Protein 6H96 (pdb70)

B-factor: mean 34.6, std 15.47, range [14.73, 146.73]

Sequence (404 aa):
KYDRWFSQQELQVLPFAEQDEQRNQTWLELVGEAQQLDERCPADEPRAI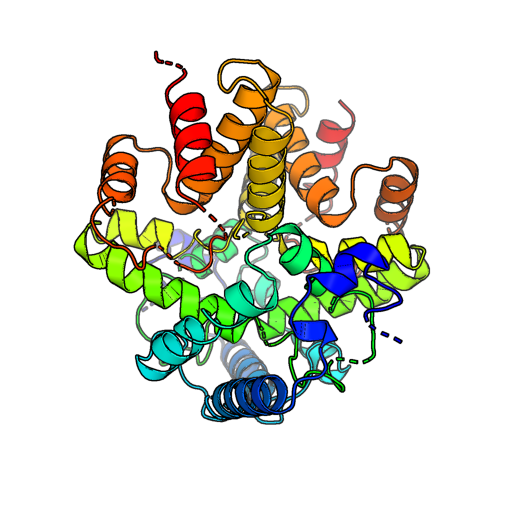ALATRWEQLEQDTAGRPEFLTRLNEHAAEPQREQTGVTPEIDFITRAFAESKLAIWARYLNDEELAFTRQHYFDRLEWPALVADLHRACREKRDPASPGGQQLAQRWLALFQSYAGKDAQTQQKFRYAEQEPHLKGTWTSEVLSSWLQQAIGVKYDRWFSQQELQVLPFAEQDEQRNQTWLELVGEAQQLDERCPADEPRAIALATRWEQLEQDTAGRPEFLTRLNEHAAEPQREQTGVTPEIDFITRAFAESKLAIWARYLNDEELAFTRQQHYFDRLEWPALVADLHRACREKRDPASPGGQQLAQRWLALFQSYAGKDAQTQQKFRYAEQEPHLKGTWTSEVLSWLQQAIGVRQ

Organism: Klebsiella oxytoca (NCBI:txid571)

Foldseek 3Di:
DVPVQDPPVLLVVQQVNDPDPVLLVVLVVLLVVVVVCCVVPALLDVVNLVSLLVCCSVCVRRVLQLVSVVSVVCLVPDDQCPPRVDHPVVVSSVLSPVSNVLVLCPVLDDPVQSVQLNVQVPVPVVQSVLLNVLVVCLVVVPDCPDPVNLVSLVVVVVNLCSRRNDDPVSSVSVVVSCVPVSVHPRRDPSSVVSSVVSNVD/DVPVQDPPVLLVQQQVNVPDPVLLVVLVVLLVQVVVCCVVPDLLDPVNLVSLQVCCSVCVRRVLALVSVVSVVCLVPDPPVVVRVDHPVVVSSVSSPVSNVLVLCPVQDDPVLSVQLNVQVPVPVVQSVLLNVLVVCVVVVPQLLDPVVLVSLVVVVVNLCSRRNDDPVSVVSVVVSCVPVSVHPRRDPSSVVSSVVSNVNDD

Nearest PDB structures (foldseek):
  6h96-assembly2_B  TM=1.002E+00  e=1.018E-24  Klebsiella oxytoca
  6hai-assembly1_A  TM=9.913E-01  e=5.273E-23  Klebsiella oxytoca
  6et8-assembly2_B  TM=9.928E-01  e=7.326E-23  Klebsiella oxytoca
  6h97-assembly1_A  TM=9.732E-01  e=1.415E-22  Klebsiella oxytoca
  6hai-assembly1_A  TM=9.985E-01  e=5.697E-24  Klebsiella oxytoca

Solvent-accessible surface area: 22217 Å² total

Secondary structure (DSSP, 8-state):
--TTTS-HHHHHH-GGGS--HHHHHHHHHHHHHHHH------TTSHHHHHHHHH--HHHHHTTT-HHHHHHHH---SS---TTTS-----HHHHHHHHHHHHHHHTTTS-HHHHHHHHHHTTT---HHHHHHHHHHHHHTT--TTSHHHHHHHHHHHHHHHHHH-S-HHHHHHHHH----TT------HHHHHHHHHHHH-/--TTTS-HHHHHT-GGGG--HHHHHHHHHHHHHHHH------TTSHHHHHHHHH--HHHHHTTT-HHHHHHHH---S----TTT------HHHHHHHHHHHHHHHTTTS-HHHHHHHHHHTTT---HHHHHHHHHHHHHTT--TTSHHHHHHHHHHHHHHHHHH-S-HHHHHHHHH----TT------HHHHHHHHHHHH---

InterPro domains:
  IPR012925 TipAS antibiotic-recognition domain [PF07739] (18-102)

Radius of gyration: 22.24 Å; Cα contacts (8 Å, |Δi|>4): 399; chains: 2; bounding box: 50×64×53 Å

Structure (mmCIF, N/CA/C/O backbone):
data_6H96
#
_entry.id   6H96
#
_cell.length_a   54.142
_cell.length_b   123.181
_cell.length_c   161.060
_cell.angle_alpha   90.00
_cell.angle_beta   90.00
_cell.angle_gamma   90.00
#
_symmetry.space_group_name_H-M   'C 2 2 21'
#
loop_
_entity.id
_entity.type
_entity.pdbx_description
1 polymer 'Albicidin resistance protein'
2 non-polymer '4-[[4-[[4-[(3~{S})-5-azanyl-3-[[4-[[(~{E})-3-(4-hydroxyphenyl)-2-methyl-prop-2-enoyl]amino]phenyl]carbonylamino]-2-oxidanylidene-3~{H}-pyrrol-1-yl]phenyl]carbonylamino]-3-methoxy-2-oxidanyl-phenyl]carbonylamino]-3-methoxy-2-oxidanyl-benzoic acid'
3 non-polymer 'SULFATE ION'
4 water water
#
loop_
_atom_site.group_PDB
_atom_site.id
_atom_site.type_symbol
_atom_site.label_atom_id
_atom_site.label_alt_id
_atom_site.label_comp_id
_atom_site.label_asym_id
_atom_site.label_entity_id
_atom_site.label_seq_id
_atom_site.pdbx_PDB_ins_code
_atom_site.Cartn_x
_atom_site.Cartn_y
_atom_site.Cartn_z
_atom_site.occupancy
_atom_site.B_iso_or_equiv
_atom_site.auth_seq_id
_atom_site.auth_comp_id
_atom_site.auth_asym_id
_atom_site.auth_atom_id
_atom_site.pdbx_PDB_model_num
ATOM 1 N N . LYS A 1 4 ? -27.878 96.275 56.021 1.00 61.21 0 LYS A N 1
ATOM 2 C CA . LYS A 1 4 ? -28.572 96.025 57.281 1.00 63.05 0 LYS A CA 1
ATOM 3 C C . LYS A 1 4 ? -27.600 95.481 58.323 1.00 54.16 0 LYS A C 1
ATOM 4 O O . LYS A 1 4 ? -27.492 96.007 59.430 1.00 49.52 0 LYS A O 1
ATOM 18 N N . TYR A 1 6 ? -24.302 95.500 58.103 1.00 36.77 2 TYR A N 1
ATOM 19 C CA . TYR A 1 6 ? -23.233 96.466 58.315 1.00 33.26 2 TYR A CA 1
ATOM 20 C C . TYR A 1 6 ? -23.610 97.493 59.376 1.00 34.69 2 TYR A C 1
ATOM 21 O O . TYR A 1 6 ? -22.728 98.038 60.052 1.00 34.98 2 TYR A O 1
ATOM 30 N N . ASP A 1 7 ? -24.909 97.771 59.537 1.00 37.15 3 ASP A N 1
ATOM 31 C CA . ASP A 1 7 ? -25.343 98.787 60.492 1.00 37.89 3 ASP A CA 1
ATOM 32 C C . ASP A 1 7 ? -25.018 98.393 61.927 1.00 37.02 3 ASP A C 1
ATOM 33 O O . ASP A 1 7 ? -24.795 99.266 62.774 1.00 40.04 3 ASP A O 1
ATOM 38 N N . ARG A 1 8 ? -25.001 97.093 62.225 1.00 35.02 4 ARG A N 1
ATOM 39 C CA . ARG A 1 8 ? -24.686 96.632 63.570 1.00 36.13 4 ARG A CA 1
ATOM 40 C C . ARG A 1 8 ? -23.200 96.694 63.891 1.00 32.59 4 ARG A C 1
ATOM 41 O O . ARG A 1 8 ? -22.828 96.525 65.058 1.00 34.87 4 ARG A O 1
ATOM 49 N N . TRP A 1 9 ? -22.347 96.935 62.893 1.00 29.51 5 TRP A N 1
ATOM 50 C CA . TRP A 1 9 ? -20.912 96.793 63.056 1.00 27.29 5 TRP A CA 1
ATOM 51 C C . TRP A 1 9 ? -20.103 98.012 62.656 1.00 27.30 5 TRP A C 1
ATOM 52 O O . TRP A 1 9 ? -18.922 98.085 63.015 1.00 28.03 5 TRP A O 1
ATOM 63 N N . PHE A 1 10 ? -20.690 98.958 61.932 1.00 27.60 6 PHE A N 1
ATOM 64 C CA . PHE A 1 10 ? -20.010 100.183 61.541 1.00 27.19 6 PHE A CA 1
ATOM 65 C C . PHE A 1 10 ? -20.847 101.380 61.959 1.00 29.28 6 PHE A C 1
ATOM 66 O O . PHE A 1 10 ? -22.083 101.329 61.916 1.00 30.98 6 PHE A O 1
ATOM 74 N N . SER A 1 11 ? -20.175 102.450 62.366 1.00 28.13 7 SER A N 1
ATOM 75 C CA . SER A 1 11 ? -20.858 103.707 62.594 1.00 29.38 7 SER A CA 1
ATOM 76 C C . SER A 1 11 ? -21.379 104.247 61.266 1.00 32.43 7 SER A C 1
ATOM 77 O O . SER A 1 11 ? -20.868 103.923 60.191 1.00 34.12 7 SER A O 1
ATOM 80 N N . GLN A 1 12 ? -22.420 105.077 61.343 1.00 37.04 8 GLN A N 1
ATOM 81 C CA . GLN A 1 12 ? -22.997 105.609 60.113 1.00 42.23 8 GLN A CA 1
ATOM 82 C C . GLN A 1 12 ? -22.001 106.490 59.373 1.00 38.35 8 GLN A C 1
ATOM 83 O O . GLN A 1 12 ? -22.076 106.611 58.146 1.00 39.96 8 GLN A O 1
ATOM 89 N N . GLN A 1 13 ? -21.043 107.083 60.089 1.00 37.22 9 GLN A N 1
ATOM 90 C CA . GLN A 1 13 ? -19.948 107.776 59.419 1.00 39.10 9 GLN A CA 1
ATOM 91 C C . GLN A 1 13 ? -19.049 106.790 58.683 1.00 35.66 9 GLN A C 1
ATOM 92 O O . GLN A 1 13 ? -18.678 107.025 57.526 1.00 36.00 9 GLN A O 1
ATOM 98 N N . GLU A 1 14 ? -18.703 105.673 59.329 1.00 31.66 10 GLU A N 1
ATOM 99 C CA . GLU A 1 14 ? -17.886 104.660 58.672 1.00 29.04 10 GLU A CA 1
ATOM 100 C C . GLU A 1 14 ? -18.589 104.091 57.447 1.00 30.46 10 GLU A C 1
ATOM 101 O O . GLU A 1 14 ? -17.944 103.792 56.435 1.00 30.16 10 GLU A O 1
ATOM 107 N N . LEU A 1 15 ? -19.913 103.930 57.518 1.00 32.84 11 LEU A N 1
ATOM 108 C CA . LEU A 1 15 ? -20.658 103.406 56.381 1.00 36.14 11 LEU A CA 1
ATOM 109 C C . LEU A 1 15 ? -20.574 104.324 55.169 1.00 39.61 11 LEU A C 1
ATOM 110 O O . LEU A 1 15 ? -20.754 103.857 54.038 1.00 43.63 11 LEU A O 1
ATOM 115 N N . GLN A 1 16 ? -20.307 105.616 55.376 1.00 35.13 12 GLN A N 1
ATOM 116 C CA . GLN A 1 16 ? -20.163 106.536 54.257 1.00 34.54 12 GLN A CA 1
ATOM 117 C C . GLN A 1 16 ? -18.880 106.295 53.473 1.00 37.17 12 GLN A C 1
ATOM 118 O O . GLN A 1 16 ? -18.797 106.698 52.308 1.00 39.66 12 GLN A O 1
ATOM 124 N N . VAL A 1 17 ? -17.882 105.658 54.083 1.00 34.03 13 VAL A N 1
ATOM 125 C CA . VAL A 1 17 ? -16.594 105.432 53.443 1.00 33.99 13 VAL A CA 1
ATOM 126 C C . VAL A 1 17 ? -16.284 103.959 53.248 1.00 32.18 13 VAL A C 1
ATOM 127 O O . VAL A 1 17 ? -15.227 103.633 52.703 1.00 36.03 13 VAL A O 1
ATOM 131 N N . LEU A 1 18 ? -17.170 103.058 53.672 1.00 31.24 14 LEU A N 1
ATOM 132 C CA . LEU A 1 18 ? -16.979 101.629 53.474 1.00 26.25 14 LEU A CA 1
ATOM 133 C C . LEU A 1 18 ? -17.581 101.232 52.128 1.00 26.16 14 LEU A C 1
ATOM 134 O O . LEU A 1 18 ? -18.816 101.217 52.011 1.00 30.31 14 LEU A O 1
ATOM 139 N N . PRO A 1 19 ? -16.775 100.907 51.120 1.00 25.76 15 PRO A N 1
ATOM 140 C CA . PRO A 1 19 ? -17.368 100.609 49.802 1.00 27.30 15 PRO A CA 1
ATOM 141 C C . PRO A 1 19 ? -18.357 99.461 49.827 1.00 29.01 15 PRO A C 1
ATOM 142 O O . PRO A 1 19 ? -19.332 99.487 49.067 1.00 31.79 15 PRO A O 1
ATOM 146 N N . PHE A 1 20 ? -18.145 98.454 50.679 1.00 26.07 16 PHE A N 1
ATOM 147 C CA . PHE A 1 20 ? -19.113 97.368 50.788 1.00 29.77 16 PHE A CA 1
ATOM 148 C C . PHE A 1 20 ? -20.527 97.895 50.998 1.00 33.28 16 PHE A C 1
ATOM 149 O O . PHE A 1 20 ? -21.494 97.288 50.528 1.00 35.85 16 PHE A O 1
ATOM 157 N N . ALA A 1 21 ? -20.668 99.015 51.704 1.00 34.78 17 ALA A N 1
ATOM 158 C CA . ALA A 1 21 ? -21.978 99.569 52.020 1.00 38.68 17 ALA A CA 1
ATOM 159 C C . ALA A 1 21 ? -22.531 100.466 50.920 1.00 39.50 17 ALA A C 1
ATOM 160 O O . ALA A 1 21 ? -23.647 100.977 51.064 1.00 43.35 17 ALA A O 1
ATOM 162 N N . GLU A 1 22 ? -21.786 100.674 49.835 1.00 38.80 18 GLU A N 1
ATOM 163 C CA . GLU A 1 22 ? -22.311 101.406 48.694 1.00 45.54 18 GLU A CA 1
ATOM 164 C C . GLU A 1 22 ? -23.310 100.549 47.922 1.00 52.05 18 GLU A C 1
ATOM 165 O O . GLU A 1 22 ? -23.207 99.320 47.880 1.00 58.35 18 GLU A O 1
ATOM 171 N N . GLN A 1 23 ? -24.277 101.213 47.298 1.00 55.68 19 GLN A N 1
ATOM 172 C CA . GLN A 1 23 ? -25.119 100.570 46.295 1.00 61.37 19 GLN A CA 1
ATOM 173 C C . GLN A 1 23 ? -24.317 100.493 45.000 1.00 59.36 19 GLN A C 1
ATOM 174 O O . GLN A 1 23 ? -24.104 101.512 44.334 1.00 63.56 19 GLN A O 1
ATOM 180 N N . ASP A 1 24 ? -23.852 99.297 44.649 1.00 55.69 20 ASP A N 1
ATOM 181 C CA . ASP A 1 24 ? -23.051 99.120 43.442 1.00 54.97 20 ASP A CA 1
ATOM 182 C C . ASP A 1 24 ? -23.322 97.737 42.872 1.00 54.76 20 ASP A C 1
ATOM 183 O O . ASP A 1 24 ? -22.999 96.730 43.509 1.00 50.47 20 ASP A O 1
ATOM 188 N N . GLU A 1 25 ? -23.903 97.691 41.672 1.00 38.71 21 GLU A N 1
ATOM 189 C CA . GLU A 1 25 ? -24.253 96.408 41.073 1.00 41.74 21 GLU A CA 1
ATOM 190 C C . GLU A 1 25 ? -23.011 95.592 40.740 1.00 35.46 21 GLU A C 1
ATOM 191 O O . GLU A 1 25 ? -22.980 94.379 40.982 1.00 33.67 21 GLU A O 1
ATOM 197 N N . GLN A 1 26 ? -21.978 96.232 40.186 1.00 32.93 22 GLN A N 1
ATOM 198 C CA . GLN A 1 26 ? -20.792 95.491 39.773 1.00 32.26 22 GLN A CA 1
ATOM 199 C C . GLN A 1 26 ? -20.068 94.891 40.972 1.00 28.06 22 GLN A C 1
ATOM 200 O O . GLN A 1 26 ? -19.595 93.750 40.909 1.00 28.94 22 GLN A O 1
ATOM 206 N N . ARG A 1 27 ? -19.954 95.648 42.069 1.00 29.29 23 ARG A N 1
ATOM 207 C CA . ARG A 1 27 ? -19.312 95.107 43.261 1.00 29.12 23 ARG A CA 1
ATOM 208 C C . ARG A 1 27 ? -20.039 93.859 43.748 1.00 26.82 23 ARG A C 1
ATOM 209 O O . ARG A 1 27 ? -19.405 92.856 44.090 1.00 26.79 23 ARG A O 1
ATOM 217 N N . ASN A 1 28 ? -21.376 93.901 43.776 1.00 30.19 24 ASN A N 1
ATOM 218 C CA . ASN A 1 28 ? -22.139 92.728 44.189 1.00 33.18 24 ASN A CA 1
ATOM 219 C C . ASN A 1 28 ? -21.912 91.562 43.236 1.00 30.09 24 ASN A C 1
ATOM 220 O O . ASN A 1 28 ? -21.714 90.423 43.674 1.00 29.71 24 ASN A O 1
ATOM 225 N N . GLN A 1 29 ? -21.932 91.829 41.927 1.00 28.95 25 GLN A N 1
ATOM 226 C CA . GLN A 1 29 ? -21.688 90.769 40.955 1.00 31.96 25 GLN A CA 1
ATOM 227 C C . GLN A 1 29 ? -20.283 90.199 41.106 1.00 30.21 25 GLN A C 1
ATOM 228 O O . GLN A 1 29 ? -20.084 88.980 41.017 1.00 26.22 25 GLN A O 1
ATOM 234 N N . THR A 1 30 ? -19.292 91.065 41.333 1.00 26.82 26 THR A N 1
ATOM 235 C CA . THR A 1 30 ? -17.921 90.600 41.510 1.00 24.17 26 THR A CA 1
ATOM 236 C C . THR A 1 30 ? -17.828 89.599 42.656 1.00 23.20 26 THR A C 1
ATOM 237 O O . THR A 1 30 ? -17.207 88.539 42.523 1.00 24.37 26 THR A O 1
ATOM 241 N N . TRP A 1 31 ? -18.450 89.914 43.794 1.00 25.06 27 TRP A N 1
ATOM 242 C CA . TRP A 1 31 ? -18.356 89.023 44.946 1.00 24.05 27 TRP A CA 1
ATOM 243 C C . TRP A 1 31 ? -19.199 87.771 44.759 1.00 25.59 27 TRP A C 1
ATOM 244 O O . TRP A 1 31 ? -18.818 86.698 45.236 1.00 26.97 27 TRP A O 1
ATOM 255 N N . LEU A 1 32 ? -20.335 87.879 44.068 1.00 27.86 28 LEU A N 1
ATOM 256 C CA . LEU A 1 32 ? -21.082 86.681 43.703 1.00 28.37 28 LEU A CA 1
ATOM 257 C C . LEU A 1 32 ? -20.199 85.720 42.916 1.00 27.89 28 LEU A C 1
ATOM 258 O O . LEU A 1 32 ? -20.200 84.510 43.168 1.00 27.73 28 LEU A O 1
ATOM 263 N N . GLU A 1 33 ? -19.417 86.247 41.968 1.00 25.04 29 GLU A N 1
ATOM 264 C CA . GLU A 1 33 ? -18.526 85.403 41.183 1.00 25.73 29 GLU A CA 1
ATOM 265 C C . GLU A 1 33 ? -17.391 84.847 42.036 1.00 24.44 29 GLU A C 1
ATOM 266 O O . GLU A 1 33 ? -17.083 83.651 41.973 1.00 27.15 29 GLU A O 1
ATOM 272 N N . LEU A 1 34 ? -16.748 85.705 42.838 1.00 23.10 30 LEU A N 1
ATOM 273 C CA . LEU A 1 34 ? -15.613 85.259 43.637 1.00 22.64 30 LEU A CA 1
ATOM 274 C C . LEU A 1 34 ? -16.023 84.183 44.635 1.00 22.69 30 LEU A C 1
ATOM 275 O O . LEU A 1 34 ? -15.270 83.230 44.873 1.00 23.22 30 LEU A O 1
ATOM 280 N N . VAL A 1 35 ? -17.201 84.327 45.245 1.00 22.89 31 VAL A N 1
ATOM 281 C CA . VAL A 1 35 ? -17.672 83.328 46.197 1.00 24.03 31 VAL A CA 1
ATOM 282 C C . VAL A 1 35 ? -18.080 82.056 45.470 1.00 25.30 31 VAL A C 1
ATOM 283 O O . VAL A 1 35 ? -17.715 80.946 45.875 1.00 24.50 31 VAL A O 1
ATOM 287 N N . GLY A 1 36 ? -18.850 82.197 44.388 1.00 27.23 32 GLY A N 1
ATOM 288 C CA . GLY A 1 36 ? -19.270 81.026 43.636 1.00 27.87 32 GLY A CA 1
ATOM 289 C C . GLY A 1 36 ? -18.098 80.241 43.083 1.00 24.04 32 GLY A C 1
ATOM 290 O O . GLY A 1 36 ? -18.103 79.009 43.094 1.00 26.25 32 GLY A O 1
ATOM 291 N N . GLU A 1 37 ? -17.070 80.941 42.604 1.00 23.54 33 GLU A N 1
ATOM 292 C CA . GLU A 1 37 ? -15.913 80.262 42.036 1.00 24.17 33 GLU A CA 1
ATOM 293 C C . GLU A 1 37 ? -15.089 79.576 43.117 1.00 21.19 33 GLU A C 1
ATOM 294 O O . GLU A 1 37 ? -14.561 78.480 42.897 1.00 25.10 33 GLU A O 1
ATOM 300 N N . ALA A 1 38 ? -14.974 80.194 44.293 1.00 21.40 34 ALA A N 1
ATOM 301 C CA . ALA A 1 38 ? -14.302 79.532 45.404 1.00 20.35 34 ALA A CA 1
ATOM 302 C C . ALA A 1 38 ? -15.025 78.245 45.782 1.00 20.43 34 ALA A C 1
ATOM 303 O O . ALA A 1 38 ? -14.400 77.188 45.947 1.00 22.40 34 ALA A O 1
ATOM 305 N N . GLN A 1 39 ? -16.350 78.308 45.918 1.00 21.84 35 GLN A N 1
ATOM 306 C CA . GLN A 1 39 ? -17.102 77.114 46.292 1.00 22.95 35 GLN A CA 1
ATOM 307 C C . GLN A 1 39 ? -16.987 76.034 45.226 1.00 24.75 35 GLN A C 1
ATOM 308 O O . GLN A 1 39 ? -16.949 74.843 45.553 1.00 26.18 35 GLN A O 1
ATOM 314 N N . GLN A 1 40 ? -16.912 76.423 43.952 1.00 26.17 36 GLN A N 1
ATOM 315 C CA . GLN A 1 40 ? -16.787 75.428 42.891 1.00 28.50 36 GLN A CA 1
ATOM 316 C C . GLN A 1 40 ? -15.453 74.699 42.981 1.00 27.21 36 GLN A C 1
ATOM 317 O O . GLN A 1 40 ? -15.401 73.471 42.861 1.00 28.43 36 GLN A O 1
ATOM 323 N N . LEU A 1 41 ? -14.360 75.437 43.209 1.00 23.31 37 LEU A N 1
ATOM 324 C CA . LEU A 1 41 ? -13.063 74.791 43.373 1.00 23.68 37 LEU A CA 1
ATOM 325 C C . LEU A 1 41 ? -13.071 73.852 44.574 1.00 24.02 37 LEU A C 1
ATOM 326 O O . LEU A 1 41 ? -12.541 72.740 44.510 1.00 24.06 37 LEU A O 1
ATOM 339 N N . ASP A 1 43 ? -15.696 72.383 45.892 1.00 27.99 39 ASP A N 1
ATOM 340 C CA . ASP A 1 43 ? -16.537 71.239 45.547 1.00 28.54 39 ASP A CA 1
ATOM 341 C C . ASP A 1 43 ? -15.757 70.197 44.754 1.00 29.84 39 ASP A C 1
ATOM 342 O O . ASP A 1 43 ? -15.994 68.992 44.898 1.00 33.37 39 ASP A O 1
ATOM 347 N N . GLU A 1 44 ? -14.834 70.643 43.906 1.00 28.92 40 GLU A N 1
ATOM 348 C CA . GLU A 1 44 ? -14.019 69.758 43.086 1.00 31.06 40 GLU A CA 1
ATOM 349 C C . GLU A 1 44 ? -12.744 69.312 43.788 1.00 29.05 40 GLU A C 1
ATOM 350 O O . GLU A 1 44 ? -11.878 68.707 43.148 1.00 32.66 40 GLU A O 1
ATOM 356 N N . ARG A 1 45 ? -12.617 69.593 45.085 1.00 26.67 41 ARG A N 1
ATOM 357 C CA . ARG A 1 45 ? -11.448 69.200 45.871 1.00 27.98 41 ARG A CA 1
ATOM 358 C C . ARG A 1 45 ? -10.166 69.795 45.292 1.00 26.89 41 ARG A C 1
ATOM 359 O O . ARG A 1 45 ? -9.104 69.170 45.303 1.00 28.23 41 ARG A O 1
ATOM 367 N N . CYS A 1 46 ? -10.266 71.011 44.785 1.00 23.64 42 CYS A N 1
ATOM 368 C CA . CYS A 1 46 ? -9.104 71.700 44.246 1.00 24.75 42 CYS A CA 1
ATOM 369 C C . CYS A 1 46 ? -8.119 72.018 45.362 1.00 23.72 42 CYS A C 1
ATOM 370 O O . CYS A 1 46 ? -8.503 72.656 46.348 1.00 25.86 42 CYS A O 1
ATOM 373 N N . PRO A 1 47 ? -6.860 71.596 45.266 1.00 23.26 43 PRO A N 1
ATOM 374 C CA . PRO A 1 47 ? -5.878 71.996 46.281 1.00 23.41 43 PRO A CA 1
ATOM 375 C C . PRO A 1 47 ? -5.596 73.489 46.233 1.00 21.40 43 PRO A C 1
ATOM 376 O O . PRO A 1 47 ? -5.716 74.145 45.196 1.00 22.18 43 PRO A O 1
ATOM 380 N N . ALA A 1 48 ? -5.210 74.031 47.386 1.00 20.97 44 ALA A N 1
ATOM 381 C CA . ALA A 1 48 ? -4.972 75.465 47.476 1.00 20.34 44 ALA A CA 1
ATOM 382 C C . ALA A 1 48 ? -3.758 75.908 46.674 1.00 20.88 44 ALA A C 1
ATOM 383 O O . ALA A 1 48 ? -3.631 77.105 46.382 1.00 22.21 44 ALA A O 1
ATOM 385 N N . ASP A 1 49 ? -2.868 74.986 46.305 1.00 23.98 45 ASP A N 1
ATOM 386 C CA . ASP A 1 49 ? -1.685 75.326 45.527 1.00 25.82 45 ASP A CA 1
ATOM 387 C C . ASP A 1 49 ? -1.889 75.106 44.031 1.00 25.83 45 ASP A C 1
ATOM 388 O O . ASP A 1 49 ? -0.915 75.080 43.272 1.00 29.99 45 ASP A O 1
ATOM 393 N N . GLU A 1 50 ? -3.131 74.956 43.592 1.00 23.04 46 GLU A N 1
ATOM 394 C CA . GLU A 1 50 ? -3.440 74.874 42.171 1.00 24.88 46 GLU A CA 1
ATOM 395 C C . GLU A 1 50 ? -3.525 76.286 41.587 1.00 22.24 46 GLU A C 1
ATOM 396 O O . GLU A 1 50 ? -4.028 77.197 42.244 1.00 21.82 46 GLU A O 1
ATOM 402 N N . PRO A 1 51 ? -3.027 76.500 40.362 1.00 21.48 47 PRO A N 1
ATOM 403 C CA . PRO A 1 51 ? -2.984 77.880 39.840 1.00 19.16 47 PRO A CA 1
ATOM 404 C C . PRO A 1 51 ? -4.322 78.607 39.833 1.00 18.33 47 PRO A C 1
ATOM 405 O O . PRO A 1 51 ? -4.342 79.827 40.047 1.00 17.49 47 PRO A O 1
ATOM 409 N N . ARG A 1 52 ? -5.442 77.922 39.568 1.00 19.07 48 ARG A N 1
ATOM 410 C CA . ARG A 1 52 ? -6.723 78.626 39.594 1.00 19.38 48 ARG A CA 1
ATOM 411 C C . ARG A 1 52 ? -7.042 79.122 40.998 1.00 18.35 48 ARG A C 1
ATOM 412 O O . ARG A 1 52 ? -7.588 80.216 41.170 1.00 19.84 48 ARG A O 1
ATOM 420 N N . ALA A 1 53 ? -6.717 78.324 42.019 1.00 17.89 49 ALA A N 1
ATOM 421 C CA . ALA A 1 53 ? -6.960 78.739 43.394 1.00 18.61 49 ALA A CA 1
ATOM 422 C C . ALA A 1 53 ? -6.074 79.917 43.774 1.00 18.48 49 ALA A C 1
ATOM 423 O O . ALA A 1 53 ? -6.538 80.880 44.399 1.00 16.08 49 ALA A O 1
ATOM 425 N N . ILE A 1 54 ? -4.793 79.852 43.404 1.00 18.01 50 ILE A N 1
ATOM 426 C CA . ILE A 1 54 ? -3.864 80.940 43.696 1.00 16.48 50 ILE A CA 1
ATOM 427 C C . ILE A 1 54 ? -4.336 82.229 43.035 1.00 18.47 50 ILE A C 1
ATOM 428 O O . ILE A 1 54 ? -4.369 83.294 43.661 1.00 16.39 50 ILE A O 1
ATOM 433 N N . ALA A 1 55 ? -4.725 82.151 41.756 1.00 18.29 51 ALA A N 1
ATOM 434 C CA . ALA A 1 55 ? -5.207 83.341 41.065 1.00 16.15 51 ALA A CA 1
ATOM 435 C C . ALA A 1 55 ? -6.480 83.880 41.710 1.00 17.51 51 ALA A C 1
ATOM 436 O O . ALA A 1 55 ? -6.646 85.099 41.859 1.00 18.67 51 ALA A O 1
ATOM 438 N N . LEU A 1 56 ? -7.400 82.986 42.084 1.00 17.78 52 LEU A N 1
ATOM 439 C CA . LEU A 1 56 ? -8.625 83.412 42.754 1.00 17.39 52 LEU A CA 1
ATOM 440 C C . LEU A 1 56 ? -8.322 84.118 44.067 1.00 17.96 52 LEU A C 1
ATOM 441 O O . LEU A 1 56 ? -8.914 85.170 44.364 1.00 18.01 52 LEU A O 1
ATOM 446 N N . ALA A 1 57 ? -7.403 83.572 44.861 1.00 16.12 53 ALA A N 1
ATOM 447 C CA . ALA A 1 57 ? -7.107 84.155 46.166 1.00 16.07 53 ALA A CA 1
ATOM 448 C C . ALA A 1 57 ? -6.428 85.514 46.026 1.00 16.78 53 ALA A C 1
ATOM 449 O O . ALA A 1 57 ? -6.699 86.432 46.810 1.00 16.95 53 ALA A O 1
ATOM 451 N N . THR A 1 58 ? -5.523 85.650 45.058 1.00 16.71 54 THR A N 1
ATOM 452 C CA . THR A 1 58 ? -4.921 86.948 44.773 1.00 16.77 54 THR A CA 1
ATOM 453 C C . THR A 1 58 ? -5.991 87.975 44.421 1.00 19.31 54 THR A C 1
ATOM 454 O O . THR A 1 58 ? -5.930 89.131 44.861 1.00 19.42 54 THR A O 1
ATOM 458 N N . ARG A 1 59 ? -6.988 87.569 43.634 1.00 18.91 55 ARG A N 1
ATOM 459 C CA . ARG A 1 59 ? -8.066 88.482 43.267 1.00 18.45 55 ARG A CA 1
ATOM 460 C C . ARG A 1 59 ? -8.942 88.806 44.470 1.00 20.52 55 ARG A C 1
ATOM 461 O O . ARG A 1 59 ? -9.351 89.963 44.647 1.00 20.09 55 ARG A O 1
ATOM 469 N N . TRP A 1 60 ? -9.240 87.804 45.305 1.00 20.84 56 TRP A N 1
ATOM 470 C CA . TRP A 1 60 ? -9.971 88.041 46.547 1.00 19.98 56 TRP A CA 1
ATOM 471 C C . TRP A 1 60 ? -9.323 89.147 47.370 1.00 18.73 56 TRP A C 1
ATOM 472 O O . TRP A 1 60 ? -10.000 90.056 47.863 1.00 19.37 56 TRP A O 1
ATOM 491 N N . GLU A 1 62 ? -7.106 91.497 46.477 1.00 18.83 58 GLU A N 1
ATOM 492 C CA . GLU A 1 62 ? -7.214 92.784 45.797 1.00 21.74 58 GLU A CA 1
ATOM 493 C C . GLU A 1 62 ? -8.597 93.388 46.005 1.00 21.28 58 GLU A C 1
ATOM 494 O O . GLU A 1 62 ? -8.734 94.567 46.354 1.00 21.62 58 GLU A O 1
ATOM 500 N N . GLN A 1 63 ? -9.644 92.588 45.779 1.00 20.24 59 GLN A N 1
ATOM 501 C CA . GLN A 1 63 ? -11.003 93.096 45.897 1.00 19.11 59 GLN A CA 1
ATOM 502 C C . GLN A 1 63 ? -11.328 93.474 47.335 1.00 19.62 59 GLN A C 1
ATOM 503 O O . GLN A 1 63 ? -11.981 94.498 47.582 1.00 21.88 59 GLN A O 1
ATOM 509 N N . LEU A 1 64 ? -10.886 92.660 48.295 1.00 18.52 60 LEU A N 1
ATOM 510 C CA . LEU A 1 64 ? -11.202 92.919 49.693 1.00 18.16 60 LEU A CA 1
ATOM 511 C C . LEU A 1 64 ? -10.529 94.194 50.183 1.00 19.79 60 LEU A C 1
ATOM 512 O O . LEU A 1 64 ? -11.127 94.959 50.951 1.00 21.74 60 LEU A O 1
ATOM 517 N N . GLU A 1 65 ? -9.290 94.446 49.754 1.00 19.12 61 GLU A N 1
ATOM 518 C CA . GLU A 1 65 ? -8.641 95.699 50.127 1.00 21.30 61 GLU A CA 1
ATOM 519 C C . GLU A 1 65 ? -9.340 96.887 49.475 1.00 19.97 61 GLU A C 1
ATOM 520 O O . GLU A 1 65 ? -9.515 97.936 50.105 1.00 22.13 61 GLU A O 1
ATOM 526 N N . GLN A 1 66 ? -9.754 96.740 48.210 1.00 21.01 62 GLN A N 1
ATOM 527 C CA . GLN A 1 66 ? -10.501 97.805 47.551 1.00 26.93 62 GLN A CA 1
ATOM 528 C C . GLN A 1 66 ? -11.800 98.102 48.291 1.00 23.38 62 GLN A C 1
ATOM 529 O O . GLN A 1 66 ? -12.144 99.264 48.528 1.00 22.62 62 GLN A O 1
ATOM 535 N N . ASP A 1 67 ? -12.536 97.054 48.666 1.00 21.05 63 ASP A N 1
ATOM 536 C CA . ASP A 1 67 ? -13.869 97.223 49.229 1.00 21.73 63 ASP A CA 1
ATOM 537 C C . ASP A 1 67 ? -13.856 97.515 50.724 1.00 22.03 63 ASP A C 1
ATOM 538 O O . ASP A 1 67 ? -14.920 97.798 51.284 1.00 23.97 63 ASP A O 1
ATOM 543 N N . THR A 1 68 ? -12.693 97.470 51.370 1.00 18.65 64 THR A N 1
ATOM 544 C CA . THR A 1 68 ? -12.515 98.060 52.691 1.00 21.30 64 THR A CA 1
ATOM 545 C C . THR A 1 68 ? -11.835 99.423 52.613 1.00 23.41 64 THR A C 1
ATOM 546 O O . THR A 1 68 ? -11.412 99.956 53.642 1.00 21.82 64 THR A O 1
ATOM 550 N N . ALA A 1 69 ? -11.712 99.987 51.410 1.00 23.53 65 ALA A N 1
ATOM 551 C CA . ALA A 1 69 ? -11.060 101.280 51.206 1.00 24.97 65 ALA A CA 1
ATOM 552 C C . ALA A 1 69 ? -9.662 101.305 51.817 1.00 24.39 65 ALA A C 1
ATOM 553 O O . ALA A 1 69 ? -9.201 102.334 52.315 1.00 27.10 65 ALA A O 1
ATOM 555 N N . GLY A 1 70 ? -8.975 100.166 51.778 1.00 23.82 66 GLY A N 1
ATOM 556 C CA . GLY A 1 70 ? -7.625 100.097 52.296 1.00 22.99 66 GLY A CA 1
ATOM 557 C C . GLY A 1 70 ? -7.492 100.299 53.786 1.00 22.23 66 GLY A C 1
ATOM 558 O O . GLY A 1 70 ? -6.387 100.538 54.273 1.00 23.81 66 GLY A O 1
ATOM 559 N N . ARG A 1 71 ? -8.594 100.216 54.535 1.00 22.10 67 ARG A N 1
ATOM 560 C CA . ARG A 1 71 ? -8.556 100.463 55.966 1.00 22.82 67 ARG A CA 1
ATOM 561 C C . ARG A 1 71 ? -8.446 99.145 56.708 1.00 21.34 67 ARG A C 1
ATOM 562 O O . ARG A 1 71 ? -9.421 98.378 56.735 1.00 21.76 67 ARG A O 1
ATOM 570 N N . PRO A 1 72 ? -7.300 98.833 57.322 1.00 21.68 68 PRO A N 1
ATOM 571 C CA . PRO A 1 72 ? -7.200 97.562 58.053 1.00 22.02 68 PRO A CA 1
ATOM 572 C C . PRO A 1 72 ? -8.221 97.436 59.170 1.00 21.47 68 PRO A C 1
ATOM 573 O O . PRO A 1 72 ? -8.676 96.318 59.448 1.00 22.40 68 PRO A O 1
ATOM 577 N N . GLU A 1 73 ? -8.618 98.546 59.804 1.00 24.32 69 GLU A N 1
ATOM 578 C CA . GLU A 1 73 ? -9.617 98.454 60.862 1.00 26.99 69 GLU A CA 1
ATOM 579 C C . GLU A 1 73 ? -10.967 98.005 60.318 1.00 24.55 69 GLU A C 1
ATOM 580 O O . GLU A 1 73 ? -11.760 97.406 61.054 1.00 27.29 69 GLU A O 1
ATOM 586 N N . PHE A 1 74 ? -11.247 98.270 59.032 1.00 22.90 70 PHE A N 1
ATOM 587 C CA . PHE A 1 74 ? -12.464 97.749 58.425 1.00 22.29 70 PHE A CA 1
ATOM 588 C C . PHE A 1 74 ? -12.332 96.253 58.147 1.00 22.14 70 PHE A C 1
ATOM 589 O O . PHE A 1 74 ? -13.306 95.505 58.274 1.00 23.27 70 PHE A O 1
ATOM 597 N N . LEU A 1 75 ? -11.134 95.801 57.766 1.00 19.84 71 LEU A N 1
ATOM 598 C CA . LEU A 1 75 ? -10.896 94.367 57.619 1.00 19.33 71 LEU A CA 1
ATOM 599 C C . LEU A 1 75 ? -11.099 93.646 58.949 1.00 21.41 71 LEU A C 1
ATOM 600 O O . LEU A 1 75 ? -11.784 92.621 59.014 1.00 23.07 71 LEU A O 1
ATOM 605 N N . THR A 1 76 ? -10.507 94.172 60.024 1.00 24.66 72 THR A N 1
ATOM 606 C CA . THR A 1 76 ? -10.674 93.535 61.328 1.00 24.97 72 THR A CA 1
ATOM 607 C C . THR A 1 76 ? -12.136 93.535 61.743 1.00 23.14 72 THR A C 1
ATOM 608 O O . THR A 1 76 ? -12.620 92.574 62.353 1.00 25.46 72 THR A O 1
ATOM 612 N N . ARG A 1 77 ? -12.866 94.602 61.414 1.00 22.02 73 ARG A N 1
ATOM 613 C CA . ARG A 1 77 ? -14.286 94.652 61.739 1.00 23.21 73 ARG A CA 1
ATOM 614 C C . ARG A 1 77 ? -15.045 93.532 61.040 1.00 24.45 73 ARG A C 1
ATOM 615 O O . ARG A 1 77 ? -15.912 92.887 61.642 1.00 26.03 73 ARG A O 1
ATOM 623 N N . LEU A 1 78 ? -14.739 93.288 59.761 1.00 24.77 74 LEU A N 1
ATOM 624 C CA . LEU A 1 78 ? -15.391 92.202 59.040 1.00 24.63 74 LEU A CA 1
ATOM 625 C C . LEU A 1 78 ? -15.095 90.853 59.686 1.00 24.80 74 LEU A C 1
ATOM 626 O O . LEU A 1 78 ? -15.970 89.983 59.751 1.00 26.93 74 LEU A O 1
ATOM 631 N N . ASN A 1 79 ? -13.866 90.657 60.168 1.00 24.92 75 ASN A N 1
ATOM 632 C CA . ASN A 1 79 ? -13.528 89.396 60.822 1.00 22.96 75 ASN A CA 1
ATOM 633 C C . ASN A 1 79 ? -14.272 89.240 62.144 1.00 26.03 75 ASN A C 1
ATOM 634 O O . ASN A 1 79 ? -14.720 88.138 62.482 1.00 28.11 75 ASN A O 1
ATOM 639 N N . GLU A 1 80 ? -14.414 90.327 62.908 1.00 24.95 76 GLU A N 1
ATOM 640 C CA . GLU A 1 80 ? -15.267 90.282 64.090 1.00 24.88 76 GLU A CA 1
ATOM 641 C C . GLU A 1 80 ? -16.684 89.870 63.716 1.00 25.61 76 GLU A C 1
ATOM 642 O O . GLU A 1 80 ? -17.323 89.077 64.415 1.00 29.73 76 GLU A O 1
ATOM 656 N N . HIS A 1 82 ? -17.698 88.104 61.054 1.00 30.09 78 HIS A N 1
ATOM 657 C CA . HIS A 1 82 ? -17.760 86.701 60.661 1.00 35.88 78 HIS A CA 1
ATOM 658 C C . HIS A 1 82 ? -17.835 85.778 61.867 1.00 36.13 78 HIS A C 1
ATOM 659 O O . HIS A 1 82 ? -18.490 84.730 61.806 1.00 40.87 78 HIS A O 1
ATOM 666 N N . ALA A 1 83 ? -17.177 86.144 62.964 1.00 34.08 79 ALA A N 1
ATOM 667 C CA . ALA A 1 83 ? -17.175 85.294 64.145 1.00 36.26 79 ALA A CA 1
ATOM 668 C C . ALA A 1 83 ? -18.475 85.413 64.928 1.00 41.78 79 ALA A C 1
ATOM 669 O O . ALA A 1 83 ? -18.957 84.423 65.488 1.00 46.32 79 ALA A O 1
ATOM 671 N N . ALA A 1 84 ? -19.062 86.613 64.973 1.00 37.38 80 ALA A N 1
ATOM 672 C CA . ALA A 1 84 ? -20.176 86.885 65.865 1.00 38.97 80 ALA A CA 1
ATOM 673 C C . ALA A 1 84 ? -21.528 86.979 65.175 1.00 37.04 80 ALA A C 1
ATOM 674 O O . ALA A 1 84 ? -22.550 86.768 65.836 1.00 43.92 80 ALA A O 1
ATOM 676 N N . GLU A 1 85 ? -21.570 87.299 63.892 1.00 38.05 81 GLU A N 1
ATOM 677 C CA . GLU A 1 85 ? -22.849 87.402 63.199 1.00 41.63 81 GLU A CA 1
ATOM 678 C C . GLU A 1 85 ? -23.315 86.007 62.778 1.00 46.05 81 GLU A C 1
ATOM 679 O O . GLU A 1 85 ? -22.631 85.355 61.992 1.00 48.06 81 GLU A O 1
ATOM 685 N N . PRO A 1 86 ? -24.464 85.546 63.267 1.00 52.10 82 PRO A N 1
ATOM 686 C CA . PRO A 1 86 ? -24.982 84.270 62.760 1.00 55.31 82 PRO A CA 1
ATOM 687 C C . PRO A 1 86 ? -25.459 84.456 61.335 1.00 57.47 82 PRO A C 1
ATOM 688 O O . PRO A 1 86 ? -25.846 85.552 60.920 1.00 55.02 82 PRO A O 1
ATOM 692 N N . GLN A 1 87 ? -25.408 83.370 60.571 1.00 61.16 83 GLN A N 1
ATOM 693 C CA . GLN A 1 87 ? -25.979 83.345 59.231 1.00 67.76 83 GLN A CA 1
ATOM 694 C C . GLN A 1 87 ? -25.200 84.218 58.254 1.00 62.69 83 GLN A C 1
ATOM 695 O O . GLN A 1 87 ? -25.778 84.793 57.330 1.00 62.93 83 GLN A O 1
ATOM 709 N N . ARG A 1 89 ? -22.910 82.844 56.425 1.00 45.00 85 ARG A N 1
ATOM 710 C CA . ARG A 1 89 ? -23.009 81.940 55.283 1.00 47.20 85 ARG A CA 1
ATOM 711 C C . ARG A 1 89 ? -24.243 82.267 54.455 1.00 51.43 85 ARG A C 1
ATOM 712 O O . ARG A 1 89 ? -24.160 82.460 53.234 1.00 51.99 85 ARG A O 1
ATOM 720 N N . GLU A 1 90 ? -25.404 82.336 55.112 1.00 52.00 86 GLU A N 1
ATOM 721 C CA . GLU A 1 90 ? -26.657 82.521 54.395 1.00 58.16 86 GLU A CA 1
ATOM 722 C C . GLU A 1 90 ? -26.729 83.882 53.714 1.00 52.68 86 GLU A C 1
ATOM 723 O O . GLU A 1 90 ? -27.331 84.002 52.642 1.00 53.49 86 GLU A O 1
ATOM 729 N N . GLN A 1 91 ? -26.117 84.910 54.304 1.00 49.10 87 GLN A N 1
ATOM 730 C CA . GLN A 1 91 ? -26.254 86.262 53.772 1.00 49.66 87 GLN A CA 1
ATOM 731 C C . GLN A 1 91 ? -25.271 86.532 52.638 1.00 46.57 87 GLN A C 1
ATOM 732 O O . GLN A 1 91 ? -25.622 87.210 51.665 1.00 50.50 87 GLN A O 1
ATOM 738 N N . THR A 1 92 ? -24.042 86.021 52.741 1.00 42.88 88 THR A N 1
ATOM 739 C CA . THR A 1 92 ? -22.994 86.356 51.788 1.00 40.14 88 THR A CA 1
ATOM 740 C C . THR A 1 92 ? -22.452 85.174 51.000 1.00 39.29 88 THR A C 1
ATOM 741 O O . THR A 1 92 ? -21.758 85.390 49.997 1.00 38.21 88 THR A O 1
ATOM 745 N N . GLY A 1 93 ? -22.723 83.940 51.421 1.00 38.58 89 GLY A N 1
ATOM 746 C CA . GLY A 1 93 ? -22.071 82.786 50.850 1.00 37.88 89 GLY A CA 1
ATOM 747 C C . GLY A 1 93 ? -20.674 82.528 51.370 1.00 31.59 89 GLY A C 1
ATOM 748 O O . GLY A 1 93 ? -20.111 81.462 51.087 1.00 32.13 89 GLY A O 1
ATOM 749 N N . VAL A 1 94 ? -20.098 83.457 52.130 1.00 30.01 90 VAL A N 1
ATOM 750 C CA . VAL A 1 94 ? -18.746 83.292 52.652 1.00 26.30 90 VAL A CA 1
ATOM 751 C C . VAL A 1 94 ? -18.814 82.469 53.933 1.00 28.13 90 VAL A C 1
ATOM 752 O O . VAL A 1 94 ? -19.539 82.817 54.870 1.00 31.64 90 VAL A O 1
ATOM 756 N N . THR A 1 95 ? -18.063 81.381 53.968 1.00 25.68 91 THR A N 1
ATOM 757 C CA . THR A 1 95 ? -18.000 80.481 55.103 1.00 26.36 91 THR A CA 1
ATOM 758 C C . THR A 1 95 ? -16.605 80.500 55.709 1.00 23.25 91 THR A C 1
ATOM 759 O O . THR A 1 95 ? -15.629 80.854 55.040 1.00 20.61 91 THR A O 1
ATOM 763 N N . PRO A 1 96 ? -16.471 80.118 56.983 1.00 22.22 92 PRO A N 1
ATOM 764 C CA . PRO A 1 96 ? -15.118 80.011 57.553 1.00 22.10 92 PRO A CA 1
ATOM 765 C C . PRO A 1 96 ? -14.232 79.053 56.778 1.00 20.68 92 PRO A C 1
ATOM 766 O O . PRO A 1 96 ? -13.032 79.309 56.620 1.00 18.82 92 PRO A O 1
ATOM 770 N N . GLU A 1 97 ? -14.798 77.951 56.276 1.00 23.42 93 GLU A N 1
ATOM 771 C CA . GLU A 1 97 ? -14.005 76.998 55.509 1.00 23.08 93 GLU A CA 1
ATOM 772 C C . GLU A 1 97 ? -13.532 77.604 54.195 1.00 22.50 93 GLU A C 1
ATOM 773 O O . GLU A 1 97 ? -12.431 77.289 53.724 1.00 22.16 93 GLU A O 1
ATOM 787 N N . ILE A 1 99 ? -12.899 80.899 53.736 1.00 17.80 95 ILE A N 1
ATOM 788 C CA . ILE A 1 99 ? -11.817 81.818 54.076 1.00 16.96 95 ILE A CA 1
ATOM 789 C C . ILE A 1 99 ? -10.528 81.048 54.337 1.00 15.58 95 ILE A C 1
ATOM 790 O O . ILE A 1 99 ? -9.441 81.480 53.942 1.00 16.48 95 ILE A O 1
ATOM 795 N N . ASP A 1 100 ? -10.628 79.881 54.987 1.00 17.34 96 ASP A N 1
ATOM 796 C CA . ASP A 1 100 ? -9.449 79.045 55.189 1.00 18.86 96 ASP A CA 1
ATOM 797 C C . ASP A 1 100 ? -8.818 78.649 53.857 1.00 17.98 96 ASP A C 1
ATOM 798 O O . ASP A 1 100 ? -7.591 78.666 53.710 1.00 17.40 96 ASP A O 1
ATOM 803 N N . PHE A 1 101 ? -9.648 78.274 52.879 1.00 17.61 97 PHE A N 1
ATOM 804 C CA . PHE A 1 101 ? -9.147 77.922 51.554 1.00 19.68 97 PHE A CA 1
ATOM 805 C C . PHE A 1 101 ? -8.445 79.105 50.899 1.00 18.59 97 PHE A C 1
ATOM 806 O O . PHE A 1 101 ? -7.325 78.979 50.388 1.00 18.68 97 PHE A O 1
ATOM 814 N N . ILE A 1 102 ? -9.100 80.266 50.888 1.00 17.11 98 ILE A N 1
ATOM 815 C CA . ILE A 1 102 ? -8.512 81.457 50.287 1.00 15.62 98 ILE A CA 1
ATOM 816 C C . ILE A 1 102 ? -7.226 81.843 51.011 1.00 17.23 98 ILE A C 1
ATOM 817 O O . ILE A 1 102 ? -6.232 82.226 50.382 1.00 16.27 98 ILE A O 1
ATOM 822 N N . THR A 1 103 ? -7.224 81.749 52.345 1.00 17.08 99 THR A N 1
ATOM 823 C CA . THR A 1 103 ? -6.021 82.045 53.115 1.00 17.30 99 THR A CA 1
ATOM 824 C C . THR A 1 103 ? -4.852 81.172 52.676 1.00 15.44 99 THR A C 1
ATOM 825 O O . THR A 1 103 ? -3.731 81.657 52.481 1.00 17.53 99 THR A O 1
ATOM 829 N N . ARG A 1 104 ? -5.101 79.870 52.516 1.00 15.34 100 ARG A N 1
ATOM 830 C CA . ARG A 1 104 ? -4.030 78.948 52.174 1.00 15.35 100 ARG A CA 1
ATOM 831 C C . ARG A 1 104 ? -3.579 79.142 50.733 1.00 17.17 100 ARG A C 1
ATOM 832 O O . ARG A 1 104 ? -2.382 79.067 50.433 1.00 17.65 100 ARG A O 1
ATOM 840 N N . ALA A 1 105 ? -4.523 79.410 49.829 1.00 15.51 101 ALA A N 1
ATOM 841 C CA . ALA A 1 105 ? -4.164 79.661 48.439 1.00 17.81 101 ALA A CA 1
ATOM 842 C C . ALA A 1 105 ? -3.356 80.944 48.307 1.00 17.39 101 ALA A C 1
ATOM 843 O O . ALA A 1 105 ? -2.401 81.005 47.526 1.00 17.91 101 ALA A O 1
ATOM 845 N N . PHE A 1 106 ? -3.710 81.979 49.076 1.00 16.61 102 PHE A N 1
ATOM 846 C CA . PHE A 1 106 ? -2.930 83.211 49.031 1.00 16.20 102 PHE A CA 1
ATOM 847 C C . PHE A 1 106 ? -1.538 82.998 49.617 1.00 16.70 102 PHE A C 1
ATOM 848 O O . PHE A 1 106 ? -0.555 83.560 49.121 1.00 17.89 102 PHE A O 1
ATOM 856 N N . ALA A 1 107 ? -1.432 82.179 50.669 1.00 16.04 103 ALA A N 1
ATOM 857 C CA . ALA A 1 107 ? -0.119 81.814 51.188 1.00 17.44 103 ALA A CA 1
ATOM 858 C C . ALA A 1 107 ? 0.723 81.132 50.118 1.00 19.41 103 ALA A C 1
ATOM 859 O O . ALA A 1 107 ? 1.916 81.426 49.974 1.00 17.30 103 ALA A O 1
ATOM 861 N N . GLU A 1 108 ? 0.114 80.220 49.353 1.00 17.41 104 GLU A N 1
ATOM 862 C CA . GLU A 1 108 ? 0.837 79.560 48.272 1.00 18.22 104 GLU A CA 1
ATOM 863 C C . GLU A 1 108 ? 1.349 80.563 47.250 1.00 16.95 104 GLU A C 1
ATOM 864 O O . GLU A 1 108 ? 2.414 80.357 46.660 1.00 18.02 104 GLU A O 1
ATOM 870 N N . SER A 1 109 ? 0.595 81.649 47.017 1.00 16.86 105 SER A N 1
ATOM 871 C CA . SER A 1 109 ? 1.013 82.637 46.032 1.00 18.78 105 SER A CA 1
ATOM 872 C C . SER A 1 109 ? 2.315 83.307 46.443 1.00 18.50 105 SER A C 1
ATOM 873 O O . SER A 1 109 ? 3.085 83.750 45.587 1.00 20.85 105 SER A O 1
ATOM 876 N N . LYS A 1 110 ? 2.574 83.397 47.744 1.00 18.16 106 LYS A N 1
ATOM 877 C CA . LYS A 1 110 ? 3.823 83.969 48.227 1.00 19.01 106 LYS A CA 1
ATOM 878 C C . LYS A 1 110 ? 4.905 82.915 48.398 1.00 17.81 106 LYS A C 1
ATOM 879 O O . LYS A 1 110 ? 6.075 83.182 48.105 1.00 18.40 106 LYS A O 1
ATOM 885 N N . LEU A 1 111 ? 4.539 81.710 48.852 1.00 17.31 107 LEU A N 1
ATOM 886 C CA . LEU A 1 111 ? 5.509 80.621 48.911 1.00 17.90 107 LEU A CA 1
ATOM 887 C C . LEU A 1 111 ? 6.061 80.283 47.534 1.00 18.94 107 LEU A C 1
ATOM 888 O O . LEU A 1 111 ? 7.220 79.864 47.414 1.00 20.95 107 LEU A O 1
ATOM 893 N N . ALA A 1 112 ? 5.252 80.456 46.482 1.00 17.62 108 ALA A N 1
ATOM 894 C CA . ALA A 1 112 ? 5.729 80.210 45.128 1.00 19.35 108 ALA A CA 1
ATOM 895 C C . ALA A 1 112 ? 6.844 81.175 44.742 1.00 20.88 108 ALA A C 1
ATOM 896 O O . ALA A 1 112 ? 7.692 80.839 43.905 1.00 21.65 108 ALA A O 1
ATOM 898 N N . ILE A 1 113 ? 6.848 82.370 45.326 1.00 19.55 109 ILE A N 1
ATOM 899 C CA . ILE A 1 113 ? 7.897 83.356 45.084 1.00 19.04 109 ILE A CA 1
ATOM 900 C C . ILE A 1 113 ? 9.088 83.141 46.008 1.00 20.94 109 ILE A C 1
ATOM 901 O O . ILE A 1 113 ? 10.240 83.152 45.567 1.00 21.45 109 ILE A O 1
ATOM 906 N N . TRP A 1 114 ? 8.822 82.961 47.304 1.00 19.08 110 TRP A N 1
ATOM 907 C CA . TRP A 1 114 ? 9.901 82.742 48.258 1.00 19.77 110 TRP A CA 1
ATOM 908 C C . TRP A 1 114 ? 10.753 81.539 47.875 1.00 20.09 110 TRP A C 1
ATOM 909 O O . TRP A 1 114 ? 11.934 81.477 48.232 1.00 23.02 110 TRP A O 1
ATOM 920 N N . ALA A 1 115 ? 10.179 80.581 47.139 1.00 21.85 111 ALA A N 1
ATOM 921 C CA . ALA A 1 115 ? 10.939 79.410 46.723 1.00 22.40 111 ALA A CA 1
ATOM 922 C C . ALA A 1 115 ? 12.206 79.793 45.971 1.00 24.10 111 ALA A C 1
ATOM 923 O O . ALA A 1 115 ? 13.213 79.079 46.046 1.00 26.31 111 ALA A O 1
ATOM 925 N N . ARG A 1 116 ? 12.176 80.905 45.233 1.00 24.28 112 ARG A N 1
ATOM 926 C CA . ARG A 1 116 ? 13.335 81.339 44.467 1.00 25.00 112 ARG A CA 1
ATOM 927 C C . ARG A 1 116 ? 14.364 82.073 45.316 1.00 25.34 112 ARG A C 1
ATOM 928 O O . ARG A 1 116 ? 15.471 82.336 44.835 1.00 29.01 112 ARG A O 1
ATOM 936 N N . TYR A 1 117 ? 14.027 82.403 46.562 1.00 24.19 113 TYR A N 1
ATOM 937 C CA . TYR A 1 117 ? 14.915 83.140 47.443 1.00 24.51 113 TYR A CA 1
ATOM 938 C C . TYR A 1 117 ? 15.454 82.311 48.596 1.00 27.54 113 TYR A C 1
ATOM 939 O O . TYR A 1 117 ? 16.442 82.718 49.212 1.00 29.87 113 TYR A O 1
ATOM 948 N N . LEU A 1 118 ? 14.845 81.166 48.887 1.00 23.79 114 LEU A N 1
ATOM 949 C CA . LEU A 1 118 ? 15.173 80.372 50.059 1.00 26.27 114 LEU A CA 1
ATOM 950 C C . LEU A 1 118 ? 15.680 79.000 49.638 1.00 28.28 114 LEU A C 1
ATOM 951 O O . LEU A 1 118 ? 15.380 78.509 48.548 1.00 29.18 114 LEU A O 1
ATOM 956 N N . ASN A 1 119 ? 16.455 78.377 50.523 1.00 27.94 115 ASN A N 1
ATOM 957 C CA . ASN A 1 119 ? 16.802 76.977 50.332 1.00 31.27 115 ASN A CA 1
ATOM 958 C C . ASN A 1 119 ? 15.645 76.101 50.813 1.00 31.85 115 ASN A C 1
ATOM 959 O O . ASN A 1 119 ? 14.663 76.580 51.387 1.00 29.45 115 ASN A O 1
ATOM 964 N N . ASP A 1 120 ? 15.763 74.796 50.564 1.00 29.50 116 ASP A N 1
ATOM 965 C CA . ASP A 1 120 ? 14.645 73.897 50.832 1.00 28.24 116 ASP A CA 1
ATOM 966 C C . ASP A 1 120 ? 14.249 73.917 52.304 1.00 26.38 116 ASP A C 1
ATOM 967 O O . ASP A 1 120 ? 13.055 73.885 52.629 1.00 28.00 116 ASP A O 1
ATOM 972 N N . GLU A 1 121 ? 15.231 73.973 53.207 1.00 30.98 117 GLU A N 1
ATOM 973 C CA . GLU A 1 121 ? 14.932 73.953 54.635 1.00 31.82 117 GLU A CA 1
ATOM 974 C C . GLU A 1 121 ? 14.202 75.221 55.064 1.00 28.10 117 GLU A C 1
ATOM 975 O O . GLU A 1 121 ? 13.196 75.160 55.778 1.00 25.88 117 GLU A O 1
ATOM 981 N N . GLU A 1 122 ? 14.707 76.385 54.642 1.00 27.13 118 GLU A N 1
ATOM 982 C CA . GLU A 1 122 ? 14.044 77.641 54.979 1.00 24.51 118 GLU A CA 1
ATOM 983 C C . GLU A 1 122 ? 12.625 77.685 54.431 1.00 22.29 118 GLU A C 1
ATOM 984 O O . GLU A 1 122 ? 11.696 78.128 55.122 1.00 19.06 118 GLU A O 1
ATOM 990 N N . LEU A 1 123 ? 12.435 77.252 53.186 1.00 22.47 119 LEU A N 1
ATOM 991 C CA . LEU A 1 123 ? 11.107 77.278 52.594 1.00 21.91 119 LEU A CA 1
ATOM 992 C C . LEU A 1 123 ? 10.154 76.360 53.348 1.00 22.05 119 LEU A C 1
ATOM 993 O O . LEU A 1 123 ? 8.995 76.714 53.579 1.00 21.96 119 LEU A O 1
ATOM 998 N N . ALA A 1 124 ? 10.627 75.171 53.737 1.00 22.69 120 ALA A N 1
ATOM 999 C CA . ALA A 1 124 ? 9.770 74.247 54.470 1.00 22.56 120 ALA A CA 1
ATOM 1000 C C . ALA A 1 124 ? 9.418 74.798 55.846 1.00 21.14 120 ALA A C 1
ATOM 1001 O O . ALA A 1 124 ? 8.282 74.643 56.309 1.00 21.68 120 ALA A O 1
ATOM 1003 N N . PHE A 1 125 ? 10.372 75.450 56.510 1.00 21.55 121 PHE A N 1
ATOM 1004 C CA . PHE A 1 125 ? 10.069 76.093 57.785 1.00 21.85 121 PHE A CA 1
ATOM 1005 C C . PHE A 1 125 ? 8.959 77.119 57.608 1.00 19.25 121 PHE A C 1
ATOM 1006 O O . PHE A 1 125 ? 7.987 77.152 58.368 1.00 20.29 121 PHE A O 1
ATOM 1014 N N . THR A 1 126 ? 9.079 77.958 56.577 1.00 18.97 122 THR A N 1
ATOM 1015 C CA . THR A 1 126 ? 8.115 79.033 56.385 1.00 19.16 122 THR A CA 1
ATOM 1016 C C . THR A 1 126 ? 6.769 78.494 55.922 1.00 18.32 122 THR A C 1
ATOM 1017 O O . THR A 1 126 ? 5.719 79.005 56.327 1.00 18.88 122 THR A O 1
ATOM 1021 N N . ARG A 1 127 ? 6.771 77.452 55.080 1.00 16.85 123 ARG A N 1
ATOM 1022 C CA . ARG A 1 127 ? 5.511 76.840 54.677 1.00 18.90 123 ARG A CA 1
ATOM 1023 C C . ARG A 1 127 ? 4.720 76.371 55.889 1.00 18.69 123 ARG A C 1
ATOM 1024 O O . ARG A 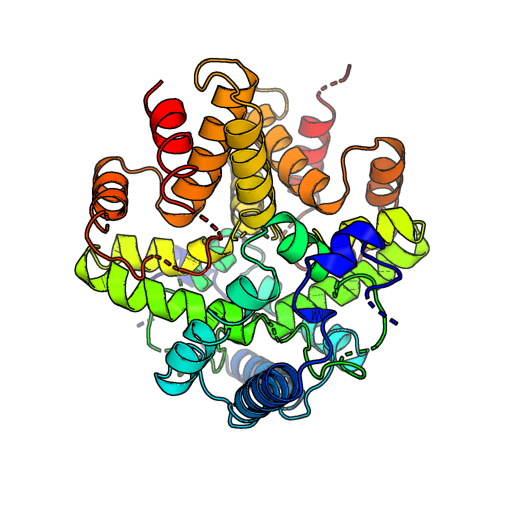1 127 ? 3.491 76.508 55.932 1.00 21.05 123 ARG A O 1
ATOM 1032 N N . GLN A 1 128 ? 5.412 75.816 56.881 1.00 22.13 124 GLN A N 1
ATOM 1033 C CA . GLN A 1 128 ? 4.744 75.360 58.093 1.00 25.70 124 GLN A CA 1
ATOM 1034 C C . GLN A 1 128 ? 4.302 76.540 58.946 1.00 27.98 124 GLN A C 1
ATOM 1035 O O . GLN A 1 128 ? 3.124 76.661 59.305 1.00 32.01 124 GLN A O 1
ATOM 1041 N N . HIS A 1 129 ? 5.228 77.439 59.252 1.00 19.90 125 HIS A N 1
ATOM 1042 C CA . HIS A 1 129 ? 4.991 78.433 60.290 1.00 19.35 125 HIS A CA 1
ATOM 1043 C C . HIS A 1 129 ? 4.382 79.728 59.781 1.00 19.36 125 HIS A C 1
ATOM 1044 O O . HIS A 1 129 ? 4.048 80.592 60.597 1.00 17.50 125 HIS A O 1
ATOM 1051 N N . TYR A 1 130 ? 4.215 79.889 58.463 1.00 17.35 126 TYR A N 1
ATOM 1052 C CA . TYR A 1 130 ? 3.543 81.070 57.934 1.00 17.98 126 TYR A CA 1
ATOM 1053 C C . TYR A 1 130 ? 2.195 81.299 58.600 1.00 16.94 126 TYR A C 1
ATOM 1054 O O . TYR A 1 130 ? 1.795 82.447 58.821 1.00 16.89 126 TYR A O 1
ATOM 1063 N N . PHE A 1 131 ? 1.484 80.230 58.944 1.00 16.59 127 PHE A N 1
ATOM 1064 C CA . PHE A 1 131 ? 0.130 80.344 59.470 1.00 16.35 127 PHE A CA 1
ATOM 1065 C C . PHE A 1 131 ? 0.081 80.524 60.982 1.00 17.85 127 PHE A C 1
ATOM 1066 O O . PHE A 1 131 ? -0.991 80.841 61.508 1.00 19.72 127 PHE A O 1
ATOM 1074 N N . ASP A 1 132 ? 1.213 80.362 61.676 1.00 15.02 128 ASP A N 1
ATOM 1075 C CA . ASP A 1 132 ? 1.206 80.316 63.139 1.00 16.75 128 ASP A CA 1
ATOM 1076 C C . ASP A 1 132 ? 0.547 81.550 63.738 1.00 19.14 128 ASP A C 1
ATOM 1077 O O . ASP A 1 132 ? -0.251 81.455 64.679 1.00 19.35 128 ASP A O 1
ATOM 1082 N N . ARG A 1 133 ? 0.921 82.730 63.246 1.00 17.16 129 ARG A N 1
ATOM 1083 C CA . ARG A 1 133 ? 0.421 83.983 63.798 1.00 17.34 129 ARG A CA 1
ATOM 1084 C C . ARG A 1 133 ? -0.138 84.877 62.701 1.00 17.58 129 ARG A C 1
ATOM 1085 O O . ARG A 1 133 ? -0.287 86.088 62.903 1.00 16.85 129 ARG A O 1
ATOM 1093 N N . LEU A 1 134 ? -0.471 84.292 61.549 1.00 17.42 130 LEU A N 1
ATOM 1094 C CA . LEU A 1 134 ? -0.946 85.064 60.409 1.00 17.60 130 LEU A CA 1
ATOM 1095 C C . LEU A 1 134 ? -2.113 85.965 60.783 1.00 17.68 130 LEU A C 1
ATOM 1096 O O . LEU A 1 134 ? -2.219 87.097 60.292 1.00 17.69 130 LEU A O 1
ATOM 1109 N N . GLU A 1 136 ? -2.826 87.643 63.332 1.00 17.15 132 GLU A N 1
ATOM 1110 C CA . GLU A 1 136 ? -2.526 88.807 64.154 1.00 17.19 132 GLU A CA 1
ATOM 1111 C C . GLU A 1 136 ? -2.030 89.999 63.350 1.00 17.87 132 GLU A C 1
ATOM 1112 O O . GLU A 1 136 ? -1.855 91.081 63.922 1.00 18.19 132 GLU A O 1
ATOM 1118 N N . TRP A 1 137 ? -1.818 89.843 62.037 1.00 16.74 133 TRP A N 1
ATOM 1119 C CA . TRP A 1 137 ? -1.254 90.957 61.272 1.00 15.60 133 TRP A CA 1
ATOM 1120 C C . TRP A 1 137 ? -2.237 92.107 61.106 1.00 18.30 133 TRP A C 1
ATOM 1121 O O . TRP A 1 137 ? -1.828 93.267 61.273 1.00 18.33 133 TRP A O 1
ATOM 1132 N N . PRO A 1 138 ? -3.511 91.884 60.766 1.00 16.80 134 PRO A N 1
ATOM 1133 C CA . PRO A 1 138 ? -4.409 93.041 60.564 1.00 19.40 134 PRO A CA 1
ATOM 1134 C C . PRO A 1 138 ? -4.469 93.985 61.758 1.00 20.17 134 PRO A C 1
ATOM 1135 O O . PRO A 1 138 ? -4.476 95.209 61.574 1.00 20.31 134 PRO A O 1
ATOM 1139 N N . ALA A 1 139 ? -4.496 93.453 62.982 1.00 18.90 135 ALA A N 1
ATOM 1140 C CA . ALA A 1 139 ? -4.493 94.313 64.161 1.00 20.74 135 ALA A CA 1
ATOM 1141 C C . ALA A 1 139 ? -3.217 95.145 64.241 1.00 19.11 135 ALA A C 1
ATOM 1142 O O . ALA A 1 139 ? -3.256 96.328 64.605 1.00 21.79 135 ALA A O 1
ATOM 1144 N N . LEU A 1 140 ? -2.072 94.544 63.913 1.00 18.91 136 LEU A N 1
ATOM 1145 C CA . LEU A 1 140 ? -0.826 95.299 63.917 1.00 18.32 136 LEU A CA 1
ATOM 1146 C C . LEU A 1 140 ? -0.837 96.362 62.826 1.00 17.24 136 LEU A C 1
ATOM 1147 O O . LEU A 1 140 ? -0.440 97.506 63.064 1.00 19.21 136 LEU A O 1
ATOM 1152 N N . VAL A 1 141 ? -1.296 96.005 61.626 1.00 18.91 137 VAL A N 1
ATOM 1153 C CA . VAL A 1 141 ? -1.308 96.971 60.533 1.00 16.91 137 VAL A CA 1
ATOM 1154 C C . VAL A 1 141 ? -2.176 98.167 60.895 1.00 18.63 137 VAL A C 1
ATOM 1155 O O . VAL A 1 141 ? -1.806 99.319 60.643 1.00 19.31 137 VAL A O 1
ATOM 1159 N N . ALA A 1 142 ? -3.336 97.921 61.513 1.00 20.02 138 ALA A N 1
ATOM 1160 C CA . ALA A 1 142 ? -4.186 99.025 61.944 1.00 21.33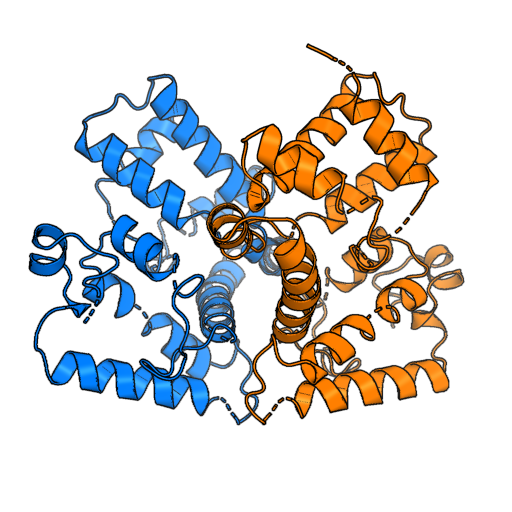 138 ALA A CA 1
ATOM 1161 C C 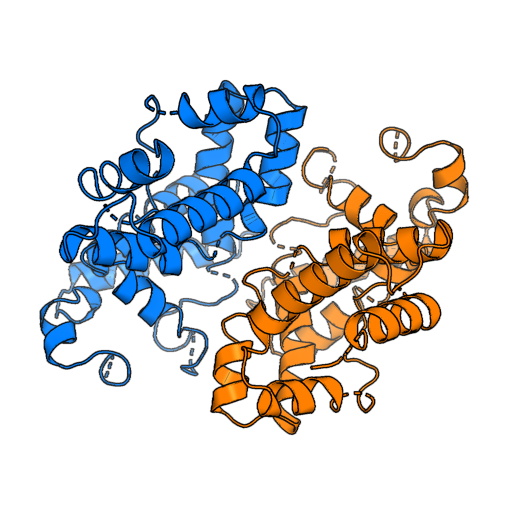. ALA A 1 142 ? -3.458 99.920 62.943 1.00 19.71 138 ALA A C 1
ATOM 1162 O O . ALA A 1 142 ? -3.549 101.155 62.872 1.00 22.39 138 ALA A O 1
ATOM 1164 N N . ASP A 1 143 ? -2.723 99.318 63.884 1.00 21.22 139 ASP A N 1
ATOM 1165 C CA . ASP A 1 143 ? -1.982 100.118 64.854 1.00 20.79 139 ASP A CA 1
ATOM 1166 C C . ASP A 1 143 ? -0.838 100.876 64.193 1.00 19.88 139 ASP A C 1
ATOM 1167 O O . ASP A 1 143 ? -0.530 102.003 64.600 1.00 21.54 139 ASP A O 1
ATOM 1172 N N . LEU A 1 144 ? -0.209 100.290 63.173 1.00 20.90 140 LEU A N 1
ATOM 1173 C CA . LEU A 1 144 ? 0.831 101.005 62.442 1.00 20.97 140 LEU A CA 1
ATOM 1174 C C . LEU A 1 144 ? 0.248 102.182 61.672 1.00 21.86 140 LEU A C 1
ATOM 1175 O O . LEU A 1 144 ? 0.844 103.265 61.644 1.00 22.26 140 LEU A O 1
ATOM 1180 N N . HIS A 1 145 ? -0.910 101.988 61.028 1.00 20.12 141 HIS A N 1
ATOM 1181 C CA . HIS A 1 145 ? -1.582 103.107 60.376 1.00 20.27 141 HIS A CA 1
ATOM 1182 C C . HIS A 1 145 ? -1.853 104.234 61.366 1.00 24.26 141 HIS A C 1
ATOM 1183 O O . HIS A 1 145 ? -1.629 105.409 61.059 1.00 24.85 141 HIS A O 1
ATOM 1190 N N . ARG A 1 146 ? -2.332 103.891 62.564 1.00 22.14 142 ARG A N 1
ATOM 1191 C CA . ARG A 1 146 ? -2.671 104.921 63.542 1.00 24.50 142 ARG A CA 1
ATOM 1192 C C . ARG A 1 146 ? -1.425 105.636 64.044 1.00 27.48 142 ARG A C 1
ATOM 1193 O O . ARG A 1 146 ? -1.428 106.863 64.198 1.00 28.65 142 ARG A O 1
ATOM 1201 N N . ALA A 1 147 ? -0.351 104.891 64.310 1.00 25.62 143 ALA A N 1
ATOM 1202 C CA . ALA A 1 147 ? 0.894 105.516 64.741 1.00 26.38 143 ALA A CA 1
ATOM 1203 C C . ALA A 1 147 ? 1.407 106.490 63.690 1.00 27.07 143 ALA A C 1
ATOM 1204 O O . ALA A 1 147 ? 1.849 107.598 64.017 1.00 28.66 143 ALA A O 1
ATOM 1206 N N . CYS A 1 148 ? 1.355 106.097 62.418 1.00 26.90 144 CYS A N 1
ATOM 1207 C CA . CYS A 1 148 ? 1.802 106.980 61.349 1.00 27.34 144 CYS A CA 1
ATOM 1208 C C . CYS A 1 148 ? 0.871 108.178 61.209 1.00 31.87 144 CYS A C 1
ATOM 1209 O O . CYS A 1 148 ? 1.331 109.316 61.037 1.00 33.16 144 CYS A O 1
ATOM 1212 N N . ARG A 1 149 ? -0.438 107.947 61.315 1.00 32.60 145 ARG A N 1
ATOM 1213 C CA . ARG A 1 149 ? -1.408 109.033 61.212 1.00 35.39 145 ARG A CA 1
ATOM 1214 C C . ARG A 1 149 ? -1.225 110.043 62.338 1.00 36.78 145 ARG A C 1
ATOM 1215 O O . ARG A 1 149 ? -1.236 111.260 62.107 1.00 40.06 145 ARG A O 1
ATOM 1223 N N . GLU A 1 150 ? -1.056 109.558 63.565 1.00 36.99 146 GLU A N 1
ATOM 1224 C CA . GLU A 1 150 ? -0.889 110.412 64.733 1.00 37.54 146 GLU A CA 1
ATOM 1225 C C . GLU A 1 150 ? 0.518 110.981 64.859 1.00 36.89 146 GLU A C 1
ATOM 1226 O O . GLU A 1 150 ? 0.801 111.672 65.845 1.00 41.30 146 GLU A O 1
ATOM 1232 N N . LYS A 1 151 ? 1.399 110.715 63.892 1.00 36.40 147 LYS A N 1
ATOM 1233 C CA . LYS A 1 151 ? 2.756 111.260 63.895 1.00 39.47 147 LYS A CA 1
ATOM 1234 C C . LYS A 1 151 ? 3.540 110.802 65.119 1.00 37.78 147 LYS A C 1
ATOM 1235 O O . LYS A 1 151 ? 4.379 111.537 65.652 1.00 37.96 147 LYS A O 1
ATOM 1241 N N . ARG A 1 152 ? 3.269 109.580 65.570 1.00 35.78 148 ARG A N 1
ATOM 1242 C CA . ARG A 1 152 ? 3.994 109.008 66.695 1.00 33.19 148 ARG A CA 1
ATOM 1243 C C . ARG A 1 152 ? 5.478 108.885 66.370 1.00 32.55 148 ARG A C 1
ATOM 1244 O O . ARG A 1 152 ? 5.861 108.549 65.249 1.00 34.66 148 ARG A O 1
ATOM 1252 N N . ASP A 1 153 ? 6.316 109.166 67.359 1.00 31.56 149 ASP A N 1
ATOM 1253 C CA . ASP A 1 153 ? 7.760 109.059 67.172 1.00 31.74 149 ASP A CA 1
ATOM 1254 C C . ASP A 1 153 ? 8.157 107.588 67.082 1.00 30.43 149 ASP A C 1
ATOM 1255 O O . ASP A 1 153 ? 7.853 106.822 68.003 1.00 29.62 149 ASP A O 1
ATOM 1260 N N . PRO A 1 154 ? 8.824 107.154 66.007 1.00 29.63 150 PRO A N 1
ATOM 1261 C CA . PRO A 1 154 ? 9.230 105.739 65.941 1.00 28.41 150 PRO A CA 1
ATOM 1262 C C . PRO A 1 154 ? 10.078 105.295 67.120 1.00 29.10 150 PRO A C 1
ATOM 1263 O O . PRO A 1 154 ? 10.072 104.104 67.457 1.00 28.26 150 PRO A O 1
ATOM 1267 N N . ALA A 1 155 ? 10.805 106.213 67.758 1.00 31.47 151 ALA A N 1
ATOM 1268 C CA . ALA A 1 155 ? 11.679 105.869 68.872 1.00 29.36 151 ALA A CA 1
ATOM 1269 C C . ALA A 1 155 ? 10.978 105.916 70.223 1.00 29.32 151 ALA A C 1
ATOM 1270 O O . ALA A 1 155 ? 11.588 105.544 71.232 1.00 30.47 151 ALA A O 1
ATOM 1272 N N . SER A 1 156 ? 9.723 106.372 70.271 1.00 29.67 152 SER A N 1
ATOM 1273 C CA . SER A 1 156 ? 8.982 106.396 71.518 1.00 29.77 152 SER A CA 1
ATOM 1274 C C . SER A 1 156 ? 8.755 104.971 72.013 1.00 27.16 152 SER A C 1
ATOM 1275 O O . SER A 1 156 ? 8.826 104.015 71.239 1.00 27.99 152 SER A O 1
ATOM 1278 N N . PRO A 1 157 ? 8.475 104.807 73.308 1.00 27.03 153 PRO A N 1
ATOM 1279 C CA . PRO A 1 157 ? 8.233 103.442 73.821 1.00 29.12 153 PRO A CA 1
ATOM 1280 C C . PRO A 1 157 ? 7.158 102.693 73.052 1.00 31.74 153 PRO A C 1
ATOM 1281 O O . PRO A 1 157 ? 7.344 101.527 72.694 1.00 27.04 153 PRO A O 1
ATOM 1285 N N . GLY A 1 158 ? 6.024 103.340 72.778 1.00 32.24 154 GLY A N 1
ATOM 1286 C CA . GLY A 1 158 ? 4.948 102.644 72.072 1.00 38.53 154 GLY A CA 1
ATOM 1287 C C . GLY A 1 158 ? 5.256 102.472 70.590 1.00 32.11 154 GLY A C 1
ATOM 1288 O O . GLY A 1 158 ? 4.734 101.540 69.970 1.00 27.73 154 GLY A O 1
ATOM 1289 N N . GLY A 1 159 ? 6.093 103.332 70.009 1.00 27.15 155 GLY A N 1
ATOM 1290 C CA . GLY A 1 159 ? 6.592 103.064 68.671 1.00 25.99 155 GLY A CA 1
ATOM 1291 C C . GLY A 1 159 ? 7.493 101.845 68.636 1.00 24.87 155 GLY A C 1
ATOM 1292 O O . GLY A 1 159 ? 7.420 101.026 67.713 1.00 23.47 155 GLY A O 1
ATOM 1293 N N . GLN A 1 160 ? 8.348 101.699 69.650 1.00 24.23 156 GLN A N 1
ATOM 1294 C CA . GLN A 1 160 ? 9.193 100.513 69.743 1.00 24.19 156 GLN A CA 1
ATOM 1295 C C . GLN A 1 160 ? 8.377 99.269 70.076 1.00 23.50 156 GLN A C 1
ATOM 1296 O O . GLN A 1 160 ? 8.746 98.163 69.670 1.00 22.41 156 GLN A O 1
ATOM 1302 N N . GLN A 1 161 ? 7.275 99.421 70.814 1.00 23.69 157 GLN A N 1
ATOM 1303 C CA . GLN A 1 161 ? 6.376 98.293 71.027 1.00 24.98 157 GLN A CA 1
ATOM 1304 C C . GLN A 1 161 ? 5.851 97.763 69.698 1.00 22.31 157 GLN A C 1
ATOM 1305 O O . GLN A 1 161 ? 5.721 96.546 69.513 1.00 22.67 157 GLN A O 1
ATOM 1311 N N . LEU A 1 162 ? 5.551 98.666 68.756 1.00 22.24 158 LEU A N 1
ATOM 1312 C CA . LEU A 1 162 ? 5.074 98.250 67.441 1.00 21.84 158 LEU A CA 1
ATOM 1313 C C . LEU A 1 162 ? 6.177 97.569 66.643 1.00 21.38 158 LEU A C 1
ATOM 1314 O O . LEU A 1 162 ? 5.924 96.579 65.942 1.00 20.22 158 LEU A O 1
ATOM 1319 N N . ALA A 1 163 ? 7.406 98.085 66.721 1.00 20.56 159 ALA A N 1
ATOM 1320 C CA . ALA A 1 163 ? 8.524 97.422 66.061 1.00 21.12 159 ALA A CA 1
ATOM 1321 C C . ALA A 1 163 ? 8.755 96.029 66.639 1.00 22.26 159 ALA A C 1
ATOM 1322 O O . ALA A 1 163 ? 9.022 95.080 65.895 1.00 21.96 159 ALA A O 1
ATOM 1324 N N . GLN A 1 164 ? 8.651 95.885 67.965 1.00 22.25 160 GLN A N 1
ATOM 1325 C CA . GLN A 1 164 ? 8.813 94.573 68.580 1.00 22.18 160 GLN A CA 1
ATOM 1326 C C . GLN A 1 164 ? 7.712 93.620 68.135 1.00 21.28 160 GLN A C 1
ATOM 1327 O O . GLN A 1 164 ? 7.963 92.432 67.904 1.00 22.17 160 GLN A O 1
ATOM 1333 N N . ARG A 1 165 ? 6.477 94.116 68.026 1.00 19.08 161 ARG A N 1
ATOM 1334 C CA . ARG A 1 165 ? 5.388 93.260 67.565 1.00 17.31 161 ARG A CA 1
ATOM 1335 C C . ARG A 1 165 ? 5.646 92.794 66.142 1.00 16.43 161 ARG A C 1
ATOM 1336 O O . ARG A 1 165 ? 5.446 91.614 65.824 1.00 17.03 161 ARG A O 1
ATOM 1344 N N . TRP A 1 166 ? 6.100 93.700 65.271 1.00 19.27 162 TRP A N 1
ATOM 1345 C CA . TRP A 1 166 ? 6.433 93.299 63.909 1.00 17.52 162 TRP A CA 1
ATOM 1346 C C . TRP A 1 166 ? 7.495 92.210 63.911 1.00 17.56 162 TRP A C 1
ATOM 1347 O O . TRP A 1 166 ? 7.359 91.191 63.223 1.00 17.20 162 TRP A O 1
ATOM 1358 N N . LEU A 1 167 ? 8.564 92.409 64.682 1.00 19.19 163 LEU A N 1
ATOM 1359 C CA . LEU A 1 167 ? 9.635 91.420 64.728 1.00 18.23 163 LEU A CA 1
ATOM 1360 C C . LEU A 1 167 ? 9.107 90.057 65.154 1.00 19.16 163 LEU A C 1
ATOM 1361 O O . LEU A 1 167 ? 9.474 89.035 64.569 1.00 18.87 163 LEU A O 1
ATOM 1366 N N . ALA A 1 168 ? 8.243 90.020 66.172 1.00 18.08 164 ALA A N 1
ATOM 1367 C CA . ALA A 1 168 ? 7.712 88.741 66.633 1.00 20.23 164 ALA A CA 1
ATOM 1368 C C . ALA A 1 168 ? 6.938 88.039 65.523 1.00 19.68 164 ALA A C 1
ATOM 1369 O O . ALA A 1 168 ? 7.111 86.835 65.301 1.00 18.95 164 ALA A O 1
ATOM 1371 N N . LEU A 1 169 ? 6.088 88.775 64.803 1.00 16.53 165 LEU A N 1
ATOM 1372 C CA . LEU A 1 169 ? 5.312 88.160 63.733 1.00 15.13 165 LEU A CA 1
ATOM 1373 C C . LEU A 1 169 ? 6.209 87.788 62.556 1.00 16.80 165 LEU A C 1
ATOM 1374 O O . LEU A 1 169 ? 6.018 86.739 61.928 1.00 17.67 165 LEU A O 1
ATOM 1379 N N . PHE A 1 170 ? 7.192 88.636 62.249 1.00 19.69 166 PHE A N 1
ATOM 1380 C CA . PHE A 1 170 ? 8.142 88.338 61.181 1.00 17.22 166 PHE A CA 1
ATOM 1381 C C . PHE A 1 170 ? 8.955 87.091 61.503 1.00 17.53 166 PHE A C 1
ATOM 1382 O O . PHE A 1 170 ? 9.049 86.168 60.680 1.00 20.44 166 PHE A O 1
ATOM 1390 N N . GLN A 1 171 ? 9.557 87.043 62.696 1.00 19.20 167 GLN A N 1
ATOM 1391 C CA . GLN A 1 171 ? 10.366 85.884 63.065 1.00 19.39 167 GLN A CA 1
ATOM 1392 C C . GLN A 1 171 ? 9.519 84.622 63.164 1.00 16.42 167 GLN A C 1
ATOM 1393 O O . GLN A 1 171 ? 10.041 83.510 62.998 1.00 18.76 167 GLN A O 1
ATOM 1399 N N . SER A 1 172 ? 8.217 84.763 63.430 1.00 17.88 168 SER A N 1
ATOM 1400 C CA . SER A 1 172 ? 7.344 83.600 63.477 1.00 17.97 168 SER A CA 1
ATOM 1401 C C . SER A 1 172 ? 7.372 82.840 62.157 1.00 17.62 168 SER A C 1
ATOM 1402 O O . SER A 1 172 ? 7.441 81.607 62.146 1.00 21.54 168 SER A O 1
ATOM 1405 N N . TYR A 1 173 ? 7.321 83.556 61.032 1.00 18.62 169 TYR A N 1
ATOM 1406 C CA . TYR A 1 173 ? 7.296 82.887 59.736 1.00 20.04 169 TYR A CA 1
ATOM 1407 C C . TYR A 1 173 ? 8.685 82.723 59.138 1.00 20.26 169 TYR A C 1
ATOM 1408 O O . TYR A 1 173 ? 8.932 81.740 58.427 1.00 20.85 169 TYR A O 1
ATOM 1417 N N . ALA A 1 174 ? 9.602 83.647 59.419 1.00 16.70 170 ALA A N 1
ATOM 1418 C CA . ALA A 1 174 ? 10.916 83.634 58.801 1.00 17.57 170 ALA A CA 1
ATOM 1419 C C . ALA A 1 174 ? 11.945 82.835 59.583 1.00 20.29 170 ALA A C 1
ATOM 1420 O O . ALA A 1 174 ? 12.945 82.395 58.995 1.00 21.79 170 ALA A O 1
ATOM 1422 N N . GLY A 1 175 ? 11.733 82.643 60.879 1.00 25.26 171 GLY A N 1
ATOM 1423 C CA . GLY A 1 175 ? 12.752 82.064 61.729 1.00 29.29 171 GLY A CA 1
ATOM 1424 C C . GLY A 1 175 ? 13.658 83.124 62.317 1.00 28.65 171 GLY A C 1
ATOM 1425 O O . GLY A 1 175 ? 13.505 84.327 62.087 1.00 26.44 171 GLY A O 1
ATOM 1426 N N . LYS A 1 176 ? 14.633 82.656 63.096 1.00 30.47 172 LYS A N 1
ATOM 1427 C CA . LYS A 1 176 ? 15.513 83.531 63.856 1.00 32.53 172 LYS A CA 1
ATOM 1428 C C . LYS A 1 176 ? 16.898 83.682 63.244 1.00 33.82 172 LYS A C 1
ATOM 1429 O O . LYS A 1 176 ? 17.747 84.364 63.830 1.00 37.90 172 LYS A O 1
ATOM 1435 N N . ASP A 1 177 ? 17.156 83.059 62.099 1.00 31.50 173 ASP A N 1
ATOM 1436 C CA . ASP A 1 177 ? 18.481 83.104 61.494 1.00 32.74 173 ASP A CA 1
ATOM 1437 C C . ASP A 1 177 ? 18.651 84.423 60.747 1.00 31.81 173 ASP A C 1
ATOM 1438 O O . ASP A 1 177 ? 17.849 84.751 59.864 1.00 30.04 173 ASP A O 1
ATOM 1443 N N . ALA A 1 178 ? 19.697 85.173 61.103 1.00 35.79 174 ALA A N 1
ATOM 1444 C CA . ALA A 1 178 ? 19.902 86.493 60.518 1.00 36.39 174 ALA A CA 1
ATOM 1445 C C . ALA A 1 178 ? 20.072 86.412 59.006 1.00 33.52 174 ALA A C 1
ATOM 1446 O O . ALA A 1 178 ? 19.535 87.246 58.268 1.00 32.76 174 ALA A O 1
ATOM 1448 N N . GLN A 1 179 ? 20.820 85.418 58.524 1.00 33.21 175 GLN A N 1
ATOM 1449 C CA . GLN A 1 179 ? 21.033 85.295 57.086 1.00 38.37 175 GLN A CA 1
ATOM 1450 C C . GLN A 1 179 ? 19.732 84.947 56.370 1.00 33.09 175 GLN A C 1
ATOM 1451 O O . GLN A 1 179 ? 19.448 85.480 55.290 1.00 32.08 175 GLN A O 1
ATOM 1457 N N . THR A 1 180 ? 18.924 84.063 56.957 1.00 30.09 176 THR A N 1
ATOM 1458 C CA . THR A 1 180 ? 17.621 83.762 56.377 1.00 28.63 176 THR A CA 1
ATOM 1459 C C . THR A 1 180 ? 16.734 85.003 56.356 1.00 26.00 176 THR A C 1
ATOM 1460 O O . THR A 1 180 ? 16.052 85.273 55.363 1.00 26.92 176 THR A O 1
ATOM 1464 N N . GLN A 1 181 ? 16.722 85.764 57.453 1.00 26.84 177 GLN A N 1
ATOM 1465 C CA . GLN A 1 181 ? 15.897 86.964 57.505 1.00 27.76 177 GLN A CA 1
ATOM 1466 C C . GLN A 1 181 ? 16.310 87.960 56.428 1.00 27.36 177 GLN A C 1
ATOM 1467 O O . GLN A 1 181 ? 15.454 88.614 55.819 1.00 26.62 177 GLN A O 1
ATOM 1473 N N . GLN A 1 182 ? 17.617 88.076 56.164 1.00 29.22 178 GLN A N 1
ATOM 1474 C CA . GLN A 1 182 ? 18.083 88.967 55.107 1.00 29.58 178 GLN A CA 1
ATOM 1475 C C . GLN A 1 182 ? 17.480 88.584 53.758 1.00 27.94 178 GLN A C 1
ATOM 1476 O O . GLN A 1 182 ? 17.146 89.457 52.949 1.00 31.84 178 GLN A O 1
ATOM 1482 N N . LYS A 1 183 ? 17.340 87.279 53.497 1.00 26.48 179 LYS A N 1
ATOM 1483 C CA . LYS A 1 183 ? 16.728 86.837 52.249 1.00 25.34 179 LYS A CA 1
ATOM 1484 C C . LYS A 1 183 ? 15.290 87.325 52.136 1.00 25.27 179 LYS A C 1
ATOM 1485 O O . LYS A 1 183 ? 14.861 87.787 51.068 1.00 25.42 179 LYS A O 1
ATOM 1491 N N . PHE A 1 184 ? 14.523 87.215 53.220 1.00 23.23 180 PHE A N 1
ATOM 1492 C CA . PHE A 1 184 ? 13.137 87.654 53.191 1.00 22.42 180 PHE A CA 1
ATOM 1493 C C . PHE A 1 184 ? 13.036 89.152 52.943 1.00 23.64 180 PHE A C 1
ATOM 1494 O O . PHE A 1 184 ? 12.165 89.604 52.192 1.00 24.96 180 PHE A O 1
ATOM 1502 N N . ARG A 1 185 ? 13.904 89.943 53.580 1.00 25.54 181 ARG A N 1
ATOM 1503 C CA . ARG A 1 185 ? 13.827 91.390 53.400 1.00 26.66 181 ARG A CA 1
ATOM 1504 C C . ARG A 1 185 ? 14.273 91.792 52.000 1.00 28.23 181 ARG A C 1
ATOM 1505 O O . ARG A 1 185 ? 13.724 92.739 51.429 1.00 30.28 181 ARG A O 1
ATOM 1513 N N . TYR A 1 186 ? 15.236 91.068 51.420 1.00 28.39 182 TYR A N 1
ATOM 1514 C CA . TYR A 1 186 ? 15.602 91.299 50.024 1.00 28.77 182 TYR A CA 1
ATOM 1515 C C . TYR A 1 186 ? 14.454 90.935 49.093 1.00 27.98 182 TYR A C 1
ATOM 1516 O O . TYR A 1 186 ? 14.156 91.676 48.148 1.00 29.05 182 TYR A O 1
ATOM 1525 N N . ALA A 1 187 ? 13.796 89.803 49.347 1.00 24.98 183 ALA A N 1
ATOM 1526 C CA . ALA A 1 187 ? 12.656 89.414 48.527 1.00 22.93 183 ALA A CA 1
ATOM 1527 C C . ALA A 1 187 ? 11.573 90.485 48.548 1.00 24.84 183 ALA A C 1
ATOM 1528 O O . ALA A 1 187 ? 10.981 90.799 47.508 1.00 28.12 183 ALA A O 1
ATOM 1538 N N . GLU A 1 189 ? 11.933 93.674 48.946 1.00 29.16 185 GLU A N 1
ATOM 1539 C CA . GLU A 1 189 ? 12.368 94.811 48.143 1.00 30.90 185 GLU A CA 1
ATOM 1540 C C . GLU A 1 189 ? 12.165 94.559 46.657 1.00 30.44 185 GLU A C 1
ATOM 1541 O O . GLU A 1 189 ? 11.930 95.501 45.892 1.00 34.69 185 GLU A O 1
ATOM 1547 N N . GLN A 1 190 ? 12.240 93.299 46.231 1.00 29.36 186 GLN A N 1
ATOM 1548 C CA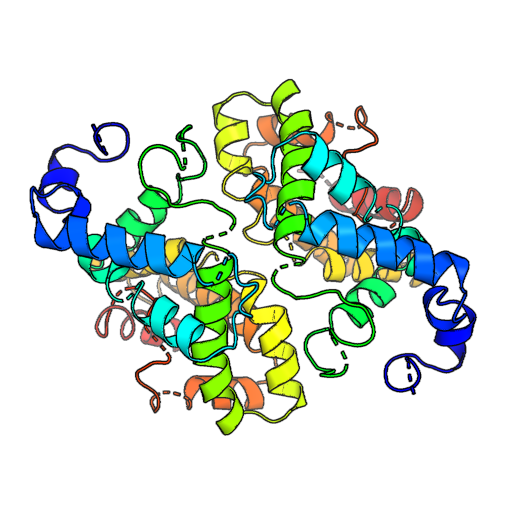 . GLN A 1 190 ? 12.291 92.966 44.817 1.00 29.47 186 GLN A CA 1
ATOM 1549 C C . GLN A 1 190 ? 10.998 92.398 44.258 1.00 26.36 186 GLN A C 1
ATOM 1550 O O . GLN A 1 190 ? 10.864 92.307 43.030 1.00 30.09 186 GLN A O 1
ATOM 1556 N N . GLU A 1 191 ? 10.042 92.031 45.105 1.00 26.01 187 GLU A N 1
ATOM 1557 C CA . GLU A 1 191 ? 8.835 91.327 44.666 1.00 23.07 187 GLU A CA 1
ATOM 1558 C C . GLU A 1 191 ? 7.596 92.074 45.100 1.00 22.72 187 GLU A C 1
ATOM 1559 O O . GLU A 1 191 ? 7.149 91.939 46.261 1.00 23.06 187 GLU A O 1
ATOM 1565 N N . PRO A 1 192 ? 6.984 92.880 44.230 1.00 24.71 188 PRO A N 1
ATOM 1566 C CA . PRO A 1 192 ? 5.801 93.646 44.639 1.00 25.16 188 PRO A CA 1
ATOM 1567 C C . PRO A 1 192 ? 4.660 92.790 45.161 1.00 24.40 188 PRO A C 1
ATOM 1568 O O . PRO A 1 192 ? 3.883 93.261 45.998 1.00 23.09 188 PRO A O 1
ATOM 1572 N N . HIS A 1 193 ? 4.527 91.543 44.699 1.00 21.21 189 HIS A N 1
ATOM 1573 C CA . HIS A 1 193 ? 3.398 90.738 45.143 1.00 19.35 189 HIS A CA 1
ATOM 1574 C C . HIS A 1 193 ? 3.489 90.417 46.629 1.00 20.33 189 HIS A C 1
ATOM 1575 O O . HIS A 1 193 ? 2.464 90.197 47.282 1.00 19.06 189 HIS A O 1
ATOM 1582 N N . LEU A 1 194 ? 4.700 90.380 47.182 1.00 20.88 190 LEU A N 1
ATOM 1583 C CA . LEU A 1 194 ? 4.840 89.963 48.571 1.00 20.10 190 LEU A CA 1
ATOM 1584 C C . LEU A 1 194 ? 4.263 90.973 49.553 1.00 25.50 190 LEU A C 1
ATOM 1585 O O . LEU A 1 194 ? 4.166 90.655 50.741 1.00 31.31 190 LEU A O 1
ATOM 1598 N N . LYS A 1 196 ? 1.206 92.390 48.776 1.00 20.22 192 LYS A N 1
ATOM 1599 C CA . LYS A 1 196 ? -0.230 92.325 48.541 1.00 18.70 192 LYS A CA 1
ATOM 1600 C C . LYS A 1 196 ? -0.900 91.597 49.704 1.00 14.73 192 LYS A C 1
ATOM 1601 O O . LYS A 1 196 ? -0.281 90.773 50.389 1.00 17.98 192 LYS A O 1
ATOM 1607 N N . GLY A 1 197 ? -2.170 91.923 49.937 1.00 18.99 193 GLY A N 1
ATOM 1608 C CA . GLY A 1 197 ? -2.887 91.357 51.063 1.00 19.17 193 GLY A CA 1
ATOM 1609 C C . GLY A 1 197 ? -2.374 91.800 52.417 1.00 20.26 193 GLY A C 1
ATOM 1610 O O . GLY A 1 197 ? -2.544 91.076 53.404 1.00 17.87 193 GLY A O 1
ATOM 1611 N N . THR A 1 198 ? -1.750 92.982 52.489 1.00 18.20 194 THR A N 1
ATOM 1612 C CA . THR A 1 198 ? -1.185 93.489 53.727 1.00 17.84 194 THR A CA 1
ATOM 1613 C C . THR A 1 198 ? -1.852 94.757 54.234 1.00 17.71 194 THR A C 1
ATOM 1614 O O . THR A 1 198 ? -1.629 95.124 55.401 1.00 19.37 194 THR A O 1
ATOM 1618 N N . TRP A 1 199 ? -2.619 95.450 53.402 1.00 18.54 195 TRP A N 1
ATOM 1619 C CA . TRP A 1 199 ? -3.197 96.748 53.749 1.00 20.73 195 TRP A CA 1
ATOM 1620 C C . TRP A 1 199 ? -2.125 97.769 54.118 1.00 22.55 195 TRP A C 1
ATOM 1621 O O . TRP A 1 199 ? -2.423 98.801 54.735 1.00 22.45 195 TRP A O 1
ATOM 1640 N N . THR A 1 201 ? 0.779 100.653 53.206 1.00 25.59 197 THR A N 1
ATOM 1641 C CA . THR A 1 201 ? 1.107 101.691 52.248 1.00 25.54 197 THR A CA 1
ATOM 1642 C C . THR A 1 201 ? 2.591 102.021 52.354 1.00 30.75 197 THR A C 1
ATOM 1643 O O . THR A 1 201 ? 3.253 101.693 53.344 1.00 30.10 197 THR A O 1
ATOM 1647 N N . SER A 1 202 ? 3.114 102.697 51.330 1.00 31.08 198 SER A N 1
ATOM 1648 C CA . SER A 1 202 ? 4.512 103.109 51.373 1.00 31.71 198 SER A CA 1
ATOM 1649 C C . SER A 1 202 ? 4.772 104.021 52.564 1.00 28.85 198 SER A C 1
ATOM 1650 O O . SER A 1 202 ? 5.822 103.931 53.209 1.00 30.02 198 SER A O 1
ATOM 1653 N N . GLU A 1 203 ? 3.818 104.903 52.877 1.00 26.96 199 GLU A N 1
ATOM 1654 C CA . GLU A 1 203 ? 3.975 105.807 54.009 1.00 31.40 199 GLU A CA 1
ATOM 1655 C C . GLU A 1 203 ? 4.078 105.033 55.320 1.00 26.87 199 GLU A C 1
ATOM 1656 O O . GLU A 1 203 ? 4.960 105.301 56.146 1.00 28.75 199 GLU A O 1
ATOM 1662 N N . VAL A 1 204 ? 3.180 104.067 55.532 1.00 24.35 200 VAL A N 1
ATOM 1663 C CA . VAL A 1 204 ? 3.195 103.303 56.775 1.00 22.48 200 VAL A CA 1
ATOM 1664 C C . VAL A 1 204 ? 4.406 102.380 56.817 1.00 21.54 200 VAL A C 1
ATOM 1665 O O . VAL A 1 204 ? 5.012 102.177 57.876 1.00 21.14 200 VAL A O 1
ATOM 1669 N N . LEU A 1 205 ? 4.775 101.801 55.671 1.00 22.82 201 LEU A N 1
ATOM 1670 C CA . LEU A 1 205 ? 5.978 100.977 55.624 1.00 24.05 201 LEU A CA 1
ATOM 1671 C C . LEU A 1 205 ? 7.205 101.794 56.006 1.00 26.55 201 LEU A C 1
ATOM 1672 O O . LEU A 1 205 ? 8.086 101.309 56.725 1.00 27.01 201 LEU A O 1
ATOM 1677 N N . SER A 1 206 ? 7.282 103.043 55.531 1.00 26.58 202 SER A N 1
ATOM 1678 C CA A SER A 1 206 ? 8.407 103.901 55.877 0.54 27.14 202 SER A CA 1
ATOM 1679 C CA B SER A 1 206 ? 8.410 103.897 55.878 0.46 27.13 202 SER A CA 1
ATOM 1680 C C . SER A 1 206 ? 8.450 104.172 57.376 1.00 26.68 202 SER A C 1
ATOM 1681 O O . SER A 1 206 ? 9.521 104.144 57.991 1.00 28.01 202 SER A O 1
ATOM 1686 N N . TRP A 1 207 ? 7.290 104.437 57.981 1.00 24.98 203 TRP A N 1
ATOM 1687 C CA . TRP A 1 207 ? 7.246 104.639 59.425 1.00 23.88 203 TRP A CA 1
ATOM 1688 C C . TRP A 1 207 ? 7.724 103.389 60.154 1.00 24.57 203 TRP A C 1
ATOM 1689 O O . TRP A 1 207 ? 8.552 103.463 61.070 1.00 26.25 203 TRP A O 1
ATOM 1700 N N . LEU A 1 208 ? 7.201 102.225 59.760 1.00 21.85 204 LEU A N 1
ATOM 1701 C CA . LEU A 1 208 ? 7.597 100.972 60.389 1.00 22.57 204 LEU A CA 1
ATOM 1702 C C . LEU A 1 208 ? 9.098 100.751 60.278 1.00 24.37 204 LEU A C 1
ATOM 1703 O O . LEU A 1 208 ? 9.758 100.376 61.252 1.00 24.56 204 LEU A O 1
ATOM 1708 N N . GLN A 1 209 ? 9.657 100.957 59.086 1.00 25.65 205 GLN A N 1
ATOM 1709 C CA . GLN A 1 209 ? 11.073 100.678 58.889 1.00 28.43 205 GLN A CA 1
ATOM 1710 C C . GLN A 1 209 ? 11.954 101.659 59.645 1.00 29.51 205 GLN A C 1
ATOM 1711 O O . GLN A 1 209 ? 13.096 101.317 59.970 1.00 31.25 205 GLN A O 1
ATOM 1717 N N . GLN A 1 210 ? 11.449 102.858 59.953 1.00 30.98 206 GLN A N 1
ATOM 1718 C CA . GLN A 1 210 ? 12.154 103.737 60.879 1.00 32.35 206 GLN A CA 1
ATOM 1719 C C . GLN A 1 210 ? 12.154 103.150 62.285 1.00 30.26 206 GLN A C 1
ATOM 1720 O O . GLN A 1 210 ? 13.189 103.122 62.961 1.00 31.68 206 GLN A O 1
ATOM 1726 N N . ALA A 1 211 ? 10.989 102.685 62.744 1.00 26.81 207 ALA A N 1
ATOM 1727 C CA . ALA A 1 211 ? 10.900 102.069 64.063 1.00 27.73 207 ALA A CA 1
ATOM 1728 C C . ALA A 1 211 ? 11.772 100.824 64.146 1.00 29.37 207 ALA A C 1
ATOM 1729 O O . ALA A 1 211 ? 12.438 100.591 65.164 1.00 28.85 207 ALA A O 1
ATOM 1731 N N . ILE A 1 212 ? 11.781 100.009 63.088 1.00 27.25 208 ILE A N 1
ATOM 1732 C CA . ILE A 1 212 ? 12.664 98.845 63.063 1.00 27.28 208 ILE A CA 1
ATOM 1733 C C . ILE A 1 212 ? 14.119 99.289 63.142 1.00 32.11 208 ILE A C 1
ATOM 1734 O O . ILE A 1 212 ? 14.932 98.688 63.857 1.00 34.28 208 ILE A O 1
ATOM 1739 N N . GLY A 1 213 ? 14.471 100.352 62.415 1.00 33.39 209 GLY A N 1
ATOM 1740 C CA . GLY A 1 213 ? 15.842 100.831 62.438 1.00 37.04 209 GLY A CA 1
ATOM 1741 C C . GLY A 1 213 ? 16.305 101.210 63.829 1.00 37.47 209 GLY A C 1
ATOM 1742 O O . GLY A 1 213 ? 17.420 100.876 64.238 1.00 43.41 209 GLY A O 1
ATOM 1743 N N . VAL A 1 214 ? 15.455 101.912 64.580 1.00 34.24 210 VAL A N 1
ATOM 1744 C CA . VAL A 1 214 ? 15.788 102.257 65.957 1.00 36.77 210 VAL A CA 1
ATOM 1745 C C . VAL A 1 214 ? 16.017 100.991 66.774 1.00 36.26 210 VAL A C 1
ATOM 1746 O O . VAL A 1 214 ? 16.986 100.882 67.534 1.00 37.52 210 VAL A O 1
ATOM 1774 N N . LYS B 1 4 ? 10.210 54.341 53.568 1.00 75.07 0 LYS B N 1
ATOM 1775 C CA . LYS B 1 4 ? 11.392 55.187 53.477 1.00 75.53 0 LYS B CA 1
ATOM 1776 C C . LYS B 1 4 ? 11.102 56.609 53.930 1.00 71.46 0 LYS B C 1
ATOM 1777 O O . LYS B 1 4 ? 12.029 57.337 54.301 1.00 65.68 0 LYS B O 1
ATOM 1791 N N . TYR B 1 6 ? 9.053 57.585 56.693 1.00 58.40 2 TYR B N 1
ATOM 1792 C CA . TYR B 1 6 ? 9.264 57.663 58.134 1.00 51.56 2 TYR B CA 1
ATOM 1793 C C . TYR B 1 6 ? 10.748 57.555 58.477 1.00 50.68 2 TYR B C 1
ATOM 1794 O O . TYR B 1 6 ? 11.226 58.187 59.423 1.00 49.21 2 TYR B O 1
ATOM 1803 N N . ASP B 1 7 ? 11.498 56.744 57.720 1.00 54.27 3 ASP B N 1
ATOM 1804 C CA . ASP B 1 7 ? 12.928 56.610 57.984 1.00 58.22 3 ASP B CA 1
ATOM 1805 C C . ASP B 1 7 ? 13.647 57.944 57.824 1.00 59.70 3 ASP B C 1
ATOM 1806 O O . ASP B 1 7 ? 14.596 58.238 58.559 1.00 58.52 3 ASP B O 1
ATOM 1811 N N . ARG B 1 8 ? 13.205 58.769 56.868 1.00 62.07 4 ARG B N 1
ATOM 1812 C CA . ARG B 1 8 ? 13.859 60.051 56.638 1.00 64.06 4 ARG B CA 1
ATOM 1813 C C . ARG B 1 8 ? 13.691 60.999 57.820 1.00 61.03 4 ARG B C 1
ATOM 1814 O O . ARG B 1 8 ? 14.576 61.821 58.082 1.00 60.12 4 ARG B O 1
ATOM 1822 N N . TRP B 1 9 ? 12.577 60.897 58.547 1.00 56.31 5 TRP B N 1
ATOM 1823 C CA . TRP B 1 9 ? 12.206 61.908 59.525 1.00 51.39 5 TRP B CA 1
ATOM 1824 C C . TRP B 1 9 ? 12.301 61.462 60.972 1.00 47.29 5 TRP B C 1
ATOM 1825 O O . TRP B 1 9 ? 12.280 62.319 61.862 1.00 41.39 5 TRP B O 1
ATOM 1836 N N . PHE B 1 10 ? 12.401 60.166 61.229 1.00 46.64 6 PHE B N 1
ATOM 1837 C CA . PHE B 1 10 ? 12.486 59.644 62.583 1.00 44.82 6 PHE B CA 1
ATOM 1838 C C . PHE B 1 10 ? 13.760 58.832 62.735 1.00 46.17 6 PHE B C 1
ATOM 1839 O O . PHE B 1 10 ? 14.158 58.105 61.819 1.00 47.89 6 PHE B O 1
ATOM 1847 N N . SER B 1 11 ? 14.403 58.969 63.889 1.00 43.72 7 SER B N 1
ATOM 1848 C CA . SER B 1 11 ? 15.587 58.178 64.162 1.00 46.65 7 SER B CA 1
ATOM 1849 C C . SER B 1 11 ? 15.207 56.713 64.342 1.00 48.74 7 SER B C 1
ATOM 1850 O O . SER B 1 11 ? 14.044 56.362 64.576 1.00 45.16 7 SER B O 1
ATOM 1853 N N . GLN B 1 12 ? 16.221 55.850 64.226 1.00 52.96 8 GLN B N 1
ATOM 1854 C CA . GLN B 1 12 ? 16.011 54.416 64.368 1.00 54.68 8 GLN B CA 1
ATOM 1855 C C . GLN B 1 12 ? 15.311 54.100 65.682 1.00 51.00 8 GLN B C 1
ATOM 1856 O O . GLN B 1 12 ? 14.403 53.262 65.737 1.00 47.85 8 GLN B O 1
ATOM 1862 N N . GLN B 1 13 ? 15.709 54.791 66.747 1.00 45.02 9 GLN B N 1
ATOM 1863 C CA . GLN B 1 13 ? 15.124 54.586 68.065 1.00 45.31 9 GLN B CA 1
ATOM 1864 C C . GLN B 1 13 ? 13.707 55.134 68.137 1.00 43.28 9 GLN B C 1
ATOM 1865 O O . GLN B 1 13 ? 12.816 54.493 68.708 1.00 42.82 9 GLN B O 1
ATOM 1871 N N . GLU B 1 14 ? 13.474 56.314 67.560 1.00 41.71 10 GLU B N 1
ATOM 1872 C CA . GLU B 1 14 ? 12.129 56.877 67.556 1.00 37.78 10 GLU B CA 1
ATOM 1873 C C . GLU B 1 14 ? 11.152 55.965 66.827 1.00 36.97 10 GLU B C 1
ATOM 1874 O O . GLU B 1 14 ? 9.987 55.844 67.226 1.00 35.00 10 GLU B O 1
ATOM 1880 N N . LEU B 1 15 ? 11.606 55.310 65.755 1.00 39.74 11 LEU B N 1
ATOM 1881 C CA . LEU B 1 15 ? 10.724 54.426 65.001 1.00 39.68 11 LEU B CA 1
ATOM 1882 C C . LEU B 1 15 ? 10.275 53.235 65.835 1.00 40.19 11 LEU B C 1
ATOM 1883 O O . LEU B 1 15 ? 9.206 52.667 65.579 1.00 42.37 11 LEU B O 1
ATOM 1888 N N . GLN B 1 16 ? 11.070 52.844 66.833 1.00 38.27 12 GLN B N 1
ATOM 1889 C CA . GLN B 1 16 ? 10.684 51.741 67.704 1.00 37.48 12 GLN B CA 1
ATOM 1890 C C . GLN B 1 16 ? 9.435 52.052 68.518 1.00 36.32 12 GLN B C 1
ATOM 1891 O O . GLN B 1 16 ? 8.737 51.123 68.940 1.00 35.41 12 GLN B O 1
ATOM 1897 N N . VAL B 1 17 ? 9.133 53.330 68.749 1.00 32.81 13 VAL B N 1
ATOM 1898 C CA . VAL B 1 17 ? 8.021 53.719 69.604 1.00 30.43 13 VAL B CA 1
ATOM 1899 C C . VAL B 1 17 ? 6.998 54.581 68.877 1.00 29.76 13 VAL B C 1
ATOM 1900 O O . VAL B 1 17 ? 6.107 55.142 69.514 1.00 30.74 13 VAL B O 1
ATOM 1904 N N . LEU B 1 18 ? 7.101 54.699 67.549 1.00 32.22 14 LEU B N 1
ATOM 1905 C CA . LEU B 1 18 ? 6.126 55.448 66.770 1.00 30.07 14 LEU B CA 1
ATOM 1906 C C . LEU B 1 18 ? 5.089 54.489 66.202 1.00 30.92 14 LEU B C 1
ATOM 1907 O O . LEU B 1 18 ? 5.411 53.736 65.270 1.00 33.73 14 LEU B O 1
ATOM 1912 N N . PRO B 1 19 ? 3.852 54.485 66.697 1.00 29.22 15 PRO B N 1
ATOM 1913 C CA . PRO B 1 19 ? 2.863 53.528 66.167 1.00 29.96 15 PRO B CA 1
ATOM 1914 C C . PRO B 1 19 ? 2.682 53.591 64.660 1.00 33.22 15 PRO B C 1
ATOM 1915 O O . PRO B 1 19 ? 2.528 52.543 64.019 1.00 35.09 15 PRO B O 1
ATOM 1919 N N . PHE B 1 20 ? 2.695 54.791 64.073 1.00 32.87 16 PHE B N 1
ATOM 1920 C CA . PHE B 1 20 ? 2.512 54.919 62.632 1.00 35.87 16 PHE B CA 1
ATOM 1921 C C . PHE B 1 20 ? 3.489 54.046 61.856 1.00 40.39 16 PHE B C 1
ATOM 1922 O O . PHE B 1 20 ? 3.148 53.531 60.784 1.00 42.04 16 PHE B O 1
ATOM 1930 N N . ALA B 1 21 ? 4.704 53.866 62.375 1.00 39.11 17 ALA B N 1
ATOM 1931 C CA . ALA B 1 21 ? 5.740 53.147 61.644 1.00 42.51 17 ALA B CA 1
ATOM 1932 C C . ALA B 1 21 ? 5.537 51.639 61.644 1.00 44.12 17 ALA B C 1
ATOM 1933 O O . ALA B 1 21 ? 6.257 50.936 60.926 1.00 47.45 17 ALA B O 1
ATOM 1935 N N . GLU B 1 22 ? 4.584 51.124 62.423 1.00 43.19 18 GLU B N 1
ATOM 1936 C CA . GLU B 1 22 ? 4.337 49.689 62.438 1.00 46.46 18 GLU B CA 1
ATOM 1937 C C . GLU B 1 22 ? 3.773 49.184 61.118 1.00 54.69 18 GLU B C 1
ATOM 1938 O O . GLU B 1 22 ? 3.897 47.991 60.823 1.00 57.33 18 GLU B O 1
ATOM 1944 N N . GLN B 1 23 ? 3.150 50.058 60.327 1.00 51.58 19 GLN B N 1
ATOM 1945 C CA . GLN B 1 23 ? 2.470 49.646 59.100 1.00 57.98 19 GLN B CA 1
ATOM 1946 C C . GLN B 1 23 ? 1.335 48.674 59.417 1.00 54.14 19 GLN B C 1
ATOM 1947 O O . GLN B 1 23 ? 1.070 47.731 58.667 1.00 55.42 19 GLN B O 1
ATOM 1953 N N . ASP B 1 24 ? 0.669 48.905 60.544 1.00 49.19 20 ASP B N 1
ATOM 1954 C CA . ASP B 1 24 ? -0.437 48.058 60.965 1.00 46.41 20 ASP B CA 1
ATOM 1955 C C . ASP B 1 24 ? -1.646 48.278 60.066 1.00 50.54 20 ASP B C 1
ATOM 1956 O O . ASP B 1 24 ? -2.035 49.419 59.796 1.00 48.54 20 ASP B O 1
ATOM 1961 N N . GLU B 1 25 ? -2.247 47.174 59.608 1.00 44.01 21 GLU B N 1
ATOM 1962 C CA . GLU B 1 25 ? -3.374 47.268 58.686 1.00 44.80 21 GLU B CA 1
ATOM 1963 C C . GLU B 1 25 ? -4.598 47.868 59.363 1.00 44.02 21 GLU B C 1
ATOM 1964 O O . GLU B 1 25 ? -5.330 48.653 58.749 1.00 47.00 21 GLU B O 1
ATOM 1970 N N . GLN B 1 26 ? -4.847 47.503 60.623 1.00 44.33 22 GLN B N 1
ATOM 1971 C CA . GLN B 1 26 ? -6.006 48.045 61.323 1.00 44.19 22 GLN B CA 1
ATOM 1972 C C . GLN B 1 26 ? -5.857 49.543 61.554 1.00 41.44 22 GLN B C 1
ATOM 1973 O O . GLN B 1 26 ? -6.844 50.285 61.490 1.00 42.39 22 GLN B O 1
ATOM 1979 N N . ARG B 1 27 ? -4.634 50.008 61.827 1.00 41.38 23 ARG B N 1
ATOM 1980 C CA . ARG B 1 27 ? -4.406 51.443 61.943 1.00 36.47 23 ARG B CA 1
ATOM 1981 C C . ARG B 1 27 ? -4.579 52.132 60.593 1.00 36.09 23 ARG B C 1
ATOM 1982 O O . ARG B 1 27 ? -5.097 53.251 60.522 1.00 34.10 23 ARG B O 1
ATOM 1990 N N . ASN B 1 28 ? -4.158 51.475 59.510 1.00 42.14 24 ASN B N 1
ATOM 1991 C CA . ASN B 1 28 ? -4.352 52.040 58.179 1.00 42.80 24 ASN B CA 1
ATOM 1992 C C . ASN B 1 28 ? -5.835 52.171 57.853 1.00 43.22 24 ASN B C 1
ATOM 1993 O O . ASN B 1 28 ? -6.285 53.207 57.348 1.00 39.12 24 ASN B O 1
ATOM 1998 N N . GLN B 1 29 ? -6.613 51.121 58.125 1.00 42.68 25 GLN B N 1
ATOM 1999 C CA . GLN B 1 29 ? -8.037 51.153 57.811 1.00 41.90 25 GLN B CA 1
ATOM 2000 C C . GLN B 1 29 ? -8.758 52.207 58.641 1.00 40.20 25 GLN B C 1
ATOM 2001 O O . GLN B 1 29 ? -9.650 52.900 58.135 1.00 39.38 25 GLN B O 1
ATOM 2007 N N . THR B 1 30 ? -8.385 52.343 59.915 1.00 37.90 26 THR B N 1
ATOM 2008 C CA . THR B 1 30 ? -8.977 53.379 60.755 1.00 34.49 26 THR B CA 1
ATOM 2009 C C . THR B 1 30 ? -8.790 54.754 60.129 1.00 30.17 26 THR B C 1
ATOM 2010 O O . THR B 1 30 ? -9.734 55.551 60.048 1.00 30.89 26 THR B O 1
ATOM 2014 N N . TRP B 1 31 ? -7.572 55.050 59.669 1.00 30.34 27 TRP B N 1
ATOM 2015 C CA . TRP B 1 31 ? -7.300 56.360 59.091 1.00 29.15 27 TRP B CA 1
ATOM 2016 C C . TRP B 1 31 ? -7.904 56.502 57.703 1.00 28.84 27 TRP B C 1
ATOM 2017 O O . TRP B 1 31 ? -8.296 57.609 57.315 1.00 27.34 27 TRP B O 1
ATOM 2028 N N . LEU B 1 32 ? -7.993 55.407 56.946 1.00 33.99 28 LEU B N 1
ATOM 2029 C CA . LEU B 1 32 ? -8.723 55.443 55.683 1.00 33.70 28 LEU B CA 1
ATOM 2030 C C . LEU B 1 32 ? -10.159 55.897 55.912 1.00 32.78 28 LEU B C 1
ATOM 2031 O O . LEU B 1 32 ? -10.693 56.711 55.149 1.00 33.12 28 LEU B O 1
ATOM 2036 N N . GLU B 1 33 ? -10.790 55.399 56.977 1.00 32.15 29 GLU B N 1
ATOM 2037 C CA . GLU B 1 33 ? -12.160 55.795 57.287 1.00 37.29 29 GLU B CA 1
ATOM 2038 C C . GLU B 1 33 ? -12.227 57.225 57.810 1.00 34.01 29 GLU B C 1
ATOM 2039 O O . GLU B 1 33 ? -13.154 57.969 57.469 1.00 35.33 29 GLU B O 1
ATOM 2045 N N . LEU B 1 34 ? -11.262 57.630 58.642 1.00 30.61 30 LEU B N 1
ATOM 2046 C CA . LEU B 1 34 ? -11.259 58.997 59.152 1.00 29.66 30 LEU B CA 1
ATOM 2047 C C . LEU B 1 34 ? -11.089 60.002 58.020 1.00 27.63 30 LEU B C 1
ATOM 2048 O O . LEU B 1 34 ? -11.740 61.055 58.010 1.00 27.91 30 LEU B O 1
ATOM 2053 N N . VAL B 1 35 ? -10.212 59.696 57.061 1.00 26.80 31 VAL B N 1
ATOM 2054 C CA . VAL B 1 35 ? -10.021 60.564 55.905 1.00 27.25 31 VAL B CA 1
ATOM 2055 C C . VAL B 1 35 ? -11.266 60.557 55.025 1.00 28.88 31 VAL B C 1
ATOM 2056 O O . VAL B 1 35 ? -11.731 61.609 54.574 1.00 27.23 31 VAL B O 1
ATOM 2060 N N . GLY B 1 36 ? -11.816 59.371 54.760 1.00 31.62 32 GLY B N 1
ATOM 2061 C CA . GLY B 1 36 ? -12.994 59.290 53.915 1.00 32.96 32 GLY B CA 1
ATOM 2062 C C . GLY B 1 36 ? -14.176 60.047 54.486 1.00 30.45 32 GLY B C 1
ATOM 2063 O O . GLY B 1 36 ? -14.911 60.716 53.756 1.00 29.43 32 GLY B O 1
ATOM 2064 N N . GLU B 1 37 ? -14.374 59.956 55.804 1.00 28.71 33 GLU B N 1
ATOM 2065 C CA . GLU B 1 37 ? -15.485 60.663 56.432 1.00 29.32 33 GLU B CA 1
ATOM 2066 C C . GLU B 1 37 ? -15.269 62.169 56.394 1.00 27.95 33 GLU B C 1
ATOM 2067 O O . GLU B 1 37 ? -16.221 62.934 56.198 1.00 30.37 33 GLU B O 1
ATOM 2073 N N . ALA B 1 38 ? -14.025 62.617 56.581 1.00 25.26 34 ALA B N 1
ATOM 2074 C CA . ALA B 1 38 ? -13.736 64.043 56.505 1.00 23.41 34 ALA B CA 1
ATOM 2075 C C . ALA B 1 38 ? -13.990 64.577 55.101 1.00 25.39 34 ALA B C 1
ATOM 2076 O O . ALA B 1 38 ? -14.552 65.667 54.934 1.00 25.89 34 ALA B O 1
ATOM 2078 N N . GLN B 1 39 ? -13.593 63.819 54.075 1.00 27.19 35 GLN B N 1
ATOM 2079 C CA . GLN B 1 39 ? -13.797 64.279 52.706 1.00 26.88 35 GLN B CA 1
ATOM 2080 C C . GLN B 1 39 ? -15.281 64.339 52.362 1.00 27.11 35 GLN B C 1
ATOM 2081 O O . GLN B 1 39 ? -15.723 65.251 51.655 1.00 27.21 35 GLN B O 1
ATOM 2087 N N . GLN B 1 40 ? -16.072 63.383 52.854 1.00 29.67 36 GLN B N 1
ATOM 2088 C CA . GLN B 1 40 ? -17.507 63.418 52.598 1.00 34.81 36 GLN B CA 1
ATOM 2089 C C . GLN B 1 40 ? -18.136 64.673 53.197 1.00 30.03 36 GLN B C 1
ATOM 2090 O O . GLN B 1 40 ? -18.946 65.347 52.550 1.00 29.96 36 GLN B O 1
ATOM 2096 N N . LEU B 1 41 ? -17.783 64.998 54.445 1.00 26.76 37 LEU B N 1
ATOM 2097 C CA . LEU B 1 41 ? -18.338 66.195 55.070 1.00 24.36 37 LEU B CA 1
ATOM 2098 C C . LEU B 1 41 ? -17.950 67.447 54.295 1.00 26.91 37 LEU B C 1
ATOM 2099 O O . LEU B 1 41 ? -18.770 68.355 54.110 1.00 28.34 37 LEU B O 1
ATOM 2112 N N . ASP B 1 43 ? -17.142 67.558 51.057 1.00 28.14 39 ASP B N 1
ATOM 2113 C CA . ASP B 1 43 ? -17.907 67.514 49.815 1.00 29.25 39 ASP B CA 1
ATOM 2114 C C . ASP B 1 43 ? -19.309 68.075 50.015 1.00 32.03 39 ASP B C 1
ATOM 2115 O O . ASP B 1 43 ? -19.840 68.770 49.142 1.00 37.94 39 ASP B O 1
ATOM 2120 N N . GLU B 1 44 ? -19.925 67.780 51.160 1.00 31.01 40 GLU B N 1
ATOM 2121 C CA . GLU B 1 44 ? -21.275 68.241 51.454 1.00 31.43 40 GLU B CA 1
ATOM 2122 C C . GLU B 1 44 ? -21.313 69.662 52.004 1.00 30.41 40 GLU B C 1
ATOM 2123 O O . GLU B 1 44 ? -22.400 70.145 52.334 1.00 31.66 40 GLU B O 1
ATOM 2129 N N . ARG B 1 45 ? -20.166 70.336 52.103 1.00 28.70 41 ARG B N 1
ATOM 2130 C CA . ARG B 1 45 ? -20.096 71.695 52.645 1.00 29.20 41 ARG B CA 1
ATOM 2131 C C . ARG B 1 45 ? -20.574 71.734 54.096 1.00 28.74 41 ARG B C 1
ATOM 2132 O O . ARG B 1 45 ? -21.213 72.693 54.537 1.00 27.95 41 ARG B O 1
ATOM 2140 N N . CYS B 1 46 ? -20.255 70.686 54.845 1.00 28.60 42 CYS B N 1
ATOM 2141 C CA . CYS B 1 46 ? -20.695 70.594 56.228 1.00 30.13 42 CYS B CA 1
ATOM 2142 C C . CYS B 1 46 ? -20.081 71.716 57.061 1.00 29.63 42 CYS B C 1
ATOM 2143 O O . CYS B 1 46 ? -18.856 71.885 57.054 1.00 28.67 42 CYS B O 1
ATOM 2146 N N . PRO B 1 47 ? -20.886 72.499 57.781 1.00 29.43 43 PRO B N 1
ATOM 2147 C CA . PRO B 1 47 ? -20.308 73.481 58.709 1.00 28.45 43 PRO B CA 1
ATOM 2148 C C . PRO B 1 47 ? -19.508 72.792 59.804 1.00 25.46 43 PRO B C 1
ATOM 2149 O O . PRO B 1 47 ? -19.895 71.738 60.312 1.00 25.21 43 PRO B O 1
ATOM 2153 N N . ALA B 1 48 ? -18.388 73.414 60.178 1.00 24.84 44 ALA B N 1
ATOM 2154 C CA . ALA B 1 48 ? -17.497 72.814 61.166 1.00 24.25 44 ALA B CA 1
ATOM 2155 C C . ALA B 1 48 ? -18.151 72.666 62.533 1.00 24.90 44 ALA B C 1
ATOM 2156 O O . ALA B 1 48 ? -17.658 71.891 63.360 1.00 23.47 44 ALA B O 1
ATOM 2158 N N . ASP B 1 49 ? -19.238 73.390 62.796 1.00 27.12 45 ASP B N 1
ATOM 2159 C CA . ASP B 1 49 ? -19.898 73.332 64.093 1.00 30.84 45 ASP B CA 1
ATOM 2160 C C . ASP B 1 49 ? -21.063 72.351 64.128 1.00 33.33 45 ASP B C 1
ATOM 2161 O O . ASP B 1 49 ? -21.749 72.263 65.152 1.00 35.38 45 ASP B O 1
ATOM 2166 N N . GLU B 1 50 ? -21.302 71.611 63.050 1.00 31.06 46 GLU B N 1
ATOM 2167 C CA . GLU B 1 50 ? -22.327 70.581 63.075 1.00 33.91 46 GLU B CA 1
ATOM 2168 C C . GLU B 1 50 ? -21.897 69.436 63.992 1.00 32.91 46 GLU B C 1
ATOM 2169 O O . GLU B 1 50 ? -20.707 69.121 64.087 1.00 29.27 46 GLU B O 1
ATOM 2175 N N . PRO B 1 51 ? -22.850 68.788 64.670 1.00 35.02 47 PRO B N 1
ATOM 2176 C CA . PRO B 1 51 ? -22.472 67.682 65.567 1.00 34.54 47 PRO B CA 1
ATOM 2177 C C . PRO B 1 51 ? -21.605 66.628 64.895 1.00 31.45 47 PRO B C 1
ATOM 2178 O O . PRO B 1 51 ? -20.647 66.142 65.505 1.00 30.43 47 PRO B O 1
ATOM 2182 N N . ARG B 1 52 ? -21.907 66.265 63.646 1.00 31.33 48 ARG B N 1
ATOM 2183 C CA . ARG B 1 52 ? -21.155 65.194 63.001 1.00 32.71 48 ARG B CA 1
ATOM 2184 C C . ARG B 1 52 ? -19.723 65.617 62.700 1.00 30.07 48 ARG B C 1
ATOM 2185 O O . ARG B 1 52 ? -18.812 64.781 62.738 1.00 27.90 48 ARG B O 1
ATOM 2193 N N . ALA B 1 53 ? -19.496 66.900 62.418 1.00 28.84 49 ALA B N 1
ATOM 2194 C CA . ALA B 1 53 ? -18.129 67.374 62.230 1.00 26.07 49 ALA B CA 1
ATOM 2195 C C . ALA B 1 53 ? -17.372 67.385 63.551 1.00 25.30 49 ALA B C 1
ATOM 2196 O O . ALA B 1 53 ? -16.205 66.980 63.612 1.00 24.42 49 ALA B O 1
ATOM 2198 N N . ILE B 1 54 ? -18.026 67.844 64.621 1.00 25.23 50 ILE B N 1
ATOM 2199 C CA . ILE B 1 54 ? -17.387 67.883 65.932 1.00 24.88 50 ILE B CA 1
ATOM 2200 C C . ILE B 1 54 ? -17.021 66.478 66.385 1.00 25.99 50 ILE B C 1
ATOM 2201 O O . ILE B 1 54 ? -15.932 66.252 66.927 1.00 24.42 50 ILE B O 1
ATOM 2206 N N . ALA B 1 55 ? -17.919 65.512 66.167 1.00 26.20 51 ALA B N 1
ATOM 2207 C CA . ALA B 1 55 ? -17.643 64.135 66.568 1.00 26.69 51 ALA B CA 1
ATOM 2208 C C . ALA B 1 55 ? -16.474 63.556 65.782 1.00 27.03 51 ALA B C 1
ATOM 2209 O O . ALA B 1 55 ? -15.618 62.863 66.347 1.00 28.44 51 ALA B O 1
ATOM 2211 N N . LEU B 1 56 ? -16.423 63.826 64.476 1.00 25.36 52 LEU B N 1
ATOM 2212 C CA . LEU B 1 56 ? -15.327 63.325 63.654 1.00 25.03 52 LEU B CA 1
ATOM 2213 C C . LEU B 1 56 ? -13.994 63.919 64.095 1.00 22.21 52 LEU B C 1
ATOM 2214 O O . LEU B 1 56 ? -12.996 63.204 64.229 1.00 21.89 52 LEU B O 1
ATOM 2219 N N . ALA B 1 57 ? -13.958 65.237 64.315 1.00 21.41 53 ALA B N 1
ATOM 2220 C CA . ALA B 1 57 ? -12.718 65.879 64.732 1.00 20.78 53 ALA B CA 1
ATOM 2221 C C . ALA B 1 57 ? -12.246 65.340 66.077 1.00 20.11 53 ALA B C 1
ATOM 2222 O O . ALA B 1 57 ? -11.037 65.212 66.316 1.00 18.81 53 ALA B O 1
ATOM 2224 N N . THR B 1 58 ? -13.186 65.033 66.972 1.00 21.98 54 THR B N 1
ATOM 2225 C CA . THR B 1 58 ? -12.823 64.435 68.251 1.00 22.87 54 THR B CA 1
ATOM 2226 C C . THR B 1 58 ? -12.151 63.084 68.041 1.00 23.79 54 THR B C 1
ATOM 2227 O O . THR B 1 58 ? -11.139 62.780 68.683 1.00 21.91 54 THR B O 1
ATOM 2231 N N . ARG B 1 59 ? -12.685 62.266 67.131 1.00 23.08 55 ARG B N 1
ATOM 2232 C CA . ARG B 1 59 ? -12.052 60.986 66.831 1.00 23.76 55 ARG B CA 1
ATOM 2233 C C . ARG B 1 59 ? -10.673 61.185 66.215 1.00 23.06 55 ARG B C 1
ATOM 2234 O O . ARG B 1 59 ? -9.730 60.455 66.541 1.00 22.90 55 ARG B O 1
ATOM 2242 N N . TRP B 1 60 ? -10.539 62.164 65.316 1.00 21.80 56 TRP B N 1
ATOM 2243 C CA . TRP B 1 60 ? -9.239 62.464 64.724 1.00 21.52 56 TRP B CA 1
ATOM 2244 C C . TRP B 1 60 ? -8.188 62.709 65.799 1.00 19.76 56 TRP B C 1
ATOM 2245 O O . TRP B 1 60 ? -7.094 62.138 65.762 1.00 20.84 56 TRP B O 1
ATOM 2264 N N . GLU B 1 62 ? -8.262 62.006 69.081 1.00 22.37 58 GLU B N 1
ATOM 2265 C CA . GLU B 1 62 ? -8.024 60.824 69.906 1.00 23.36 58 GLU B CA 1
ATOM 2266 C C . GLU B 1 62 ? -7.078 59.866 69.194 1.00 25.15 58 GLU B C 1
ATOM 2267 O O . GLU B 1 62 ? -6.092 59.393 69.775 1.00 24.20 58 GLU B O 1
ATOM 2273 N N . GLN B 1 63 ? -7.357 59.582 67.922 1.00 24.11 59 GLN B N 1
ATOM 2274 C CA . GLN B 1 63 ? -6.523 58.656 67.164 1.00 25.02 59 GLN B CA 1
ATOM 2275 C C . GLN B 1 63 ? -5.120 59.216 66.974 1.00 23.32 59 GLN B C 1
ATOM 2276 O O . GLN B 1 63 ? -4.131 58.488 67.114 1.00 22.45 59 GLN B O 1
ATOM 2282 N N . LEU B 1 64 ? -5.009 60.510 66.666 1.00 21.28 60 LEU B N 1
ATOM 2283 C CA . LEU B 1 64 ? -3.701 61.088 66.383 1.00 20.49 60 LEU B CA 1
ATOM 2284 C C . LEU B 1 64 ? -2.813 61.084 67.624 1.00 20.37 60 LEU B C 1
ATOM 2285 O O . LEU B 1 64 ? -1.603 60.847 67.522 1.00 22.55 60 LEU B O 1
ATOM 2290 N N . GLU B 1 65 ? -3.381 61.340 68.804 1.00 20.68 61 GLU B N 1
ATOM 2291 C CA . GLU B 1 65 ? -2.568 61.269 70.014 1.00 22.61 61 GLU B CA 1
ATOM 2292 C C . GLU B 1 65 ? -2.073 59.846 70.263 1.00 22.55 61 GLU B C 1
ATOM 2293 O O . GLU B 1 65 ? -0.906 59.637 70.618 1.00 22.52 61 GLU B O 1
ATOM 2299 N N . GLN B 1 66 ? -2.946 58.848 70.084 1.00 21.86 62 GLN B N 1
ATOM 2300 C CA . GLN B 1 66 ? -2.525 57.458 70.228 1.00 23.14 62 GLN B CA 1
ATOM 2301 C C . GLN B 1 66 ? -1.398 57.125 69.258 1.00 21.94 62 GLN B C 1
ATOM 2302 O O . GLN B 1 66 ? -0.397 56.501 69.630 1.00 24.24 62 GLN B O 1
ATOM 2308 N N . ASP B 1 67 ? -1.555 57.520 67.994 1.00 24.37 63 ASP B N 1
ATOM 2309 C CA . ASP B 1 67 ? -0.630 57.092 66.952 1.00 25.34 63 ASP B CA 1
ATOM 2310 C C . ASP B 1 67 ? 0.661 57.897 66.936 1.00 25.44 63 ASP B C 1
ATOM 2311 O O . ASP B 1 67 ? 1.621 57.473 66.279 1.00 25.43 63 ASP B O 1
ATOM 2316 N N . THR B 1 68 ? 0.714 59.029 67.640 1.00 23.79 64 THR B N 1
ATOM 2317 C CA . THR B 1 68 ? 1.966 59.724 67.915 1.00 22.40 64 THR B CA 1
ATOM 2318 C C . THR B 1 68 ? 2.542 59.329 69.273 1.00 22.59 64 THR B C 1
ATOM 2319 O O . THR B 1 68 ? 3.465 59.990 69.761 1.00 22.93 64 THR B O 1
ATOM 2323 N N . ALA B 1 69 ? 2.008 58.278 69.891 1.00 24.08 65 ALA B N 1
ATOM 2324 C CA . ALA B 1 69 ? 2.498 57.780 71.174 1.00 26.90 65 ALA B CA 1
ATOM 2325 C C . ALA B 1 69 ? 2.425 58.856 72.252 1.00 27.41 65 ALA B C 1
ATOM 2326 O O . ALA B 1 69 ? 3.259 58.897 73.160 1.00 24.91 65 ALA B O 1
ATOM 2328 N N . GLY B 1 70 ? 1.434 59.739 72.149 1.00 24.35 66 GLY B N 1
ATOM 2329 C CA . GLY B 1 70 ? 1.270 60.800 73.123 1.00 23.73 66 GLY B CA 1
ATOM 2330 C C . GLY B 1 70 ? 2.448 61.733 73.238 1.00 25.59 66 GLY B C 1
ATOM 2331 O O . GLY B 1 70 ? 2.583 62.426 74.247 1.00 27.06 66 GLY B O 1
ATOM 2332 N N . ARG B 1 71 ? 3.311 61.784 72.223 1.00 23.84 67 ARG B N 1
ATOM 2333 C CA . ARG B 1 71 ? 4.500 62.619 72.275 1.00 26.31 67 ARG B CA 1
ATOM 2334 C C . ARG B 1 71 ? 4.309 63.838 71.392 1.00 26.05 67 ARG B C 1
ATOM 2335 O O . ARG B 1 71 ? 4.180 63.692 70.169 1.00 22.70 67 ARG B O 1
ATOM 2343 N N . PRO B 1 72 ? 4.280 65.049 71.954 1.00 24.21 68 PRO B N 1
ATOM 2344 C CA . PRO B 1 72 ? 4.056 66.226 71.101 1.00 24.39 68 PRO B CA 1
ATOM 2345 C C . PRO B 1 72 ? 5.123 66.416 70.042 1.00 26.98 68 PRO B C 1
ATOM 2346 O O . PRO B 1 72 ? 4.829 66.984 68.983 1.00 26.40 68 PRO B O 1
ATOM 2350 N N . GLU B 1 73 ? 6.356 65.960 70.278 1.00 29.33 69 GLU B N 1
ATOM 2351 C CA . GLU B 1 73 ? 7.388 66.148 69.261 1.00 37.28 69 GLU B CA 1
ATOM 2352 C C . GLU B 1 73 ? 7.201 65.197 68.084 1.00 32.94 69 GLU B C 1
ATOM 2353 O O . GLU B 1 73 ? 7.730 65.465 67.001 1.00 34.83 69 GLU B O 1
ATOM 2359 N N . PHE B 1 74 ? 6.475 64.088 68.270 1.00 27.73 70 PHE B N 1
ATOM 2360 C CA . PHE B 1 74 ? 6.089 63.274 67.124 1.00 27.91 70 PHE B CA 1
ATOM 2361 C C . PHE B 1 74 ? 4.983 63.961 66.325 1.00 25.43 70 PHE B C 1
ATOM 2362 O O . PHE B 1 74 ? 4.976 63.912 65.089 1.00 24.38 70 PHE B O 1
ATOM 2370 N N . LEU B 1 75 ? 4.051 64.623 67.016 1.00 22.01 71 LEU B N 1
ATOM 2371 C CA . LEU B 1 75 ? 3.043 65.426 66.332 1.00 22.64 71 LEU B CA 1
ATOM 2372 C C . LEU B 1 75 ? 3.699 66.511 65.487 1.00 24.27 71 LEU B C 1
ATOM 2373 O O . LEU B 1 75 ? 3.376 66.685 64.305 1.00 23.80 71 LEU B O 1
ATOM 2378 N N . THR B 1 76 ? 4.629 67.261 66.079 1.00 24.24 72 THR B N 1
ATOM 2379 C CA . THR B 1 76 ? 5.278 68.327 65.329 1.00 25.41 72 THR B CA 1
ATOM 2380 C C . THR B 1 76 ? 6.112 67.767 64.185 1.00 28.82 72 THR B C 1
ATOM 2381 O O . THR B 1 76 ? 6.259 68.426 63.151 1.00 28.20 72 THR B O 1
ATOM 2385 N N . ARG B 1 77 ? 6.652 66.554 64.338 1.00 27.31 73 ARG B N 1
ATOM 2386 C CA . ARG B 1 77 ? 7.386 65.932 63.242 1.00 28.39 73 ARG B CA 1
ATOM 2387 C C . ARG B 1 77 ? 6.467 65.655 62.059 1.00 27.93 73 ARG B C 1
ATOM 2388 O O . ARG B 1 77 ? 6.846 65.879 60.901 1.00 28.15 73 ARG B O 1
ATOM 2396 N N . LEU B 1 78 ? 5.256 65.157 62.328 1.00 27.28 74 LEU B N 1
ATOM 2397 C CA . LEU B 1 78 ? 4.287 64.964 61.256 1.00 29.63 74 LEU B CA 1
ATOM 2398 C C . LEU B 1 78 ? 3.967 66.282 60.565 1.00 28.90 74 LEU B C 1
ATOM 2399 O O . LEU B 1 78 ? 3.815 66.335 59.339 1.00 29.42 74 LEU B O 1
ATOM 2404 N N . ASN B 1 79 ? 3.849 67.368 61.336 1.00 27.42 75 ASN B N 1
ATOM 2405 C CA . ASN B 1 79 ? 3.555 68.661 60.725 1.00 26.91 75 ASN B CA 1
ATOM 2406 C C . ASN B 1 79 ? 4.720 69.144 59.871 1.00 26.97 75 ASN B C 1
ATOM 2407 O O . ASN B 1 79 ? 4.509 69.697 58.787 1.00 30.29 75 ASN B O 1
ATOM 2412 N N . GLU B 1 80 ? 5.957 68.920 60.325 1.00 27.98 76 GLU B N 1
ATOM 2413 C CA . GLU B 1 80 ? 7.109 69.176 59.469 1.00 29.58 76 GLU B CA 1
ATOM 2414 C C . GLU B 1 80 ? 7.008 68.380 58.173 1.00 31.26 76 GLU B C 1
ATOM 2415 O O . GLU B 1 80 ? 7.311 68.891 57.090 1.00 33.25 76 GLU B O 1
ATOM 2429 N N . HIS B 1 82 ? 4.261 67.174 56.582 1.00 32.56 78 HIS B N 1
ATOM 2430 C CA . HIS B 1 82 ? 3.252 67.716 55.678 1.00 32.57 78 HIS B CA 1
ATOM 2431 C C . HIS B 1 82 ? 3.770 68.932 54.922 1.00 34.34 78 HIS B C 1
ATOM 2432 O O . HIS B 1 82 ? 3.320 69.206 53.800 1.00 37.15 78 HIS B O 1
ATOM 2439 N N . ALA B 1 83 ? 4.725 69.664 55.500 1.00 35.24 79 ALA B N 1
ATOM 2440 C CA . ALA B 1 83 ? 5.254 70.863 54.862 1.00 36.55 79 ALA B CA 1
ATOM 2441 C C . ALA B 1 83 ? 6.441 70.595 53.945 1.00 38.53 79 ALA B C 1
ATOM 2442 O O . ALA B 1 83 ? 6.694 71.393 53.038 1.00 40.14 79 ALA B O 1
ATOM 2444 N N . ALA B 1 84 ? 7.171 69.498 54.150 1.00 38.29 80 ALA B N 1
ATOM 2445 C CA . ALA B 1 84 ? 8.398 69.251 53.408 1.00 43.92 80 ALA B CA 1
ATOM 2446 C C . ALA B 1 84 ? 8.387 67.982 52.568 1.00 44.41 80 ALA B C 1
ATOM 2447 O O . ALA B 1 84 ? 9.269 67.825 51.715 1.00 47.26 80 ALA B O 1
ATOM 2449 N N . GLU B 1 85 ? 7.431 67.080 52.776 1.00 46.45 81 GLU B N 1
ATOM 2450 C CA . GLU B 1 85 ? 7.442 65.782 52.107 1.00 48.44 81 GLU B CA 1
ATOM 2451 C C . GLU B 1 85 ? 6.313 65.686 51.095 1.00 46.83 81 GLU B C 1
ATOM 2452 O O . GLU B 1 85 ? 5.140 65.607 51.493 1.00 44.98 81 GLU B O 1
ATOM 2458 N N . PRO B 1 86 ? 6.599 65.656 49.788 1.00 54.01 82 PRO B N 1
ATOM 2459 C CA . PRO B 1 86 ? 5.499 65.654 48.812 1.00 56.31 82 PRO B CA 1
ATOM 2460 C C . PRO B 1 86 ? 4.723 64.347 48.765 1.00 54.68 82 PRO B C 1
ATOM 2461 O O . PRO B 1 86 ? 3.609 64.331 48.226 1.00 58.64 82 PRO B O 1
ATOM 2465 N N . GLN B 1 87 ? 5.257 63.258 49.309 1.00 52.23 83 GLN B N 1
ATOM 2466 C CA . GLN B 1 87 ? 4.526 62.001 49.317 1.00 57.96 83 GLN B CA 1
ATOM 2467 C C . GLN B 1 87 ? 3.514 61.899 50.454 1.00 53.69 83 GLN B C 1
ATOM 2468 O O . GLN B 1 87 ? 2.781 60.906 50.516 1.00 52.51 83 GLN B O 1
ATOM 2482 N N . ARG B 1 89 ? 0.658 63.525 51.238 1.00 49.01 85 ARG B N 1
ATOM 2483 C CA . ARG B 1 89 ? -0.753 63.532 50.867 1.00 53.56 85 ARG B CA 1
ATOM 2484 C C . ARG B 1 89 ? -1.165 62.210 50.231 1.00 53.92 85 ARG B C 1
ATOM 2485 O O . ARG B 1 89 ? -2.250 61.688 50.515 1.00 56.75 85 ARG B O 1
ATOM 2493 N N . GLU B 1 90 ? -0.320 61.655 49.359 1.00 50.60 86 GLU B N 1
ATOM 2494 C CA . GLU B 1 90 ? -0.672 60.412 48.683 1.00 50.59 86 GLU B CA 1
ATOM 2495 C C . GLU B 1 90 ? -0.695 59.239 49.653 1.00 53.11 86 GLU B C 1
ATOM 2496 O O . GLU B 1 90 ? -1.622 58.421 49.627 1.00 59.48 86 GLU B O 1
ATOM 2502 N N . GLN B 1 91 ? 0.307 59.144 50.520 1.00 48.85 87 GLN B N 1
ATOM 2503 C CA . GLN B 1 91 ? 0.463 57.981 51.380 1.00 54.48 87 GLN B CA 1
ATOM 2504 C C . GLN B 1 91 ? -0.396 58.040 52.630 1.00 54.16 87 GLN B C 1
ATOM 2505 O O . GLN B 1 91 ? -0.571 57.007 53.286 1.00 56.12 87 GLN B O 1
ATOM 2511 N N . THR B 1 92 ? -0.945 59.207 52.967 1.00 48.78 88 THR B N 1
ATOM 2512 C CA . THR B 1 92 ? -1.853 59.333 54.094 1.00 43.13 88 THR B CA 1
ATOM 2513 C C . THR B 1 92 ? -3.276 59.689 53.692 1.00 40.23 88 THR B C 1
ATOM 2514 O O . THR B 1 92 ? -4.204 59.402 54.454 1.00 42.02 88 THR B O 1
ATOM 2518 N N . GLY B 1 93 ? -3.469 60.300 52.524 1.00 38.60 89 GLY B N 1
ATOM 2519 C CA . GLY B 1 93 ? -4.753 60.847 52.149 1.00 41.39 89 GLY B CA 1
ATOM 2520 C C . GLY B 1 93 ? -5.127 62.117 52.874 1.00 37.93 89 GLY B C 1
ATOM 2521 O O . GLY B 1 93 ? -6.208 62.663 52.621 1.00 37.19 89 GLY B O 1
ATOM 2522 N N . VAL B 1 94 ? -4.264 62.606 53.753 1.00 32.38 90 VAL B N 1
ATOM 2523 C CA . VAL B 1 94 ? -4.537 63.790 54.557 1.00 29.61 90 VAL B CA 1
ATOM 2524 C C . VAL B 1 94 ? -4.017 65.006 53.802 1.00 36.30 90 VAL B C 1
ATOM 2525 O O . VAL B 1 94 ? -2.826 65.087 53.485 1.00 43.27 90 VAL B O 1
ATOM 2529 N N . THR B 1 95 ? -4.911 65.947 53.507 1.00 31.68 91 THR B N 1
ATOM 2530 C CA . THR B 1 95 ? -4.560 67.163 52.794 1.00 31.48 91 THR B CA 1
ATOM 2531 C C . THR B 1 95 ? -4.506 68.340 53.755 1.00 29.12 91 THR B C 1
ATOM 2532 O O . THR B 1 95 ? -5.123 68.312 54.822 1.00 27.50 91 THR B O 1
ATOM 2536 N N . PRO B 1 96 ? -3.780 69.402 53.399 1.00 22.93 92 PRO B N 1
ATOM 2537 C CA . PRO B 1 96 ? -3.803 70.598 54.258 1.00 20.65 92 PRO B CA 1
ATOM 2538 C C . PRO B 1 96 ? -5.197 71.180 54.429 1.00 20.79 92 PRO B C 1
ATOM 2539 O O . PRO B 1 96 ? -5.529 71.693 55.503 1.00 19.79 92 PRO B O 1
ATOM 2543 N N . GLU B 1 97 ? -6.029 71.121 53.383 1.00 21.21 93 GLU B N 1
ATOM 2544 C CA . GLU B 1 97 ? -7.378 71.664 53.491 1.00 21.05 93 GLU B CA 1
ATOM 2545 C C . GLU B 1 97 ? -8.230 70.837 54.444 1.00 21.65 93 GLU B C 1
ATOM 2546 O O . GLU B 1 97 ? -9.088 71.383 55.149 1.00 20.14 93 GLU B O 1
ATOM 2560 N N . ILE B 1 99 ? -7.002 69.103 57.055 1.00 19.47 95 ILE B N 1
ATOM 2561 C CA . ILE B 1 99 ? -6.543 69.443 58.400 1.00 18.14 95 ILE B CA 1
ATOM 2562 C C . ILE B 1 99 ? -7.167 70.755 58.853 1.00 18.80 95 ILE B C 1
ATOM 2563 O O . ILE B 1 99 ? -7.563 70.898 60.018 1.00 18.03 95 ILE B O 1
ATOM 2568 N N . ASP B 1 100 ? -7.273 71.739 57.948 1.00 18.89 96 ASP B N 1
ATOM 2569 C CA . ASP B 1 100 ? -7.926 72.995 58.307 1.00 18.01 96 ASP B CA 1
ATOM 257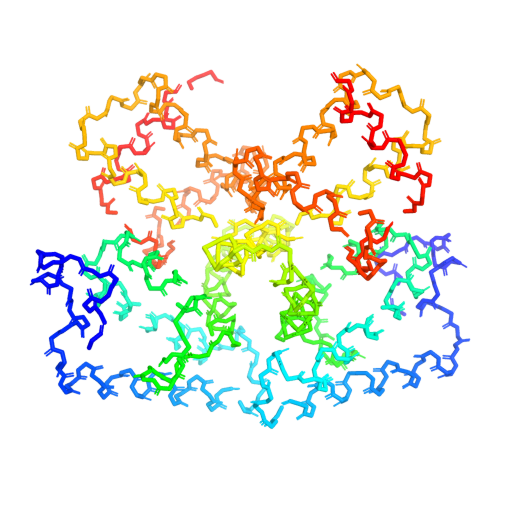0 C C . ASP B 1 100 ? -9.360 72.750 58.769 1.00 19.50 96 ASP B C 1
ATOM 2571 O O . ASP B 1 100 ? -9.816 73.344 59.759 1.00 19.30 96 ASP B O 1
ATOM 2576 N N . PHE B 1 101 ? -10.090 71.888 58.056 1.00 18.34 97 PHE B N 1
ATOM 2577 C CA . PHE B 1 101 ? -11.464 71.578 58.438 1.00 18.15 97 PHE B CA 1
ATOM 2578 C C . PHE B 1 101 ? -11.512 70.912 59.806 1.00 20.34 97 PHE B C 1
ATOM 2579 O O . PHE B 1 101 ? -12.309 71.294 60.671 1.00 19.27 97 PHE B O 1
ATOM 2587 N N . ILE B 1 102 ? -10.670 69.899 60.021 1.00 19.71 98 ILE B N 1
ATOM 2588 C CA . ILE B 1 102 ? -10.664 69.201 61.304 1.00 16.98 98 ILE B CA 1
ATOM 2589 C C . ILE B 1 102 ? -10.274 70.154 62.431 1.00 19.31 98 ILE B C 1
ATOM 2590 O O . ILE B 1 102 ? -10.853 70.111 63.526 1.00 18.47 98 ILE B O 1
ATOM 2595 N N . THR B 1 103 ? -9.285 71.018 62.185 1.00 16.95 99 THR B N 1
ATOM 2596 C CA . THR B 1 103 ? -8.881 72.009 63.181 1.00 17.17 99 THR B CA 1
ATOM 2597 C C . THR B 1 103 ? -10.065 72.865 63.607 1.00 20.21 99 THR B C 1
ATOM 2598 O O . THR B 1 103 ? -10.281 73.108 64.804 1.00 18.90 99 THR B O 1
ATOM 2602 N N . ARG B 1 104 ? -10.835 73.357 62.638 1.00 19.77 100 ARG B N 1
ATOM 2603 C CA . ARG B 1 104 ? -11.952 74.239 62.948 1.00 18.17 100 ARG B CA 1
ATOM 2604 C C . ARG B 1 104 ? -13.074 73.485 63.639 1.00 20.73 100 ARG B C 1
ATOM 2605 O O . ARG B 1 104 ? -13.711 74.011 64.561 1.00 20.15 100 ARG B O 1
ATOM 2613 N N . ALA B 1 105 ? -13.327 72.240 63.228 1.00 18.45 101 ALA B N 1
ATOM 2614 C CA . ALA B 1 105 ? -14.351 71.445 63.894 1.00 21.28 101 ALA B CA 1
ATOM 2615 C C . ALA B 1 105 ? -13.956 71.128 65.333 1.00 20.52 101 ALA B C 1
ATOM 2616 O O . ALA B 1 105 ? -14.807 71.131 66.231 1.00 20.95 101 ALA B O 1
ATOM 2618 N N . PHE B 1 106 ? -12.673 70.853 65.574 1.00 19.85 102 PHE B N 1
ATOM 2619 C CA . PHE B 1 106 ? -12.227 70.583 66.938 1.00 20.11 102 PHE B CA 1
ATOM 2620 C C . PHE B 1 106 ? -12.313 71.841 67.791 1.00 20.02 102 PHE B C 1
ATOM 2621 O O . PHE B 1 106 ? -12.670 71.772 68.978 1.00 20.45 102 PHE B O 1
ATOM 2629 N N . ALA B 1 107 ? -11.988 72.993 67.209 1.00 19.06 103 ALA B N 1
ATOM 2630 C CA . ALA B 1 107 ? -12.175 74.261 67.907 1.00 21.88 103 ALA B CA 1
ATOM 2631 C C . ALA B 1 107 ? -13.632 74.445 68.308 1.00 22.99 103 ALA B C 1
ATOM 2632 O O . ALA B 1 107 ? -13.937 74.810 69.450 1.00 23.45 103 ALA B O 1
ATOM 2634 N N . GLU B 1 108 ? -14.550 74.200 67.373 1.00 20.90 104 GLU B N 1
ATOM 2635 C CA . GLU B 1 108 ? -15.968 74.337 67.677 1.00 24.23 104 GLU B CA 1
ATOM 2636 C C . GLU B 1 108 ? -16.396 73.370 68.771 1.00 26.19 104 GLU B C 1
ATOM 2637 O O . GLU B 1 108 ? -17.316 73.673 69.537 1.00 28.13 104 GLU B O 1
ATOM 2643 N N . SER B 1 109 ? -15.732 72.215 68.880 1.00 24.97 105 SER B N 1
ATOM 2644 C CA . SER B 1 109 ? -16.086 71.274 69.936 1.00 25.56 105 SER B CA 1
ATOM 2645 C C . SER B 1 109 ? -15.809 71.869 71.311 1.00 26.66 105 SER B C 1
ATOM 2646 O O . SER B 1 109 ? -16.518 71.567 72.275 1.00 30.04 105 SER B O 1
ATOM 2649 N N . LYS B 1 110 ? -14.797 72.725 71.418 1.00 24.44 106 LYS B N 1
ATOM 2650 C CA . LYS B 1 110 ? -14.467 73.342 72.697 1.00 22.95 106 LYS B CA 1
ATOM 2651 C C . LYS B 1 110 ? -15.206 74.648 72.916 1.00 23.52 106 LYS B C 1
ATOM 2652 O O . LYS B 1 110 ? -15.579 74.951 74.054 1.00 25.61 106 LYS B O 1
ATOM 2658 N N . LEU B 1 111 ? -15.447 75.419 71.853 1.00 22.85 107 LEU B N 1
ATOM 2659 C CA . LEU B 1 111 ? -16.299 76.594 71.975 1.00 23.82 107 LEU B CA 1
ATOM 2660 C C . LEU B 1 111 ? -17.702 76.212 72.420 1.00 27.01 107 LEU B C 1
ATOM 2661 O O . LEU B 1 111 ? -18.362 76.984 73.130 1.00 31.05 107 LEU B O 1
ATOM 2666 N N . ALA B 1 112 ? -18.177 75.031 72.018 1.00 28.85 108 ALA B N 1
ATOM 2667 C CA . ALA B 1 112 ? -19.478 74.560 72.477 1.00 30.32 108 ALA B CA 1
ATOM 2668 C C . ALA B 1 112 ? -19.495 74.399 73.991 1.00 33.29 108 ALA B C 1
ATOM 2669 O O . ALA B 1 112 ? -20.472 74.767 74.654 1.00 36.46 108 ALA B O 1
ATOM 2671 N N . ILE B 1 113 ? -18.416 73.856 74.554 1.00 29.91 109 ILE B N 1
ATOM 2672 C CA . ILE B 1 113 ? -18.333 73.677 76.000 1.00 29.06 109 ILE B CA 1
ATOM 2673 C C . ILE B 1 113 ? -18.216 75.026 76.696 1.00 28.45 109 ILE B C 1
ATOM 2674 O O . ILE B 1 113 ? -18.953 75.322 77.646 1.00 29.06 109 ILE B O 1
ATOM 2679 N N . TRP B 1 114 ? -17.280 75.861 76.242 1.00 25.31 110 TRP B N 1
ATOM 2680 C CA . TRP B 1 114 ? -17.071 77.157 76.877 1.00 25.39 110 TRP B CA 1
ATOM 2681 C C . TRP B 1 114 ? -18.336 78.008 76.871 1.00 27.95 110 TRP B C 1
ATOM 2682 O O . TRP B 1 114 ? -18.509 78.859 77.749 1.00 29.81 110 TRP B O 1
ATOM 2693 N N . ALA B 1 115 ? -19.228 77.795 75.899 1.00 28.38 111 ALA B N 1
ATOM 2694 C CA . ALA B 1 115 ? -20.469 78.562 75.852 1.00 31.50 111 ALA B 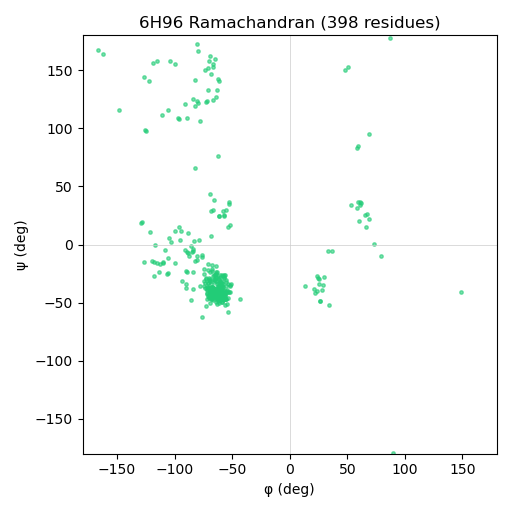CA 1
ATOM 2695 C C . ALA B 1 115 ? -21.276 78.417 77.136 1.00 31.81 111 ALA B C 1
ATOM 2696 O O . ALA B 1 115 ? -22.034 79.324 77.498 1.00 35.21 111 ALA B O 1
ATOM 2698 N N . ARG B 1 116 ? -21.133 77.291 77.833 1.00 31.16 112 ARG B N 1
ATOM 2699 C CA . ARG B 1 116 ? -21.875 77.057 79.065 1.00 34.32 112 ARG B CA 1
ATOM 2700 C C . ARG B 1 116 ? -21.210 77.676 80.286 1.00 31.77 112 ARG B C 1
ATOM 2701 O O . ARG B 1 116 ? -21.778 77.604 81.381 1.00 33.70 112 ARG B O 1
ATOM 2709 N N . TYR B 1 117 ? -20.033 78.274 80.129 1.00 28.37 113 TYR B N 1
ATOM 2710 C CA . TYR B 1 117 ? -19.335 78.935 81.224 1.00 28.08 113 TYR B CA 1
ATOM 2711 C C . TYR B 1 117 ? -19.131 80.423 81.002 1.00 29.80 113 TYR B C 1
ATOM 2712 O O . TYR B 1 117 ? -19.051 81.174 81.979 1.00 34.36 113 TYR B O 1
ATOM 2721 N N . LEU B 1 118 ? -19.057 80.866 79.752 1.00 27.39 114 LEU B N 1
ATOM 2722 C CA . LEU B 1 118 ? -18.791 82.257 79.419 1.00 29.67 114 LEU B CA 1
ATOM 2723 C C . LEU B 1 118 ? -20.084 82.989 79.080 1.00 34.39 114 LEU B C 1
ATOM 2724 O O . LEU B 1 118 ? -21.071 82.383 78.659 1.00 47.97 114 LEU B O 1
ATOM 2729 N N . ASN B 1 119 ? -20.067 84.305 79.265 1.00 36.99 115 ASN B N 1
ATOM 2730 C CA . ASN B 1 119 ? -21.143 85.131 78.737 1.00 43.19 115 ASN B CA 1
ATOM 2731 C C . ASN B 1 119 ? -20.915 85.362 77.243 1.00 48.50 115 ASN B C 1
ATOM 2732 O O . ASN B 1 119 ? -19.836 85.100 76.703 1.00 41.31 115 ASN B O 1
ATOM 2737 N N . ASP B 1 120 ? -21.954 85.856 76.567 1.00 56.34 116 ASP B N 1
ATOM 2738 C CA . ASP B 1 120 ? -21.898 85.958 75.113 1.00 58.27 116 ASP B CA 1
ATOM 2739 C C . ASP B 1 120 ? -20.756 86.854 74.647 1.00 48.78 116 ASP B C 1
ATOM 2740 O O . ASP B 1 120 ? -20.259 86.686 73.528 1.00 46.67 116 ASP B O 1
ATOM 2745 N N . GLU B 1 121 ? -20.324 87.801 75.482 1.00 49.08 117 GLU B N 1
ATOM 2746 C CA . GLU B 1 121 ? -19.225 88.686 75.106 1.00 51.52 117 GLU B CA 1
ATOM 2747 C C . GLU B 1 121 ? -17.880 87.973 75.213 1.00 49.20 117 GLU B C 1
ATOM 2748 O O . GLU B 1 121 ? -17.163 87.828 74.217 1.00 47.16 117 GLU B O 1
ATOM 2754 N N . GLU B 1 122 ? -17.514 87.542 76.427 1.00 47.12 118 GLU B N 1
ATOM 2755 C CA . GLU B 1 122 ? -16.342 86.693 76.608 1.00 40.91 118 GLU B CA 1
ATOM 2756 C C . GLU B 1 122 ? -16.288 85.615 75.535 1.00 36.73 118 GLU B C 1
ATOM 2757 O O . GLU B 1 122 ? -15.243 85.367 74.921 1.00 35.30 118 GLU B O 1
ATOM 2763 N N . LEU B 1 123 ? -17.425 84.953 75.306 1.00 36.47 119 LEU B N 1
ATOM 2764 C CA . LEU B 1 123 ? -17.481 83.905 74.299 1.00 32.84 119 LEU B CA 1
ATOM 2765 C C . LEU B 1 123 ? -17.227 84.465 72.907 1.00 35.35 119 LEU B C 1
ATOM 2766 O O . LEU B 1 123 ? -16.508 83.858 72.106 1.00 32.62 119 LEU B O 1
ATOM 2771 N N . ALA B 1 124 ? -17.818 85.620 72.594 1.00 39.16 120 ALA B N 1
ATOM 2772 C CA . ALA B 1 124 ? -17.574 86.241 71.299 1.00 39.31 120 ALA B CA 1
ATOM 2773 C C . ALA B 1 124 ? -16.079 86.431 71.074 1.00 33.36 120 ALA B C 1
ATOM 2774 O O . ALA B 1 124 ? -15.542 85.987 70.065 1.00 36.37 120 ALA B O 1
ATOM 2776 N N . PHE B 1 125 ? -15.391 87.048 72.040 1.00 32.44 121 PHE B N 1
ATOM 2777 C CA . PHE B 1 125 ? -13.956 87.301 71.912 1.00 32.87 121 PHE B CA 1
ATOM 2778 C C . PHE B 1 125 ? -13.179 86.016 71.647 1.00 33.08 121 PHE B C 1
ATOM 2779 O O . PHE B 1 125 ? -12.379 85.937 70.708 1.00 29.68 121 PHE B O 1
ATOM 2787 N N . THR B 1 126 ? -13.389 84.998 72.482 1.00 30.53 122 THR B N 1
ATOM 2788 C CA . THR B 1 126 ? -12.638 83.757 72.336 1.00 28.79 122 THR B CA 1
ATOM 2789 C C . THR B 1 126 ? -12.891 83.105 70.982 1.00 28.07 122 THR B C 1
ATOM 2790 O O . THR B 1 126 ? -11.972 82.558 70.360 1.00 30.25 122 THR B O 1
ATOM 2794 N N . ARG B 1 127 ? -14.136 83.148 70.515 1.00 30.41 123 ARG B N 1
ATOM 2795 C CA . ARG B 1 127 ? -14.476 82.573 69.220 1.00 30.94 123 ARG B CA 1
ATOM 2796 C C . ARG B 1 127 ? -13.667 83.190 68.094 1.00 33.74 123 ARG B C 1
ATOM 2797 O O . ARG B 1 127 ? -13.330 82.499 67.121 1.00 37.03 123 ARG B O 1
ATOM 2805 N N . GLN B 1 128 ? -13.349 84.469 68.196 1.00 40.21 124 GLN B N 1
ATOM 2806 C CA A GLN B 1 128 ? -12.660 85.155 67.123 0.61 42.97 124 GLN B CA 1
ATOM 2807 C CA B GLN B 1 128 ? -12.657 85.168 67.129 0.39 42.83 124 GLN B CA 1
ATOM 2808 C C . GLN B 1 128 ? -11.149 85.039 67.218 1.00 44.01 124 GLN B C 1
ATOM 2809 O O . GLN B 1 128 ? -10.465 85.108 66.192 1.00 52.92 124 GLN B O 1
ATOM 2820 N N . HIS B 1 129 ? -10.616 84.851 68.424 1.00 31.10 125 HIS B N 1
ATOM 2821 C CA . HIS B 1 129 ? -9.180 84.824 68.629 1.00 25.90 125 HIS B CA 1
ATOM 2822 C C . HIS B 1 129 ? -8.622 83.451 68.946 1.00 22.31 125 HIS B C 1
ATOM 2823 O O . HIS B 1 129 ? -7.395 83.313 69.024 1.00 21.48 125 HIS B O 1
ATOM 2830 N N . TYR B 1 130 ? -9.473 82.429 69.108 1.00 23.36 126 TYR B N 1
ATOM 2831 C CA . TYR B 1 130 ? -8.978 81.083 69.375 1.00 23.71 126 TYR B CA 1
ATOM 2832 C C . TYR B 1 130 ? -7.929 80.672 68.350 1.00 20.49 126 TYR B C 1
ATOM 2833 O O . TYR B 1 130 ? -6.954 79.991 68.682 1.00 21.64 126 TYR B O 1
ATOM 2842 N N . PHE B 1 131 ? -8.099 81.103 67.100 1.00 20.37 127 PHE B N 1
ATOM 2843 C CA . PHE B 1 131 ? -7.228 80.677 66.015 1.00 19.36 127 PHE B CA 1
ATOM 2844 C C . PHE B 1 131 ? -5.999 81.556 65.836 1.00 22.01 127 PHE B C 1
ATOM 2845 O O . PHE B 1 131 ? -5.115 81.196 65.047 1.00 24.10 127 PHE B O 1
ATOM 2853 N N . ASP B 1 132 ? -5.906 82.682 66.550 1.00 20.39 128 ASP B N 1
ATOM 2854 C CA . ASP B 1 132 ? -4.811 83.618 66.317 1.00 19.61 128 ASP B CA 1
ATOM 2855 C C . ASP B 1 132 ? -3.453 82.931 66.446 1.00 19.06 128 ASP B C 1
ATOM 2856 O O . ASP B 1 132 ? -2.565 83.124 65.606 1.00 22.20 128 ASP B O 1
ATOM 2861 N N . ARG B 1 133 ? -3.265 82.146 67.510 1.00 18.50 129 ARG B N 1
ATOM 2862 C CA . ARG B 1 133 ? -1.969 81.547 67.818 1.00 19.53 129 ARG B CA 1
ATOM 2863 C C . ARG B 1 133 ? -2.095 80.048 68.065 1.00 20.30 129 ARG B C 1
ATOM 2864 O O . ARG B 1 133 ? -1.189 79.441 68.647 1.00 21.13 129 ARG B O 1
ATOM 2872 N N . LEU B 1 134 ? -3.194 79.447 67.605 1.00 21.05 130 LEU B N 1
ATOM 2873 C CA . LEU B 1 134 ? -3.471 78.041 67.879 1.00 21.35 130 LEU B CA 1
ATOM 2874 C C . LEU B 1 134 ? -2.310 77.138 67.498 1.00 21.43 130 LEU B C 1
ATOM 2875 O O . LEU B 1 134 ? -1.988 76.188 68.223 1.00 21.58 130 LEU B O 1
ATOM 2893 N N . GLU B 1 136 ? 0.777 77.464 67.587 1.00 19.15 132 GLU B N 1
ATOM 2894 C CA . GLU B 1 136 ? 1.992 77.567 68.389 1.00 21.12 132 GLU B CA 1
ATOM 2895 C C . GLU B 1 136 ? 1.961 76.683 69.633 1.00 20.91 132 GLU B C 1
ATOM 2896 O O . GLU B 1 136 ? 2.977 76.582 70.331 1.00 23.13 132 GLU B O 1
ATOM 2902 N N . TRP B 1 137 ? 0.841 76.028 69.912 1.00 20.80 133 TRP B N 1
ATOM 2903 C CA . TRP B 1 137 ? 0.716 75.248 71.136 1.00 20.24 133 TRP B CA 1
ATOM 2904 C C . TRP B 1 137 ? 1.567 73.984 71.106 1.00 21.52 133 TRP B C 1
ATOM 2905 O O . TRP B 1 137 ? 2.230 73.678 72.106 1.00 20.53 133 TRP B O 1
ATOM 2916 N N . PRO B 1 138 ? 1.587 73.216 70.010 1.00 21.04 134 PRO B N 1
ATOM 2917 C CA . PRO B 1 138 ? 2.394 71.983 70.029 1.00 23.60 134 PRO B CA 1
ATOM 2918 C C . PRO B 1 138 ? 3.852 72.221 70.384 1.00 25.06 134 PRO B C 1
ATOM 2919 O O . PRO B 1 138 ? 4.431 71.444 71.152 1.00 24.06 134 PRO B O 1
ATOM 2923 N N . ALA B 1 139 ? 4.467 73.283 69.859 1.00 26.85 135 ALA B N 1
ATOM 2924 C CA . ALA B 1 139 ? 5.854 73.570 70.205 1.00 26.29 135 ALA B CA 1
ATOM 2925 C C . ALA B 1 139 ? 6.003 73.850 71.698 1.00 25.79 135 ALA B C 1
ATOM 2926 O O . ALA B 1 139 ? 6.983 73.424 72.323 1.00 29.89 135 ALA B O 1
ATOM 2928 N N . LEU B 1 140 ? 5.042 74.567 72.287 1.00 22.67 136 LEU B N 1
ATOM 2929 C CA . LEU B 1 140 ? 5.091 74.828 73.722 1.00 22.99 136 LEU B CA 1
ATOM 2930 C C . LEU B 1 140 ? 4.920 73.536 74.511 1.00 23.44 136 LEU B C 1
ATOM 2931 O O . LEU B 1 140 ? 5.656 73.282 75.472 1.00 24.26 136 LEU B O 1
ATOM 2936 N N . VAL B 1 141 ? 3.946 72.709 74.124 1.00 21.41 137 VAL B N 1
ATOM 2937 C CA . VAL B 1 141 ? 3.715 71.457 74.845 1.00 19.74 137 VAL B CA 1
ATOM 2938 C C . VAL B 1 141 ? 4.956 70.577 74.791 1.00 22.41 137 VAL B C 1
ATOM 2939 O O . VAL B 1 141 ? 5.328 69.941 75.784 1.00 24.42 137 VAL B O 1
ATOM 2943 N N . ALA B 1 142 ? 5.628 70.530 73.636 1.00 26.08 138 ALA B N 1
ATOM 2944 C CA . ALA B 1 142 ? 6.884 69.797 73.543 1.00 29.94 138 ALA B CA 1
ATOM 2945 C C . ALA B 1 142 ? 7.907 70.343 74.532 1.00 29.29 138 ALA B C 1
ATOM 2946 O O . ALA B 1 142 ? 8.594 69.575 75.215 1.00 29.89 138 ALA B O 1
ATOM 2948 N N . ASP B 1 143 ? 8.013 71.672 74.629 1.00 28.43 139 ASP B N 1
ATOM 2949 C CA . ASP B 1 143 ? 8.975 72.273 75.546 1.00 31.03 139 ASP B CA 1
ATOM 2950 C C . ASP B 1 143 ? 8.578 72.049 77.000 1.00 29.33 139 ASP B C 1
ATOM 2951 O O . ASP B 1 143 ? 9.453 71.945 77.868 1.00 31.11 139 ASP B O 1
ATOM 2956 N N . LEU B 1 144 ? 7.276 71.971 77.287 1.00 25.56 140 LEU B N 1
ATOM 2957 C CA . LEU B 1 144 ? 6.833 71.660 78.641 1.00 27.05 140 LEU B CA 1
ATOM 2958 C C . LEU B 1 144 ? 7.165 70.219 79.005 1.00 27.25 140 LEU B C 1
ATOM 2959 O O . LEU B 1 144 ? 7.617 69.942 80.122 1.00 26.84 140 LEU B O 1
ATOM 2964 N N . HIS B 1 145 ? 6.947 69.286 78.076 1.00 26.81 141 HIS B N 1
ATOM 2965 C CA . HIS B 1 145 ? 7.365 67.907 78.299 1.00 29.00 141 HIS B CA 1
ATOM 2966 C C . HIS B 1 145 ? 8.862 67.833 78.577 1.00 33.15 141 HIS B C 1
ATOM 2967 O O . HIS B 1 145 ? 9.301 67.153 79.513 1.00 33.85 141 HIS B O 1
ATOM 2974 N N . ARG B 1 146 ? 9.664 68.525 77.764 1.00 34.94 142 ARG B N 1
ATOM 2975 C CA . ARG B 1 146 ? 11.110 68.507 77.954 1.00 39.44 142 ARG B CA 1
ATOM 2976 C C . ARG B 1 146 ? 11.493 69.086 79.310 1.00 38.33 142 ARG B C 1
ATOM 2977 O O . ARG B 1 146 ? 12.418 68.591 79.964 1.00 41.43 142 ARG B O 1
ATOM 2985 N N . ALA B 1 147 ? 10.794 70.135 79.750 1.00 37.20 143 ALA B N 1
ATOM 2986 C CA . ALA B 1 147 ? 11.089 70.721 81.053 1.00 38.55 143 ALA B CA 1
ATOM 2987 C C . ALA B 1 147 ? 10.931 69.691 82.163 1.00 39.32 143 ALA B C 1
ATOM 2988 O O . ALA B 1 147 ? 11.779 69.599 83.059 1.00 42.64 143 ALA B O 1
ATOM 2990 N N . CYS B 1 148 ? 9.855 68.901 82.121 1.00 34.09 144 CYS B N 1
ATOM 2991 C CA . CYS B 1 148 ? 9.687 67.831 83.098 1.00 37.80 144 CYS B CA 1
ATOM 2992 C C . CYS B 1 148 ? 10.821 66.818 82.995 1.00 44.09 144 CYS B C 1
ATOM 2993 O O . CYS B 1 148 ? 11.426 66.441 84.006 1.00 45.23 144 CYS B O 1
ATOM 2996 N N . ARG B 1 149 ? 11.121 66.360 81.776 1.00 48.41 145 ARG B N 1
ATOM 2997 C CA . ARG B 1 149 ? 12.228 65.430 81.580 1.00 54.82 145 ARG B CA 1
ATOM 2998 C C . ARG B 1 149 ? 13.519 65.985 82.172 1.00 53.36 145 ARG B C 1
ATOM 2999 O O . ARG B 1 149 ? 14.148 65.363 83.034 1.00 59.58 145 ARG B O 1
ATOM 3007 N N . GLU B 1 150 ? 13.927 67.166 81.711 1.00 49.59 146 GLU B N 1
ATOM 3008 C CA . GLU B 1 150 ? 15.177 67.797 82.124 1.00 52.72 146 GLU B CA 1
ATOM 3009 C C . GLU B 1 150 ? 15.175 68.258 83.583 1.00 56.42 146 GLU B C 1
ATOM 3010 O O . GLU B 1 150 ? 16.134 68.930 83.979 1.00 61.45 146 GLU B O 1
ATOM 3016 N N . LYS B 1 151 ? 14.157 67.929 84.381 1.00 54.70 147 LYS B N 1
ATOM 3017 C CA . LYS B 1 151 ? 14.153 68.227 85.815 1.00 55.09 147 LYS B CA 1
ATOM 3018 C C . LYS B 1 151 ? 14.133 69.730 86.092 1.00 53.41 147 LYS B C 1
ATOM 3019 O O . LYS B 1 151 ? 14.578 70.180 87.146 1.00 57.75 147 LYS B O 1
ATOM 3025 N N . ARG B 1 152 ? 13.605 70.503 85.147 1.00 47.31 148 ARG B N 1
ATOM 3026 C CA . ARG B 1 152 ? 13.592 71.956 85.262 1.00 46.10 148 ARG B CA 1
ATOM 3027 C C . ARG B 1 152 ? 12.749 72.406 86.450 1.00 41.97 148 ARG B C 1
ATOM 3028 O O . ARG B 1 152 ? 11.626 71.936 86.646 1.00 39.00 148 ARG B O 1
ATOM 3036 N N . ASP B 1 153 ? 13.293 73.326 87.238 1.00 41.15 149 ASP B N 1
ATOM 3037 C CA . ASP B 1 153 ? 12.554 73.907 88.359 1.00 36.54 149 ASP B CA 1
ATOM 3038 C C . ASP B 1 153 ? 11.483 74.857 87.835 1.00 33.76 149 ASP B C 1
ATOM 3039 O O . ASP B 1 153 ? 11.813 75.810 87.116 1.00 32.24 149 ASP B O 1
ATOM 3044 N N . PRO B 1 154 ? 10.201 74.646 88.157 1.00 31.04 150 PRO B N 1
ATOM 3045 C CA . PRO B 1 154 ? 9.172 75.571 87.654 1.00 30.40 150 PRO B CA 1
ATOM 3046 C C . PRO B 1 154 ? 9.384 77.015 88.087 1.00 30.32 150 PRO B C 1
ATOM 3047 O O . PRO B 1 154 ? 8.936 77.934 87.388 1.00 31.16 150 PRO B O 1
ATOM 3051 N N . ALA B 1 155 ? 10.049 77.242 89.218 1.00 35.00 151 ALA B N 1
ATOM 3052 C CA . ALA B 1 155 ? 10.282 78.590 89.717 1.00 37.70 151 ALA B CA 1
ATOM 3053 C C . ALA B 1 155 ? 11.519 79.243 89.115 1.00 39.66 151 ALA B C 1
ATOM 3054 O O . ALA B 1 155 ? 11.755 80.432 89.360 1.00 42.92 151 ALA B O 1
ATOM 3056 N N . SER B 1 156 ? 12.308 78.506 88.337 1.00 35.50 152 SER B N 1
ATOM 3057 C CA . SER B 1 156 ? 13.520 79.060 87.762 1.00 37.94 152 SER B CA 1
ATOM 3058 C C . SER B 1 156 ? 13.179 80.078 86.679 1.00 37.33 152 SER B C 1
ATOM 3059 O O . SER B 1 156 ? 12.086 80.052 86.107 1.00 35.64 152 SER B O 1
ATOM 3062 N N . PRO B 1 157 ? 14.107 80.989 86.375 1.00 39.98 153 PRO B N 1
ATOM 3063 C CA . PRO B 1 157 ? 13.851 81.942 85.282 1.00 41.98 153 PRO B CA 1
ATOM 3064 C C . PRO B 1 157 ? 13.451 81.254 83.990 1.00 46.68 153 PRO B C 1
ATOM 3065 O O . PRO B 1 157 ? 12.546 81.719 83.281 1.00 41.34 153 PRO B O 1
ATOM 3069 N N . GLY B 1 158 ? 14.108 80.135 83.671 1.00 49.97 154 GLY B N 1
ATOM 3070 C CA . GLY B 1 158 ? 13.812 79.417 82.439 1.00 54.80 154 GLY B CA 1
ATOM 3071 C C . GLY B 1 158 ? 12.474 78.691 82.515 1.00 44.46 154 GLY B C 1
ATOM 3072 O O . GLY B 1 158 ? 11.805 78.517 81.489 1.00 37.80 154 GLY B O 1
ATOM 3073 N N . GLY B 1 159 ? 12.061 78.262 83.709 1.00 40.07 155 GLY B N 1
ATOM 3074 C CA . GLY B 1 159 ? 10.710 77.761 83.868 1.00 32.46 155 GLY B CA 1
ATOM 3075 C C . GLY B 1 159 ? 9.675 78.863 83.783 1.00 29.46 155 GLY B C 1
ATOM 3076 O O . GLY B 1 159 ? 8.562 78.644 83.297 1.00 28.54 155 GLY B O 1
ATOM 3077 N N . GLN B 1 160 ? 10.030 80.064 84.243 1.00 30.54 156 GLN B N 1
ATOM 3078 C CA . GLN B 1 160 ? 9.117 81.195 84.136 1.00 28.84 156 GLN B CA 1
ATOM 3079 C C . GLN B 1 160 ? 8.969 81.648 82.691 1.00 30.31 156 GLN B C 1
ATOM 3080 O O . GLN B 1 160 ? 7.912 82.168 82.316 1.00 31.68 156 GLN B O 1
ATOM 3086 N N . GLN B 1 161 ? 10.004 81.455 81.866 1.00 32.37 157 GLN B N 1
ATOM 3087 C CA . GLN B 1 161 ? 9.865 81.715 80.437 1.00 32.30 157 GLN B CA 1
ATOM 3088 C C . GLN B 1 161 ? 8.745 80.872 79.841 1.00 28.36 157 GLN B C 1
ATOM 3089 O O . GLN B 1 161 ? 7.944 81.362 79.035 1.00 29.77 157 GLN B O 1
ATOM 3095 N N . LEU B 1 162 ? 8.684 79.591 80.216 1.00 27.36 158 LEU B N 1
ATOM 3096 C CA . LEU B 1 162 ? 7.638 78.718 79.704 1.00 26.76 158 LEU B CA 1
ATOM 3097 C C . LEU B 1 162 ? 6.272 79.141 80.221 1.00 25.90 158 LEU B C 1
ATOM 3098 O O . LEU B 1 162 ? 5.291 79.137 79.472 1.00 24.14 158 LEU B O 1
ATOM 3103 N N . ALA B 1 163 ? 6.187 79.513 81.501 1.00 26.11 159 ALA B N 1
ATOM 3104 C CA . ALA B 1 163 ? 4.926 80.005 82.043 1.00 25.86 159 ALA B CA 1
ATOM 3105 C C . ALA B 1 163 ? 4.467 81.257 81.307 1.00 25.58 159 ALA B C 1
ATOM 3106 O O . ALA B 1 163 ? 3.276 81.409 81.011 1.00 23.75 159 ALA B O 1
ATOM 3108 N N . GLN B 1 164 ? 5.399 82.165 81.007 1.00 26.06 160 GLN B N 1
ATOM 3109 C CA . GLN B 1 164 ? 5.045 83.373 80.269 1.00 26.43 160 GLN B CA 1
ATOM 3110 C C . GLN B 1 164 ? 4.569 83.036 78.861 1.00 27.18 160 GLN B C 1
ATOM 3111 O O . GLN B 1 164 ? 3.640 83.666 78.344 1.00 26.26 160 GLN B O 1
ATOM 3117 N N . ARG B 1 165 ? 5.201 82.049 78.217 1.00 25.46 161 ARG B N 1
ATOM 3118 C CA . ARG B 1 165 ? 4.728 81.624 76.903 1.00 23.04 161 ARG B CA 1
ATOM 3119 C C . ARG B 1 165 ? 3.316 81.061 76.994 1.00 22.21 161 ARG B C 1
ATOM 3120 O O . ARG B 1 165 ? 2.457 81.376 76.160 1.00 23.33 161 ARG B O 1
ATOM 3128 N N . TRP B 1 166 ? 3.045 80.231 78.006 1.00 21.60 162 TRP B N 1
ATOM 3129 C CA . TRP B 1 166 ? 1.694 79.719 78.177 1.00 20.84 162 TRP B CA 1
ATOM 3130 C C . TRP B 1 166 ? 0.701 80.861 78.374 1.00 22.82 162 TRP B C 1
ATOM 3131 O O . TRP B 1 166 ? -0.370 80.879 77.757 1.00 19.55 162 TRP B O 1
ATOM 3142 N N . LEU B 1 167 ? 1.049 81.840 79.214 1.00 23.17 163 LEU B N 1
ATOM 3143 C CA . LEU B 1 167 ? 0.127 82.940 79.471 1.00 22.42 163 LEU B CA 1
ATOM 3144 C C . LEU B 1 167 ? -0.170 83.716 78.194 1.00 21.67 163 LEU B C 1
ATOM 3145 O O . LEU B 1 167 ? -1.306 84.156 77.978 1.00 22.54 163 LEU B O 1
ATOM 3150 N N . ALA B 1 168 ? 0.844 83.910 77.345 1.00 21.55 164 ALA B N 1
ATOM 3151 C CA . ALA B 1 168 ? 0.633 84.655 76.112 1.00 22.60 164 ALA B CA 1
ATOM 3152 C C . ALA B 1 168 ? -0.331 83.922 75.189 1.00 22.23 164 ALA B C 1
ATOM 3153 O O . ALA B 1 168 ? -1.222 84.541 74.593 1.00 22.76 164 ALA B O 1
ATOM 3155 N N . LEU B 1 169 ? -0.172 82.605 75.052 1.00 20.03 165 LEU B N 1
ATOM 3156 C CA . LEU B 1 169 ? -1.097 81.851 74.214 1.00 19.54 165 LEU B CA 1
ATOM 3157 C C . LEU B 1 169 ? -2.479 81.784 74.851 1.00 20.44 165 LEU B C 1
ATOM 3158 O O . LEU B 1 169 ? -3.499 81.885 74.156 1.00 22.79 165 LEU B O 1
ATOM 3163 N N . PHE B 1 170 ? -2.536 81.609 76.174 1.00 19.79 166 PHE B N 1
ATOM 3164 C CA . PHE B 1 170 ? -3.822 81.552 76.860 1.00 17.73 166 PHE B CA 1
ATOM 3165 C C . PHE B 1 170 ? -4.566 82.876 76.736 1.00 20.15 166 PHE B C 1
ATOM 3166 O O . PHE B 1 170 ? -5.746 82.909 76.366 1.00 20.63 166 PHE B O 1
ATOM 3174 N N . GLN B 1 171 ? -3.890 83.986 77.029 1.00 21.17 167 GLN B N 1
ATOM 3175 C CA . GLN B 1 171 ? -4.540 85.285 76.937 1.00 21.48 167 GLN B CA 1
ATOM 3176 C C . GLN B 1 171 ? -4.8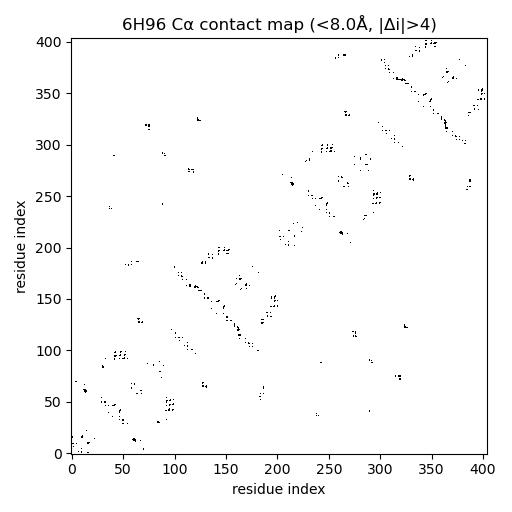81 85.651 75.502 1.00 19.20 167 GLN B C 1
ATOM 3177 O O . GLN B 1 171 ? -5.771 86.480 75.284 1.00 22.30 167 GLN B O 1
ATOM 3183 N N . SER B 1 172 ? -4.215 85.033 74.521 1.00 18.49 168 SER B N 1
ATOM 3184 C CA . SER B 1 172 ? -4.545 85.280 73.120 1.00 21.18 168 SER B CA 1
ATOM 3185 C C . SER B 1 172 ? -6.020 85.011 72.846 1.00 23.24 168 SER B C 1
ATOM 3186 O O . SER B 1 172 ? -6.673 85.780 72.129 1.00 27.36 168 SER B O 1
ATOM 3189 N N . TYR B 1 173 ? -6.568 83.931 73.404 1.00 27.42 169 TYR B N 1
ATOM 3190 C CA . TYR B 1 173 ? -7.974 83.615 73.179 1.00 31.22 169 TYR B CA 1
ATOM 3191 C C . TYR B 1 173 ? -8.863 83.875 74.382 1.00 29.24 169 TYR B C 1
ATOM 3192 O O . TYR B 1 173 ? -10.056 84.121 74.206 1.00 33.15 169 TYR B O 1
ATOM 3201 N N . ALA B 1 174 ? -8.317 83.843 75.600 1.00 22.80 170 ALA B N 1
ATOM 3202 C CA . ALA B 1 174 ? -9.133 84.091 76.777 1.00 23.12 170 ALA B CA 1
ATOM 3203 C C . ALA B 1 174 ? -9.303 85.575 77.076 1.00 25.34 170 ALA B C 1
ATOM 3204 O O . ALA B 1 174 ? -10.283 85.956 77.722 1.00 34.85 170 ALA B O 1
ATOM 3206 N N . GLY B 1 175 ? -8.379 86.415 76.615 1.00 32.53 171 GLY B N 1
ATOM 3207 C CA . GLY B 1 175 ? -8.358 87.797 77.033 1.00 36.21 171 GLY B CA 1
ATOM 3208 C C . GLY B 1 175 ? -7.563 87.976 78.308 1.00 38.97 171 GLY B C 1
ATOM 3209 O O . GLY B 1 175 ? -7.055 87.029 78.913 1.00 35.98 171 GLY B O 1
ATOM 3210 N N . LYS B 1 176 ? -7.457 89.233 78.731 1.00 43.04 172 LYS B N 1
ATOM 3211 C CA . LYS B 1 176 ? -6.630 89.593 79.873 1.00 45.03 172 LYS B CA 1
ATOM 3212 C C . LYS B 1 176 ? -7.437 89.895 81.130 1.00 45.41 172 LYS B C 1
ATOM 3213 O O . LYS B 1 176 ? -6.856 90.302 82.139 1.00 49.70 172 LYS B O 1
ATOM 3219 N N . ASP B 1 177 ? -8.752 89.696 81.101 1.00 43.39 173 ASP B N 1
ATOM 3220 C CA . ASP B 1 177 ? -9.581 89.942 82.277 1.00 47.19 173 ASP B CA 1
ATOM 3221 C C . ASP B 1 177 ? -9.459 88.762 83.236 1.00 46.69 173 ASP B C 1
ATOM 3222 O O . ASP B 1 177 ? -9.746 87.616 82.864 1.00 44.01 173 ASP B O 1
ATOM 3227 N N . ALA B 1 178 ? -9.030 89.042 84.469 1.00 48.82 174 ALA B N 1
ATOM 3228 C CA . ALA B 1 178 ? -8.763 87.974 85.425 1.00 48.17 174 ALA B CA 1
ATOM 3229 C C . ALA B 1 178 ? -10.015 87.174 85.747 1.00 44.92 174 ALA B C 1
ATOM 3230 O O . ALA B 1 178 ? -9.932 85.969 86.009 1.00 45.95 174 ALA B O 1
ATOM 3232 N N . GLN B 1 179 ? -11.183 87.823 85.744 1.00 44.35 175 GLN B N 1
ATOM 3233 C CA . GLN B 1 179 ? -12.414 87.111 86.057 1.00 45.52 175 GLN B CA 1
ATOM 3234 C C . GLN B 1 179 ? -12.811 86.170 84.926 1.00 41.21 175 GLN B C 1
ATOM 3235 O O . GLN B 1 179 ? -13.246 85.038 85.176 1.00 38.68 175 GLN B O 1
ATOM 3241 N N . THR B 1 180 ? -12.690 86.628 83.676 1.00 40.46 176 THR B N 1
ATOM 3242 C CA . THR B 1 180 ? -12.933 85.750 82.539 1.00 37.16 176 THR B CA 1
ATOM 3243 C C . THR B 1 180 ? -11.988 84.558 82.566 1.00 36.23 176 THR B C 1
ATOM 3244 O O . THR B 1 180 ? -12.389 83.423 82.279 1.00 33.91 176 THR B O 1
ATOM 3248 N N . GLN B 1 181 ? -10.720 84.798 82.907 1.00 38.17 177 GLN B N 1
ATOM 3249 C CA . GLN B 1 181 ? -9.738 83.723 82.907 1.00 37.15 177 GLN B CA 1
ATOM 3250 C C . GLN B 1 181 ? -10.078 82.667 83.947 1.00 37.76 177 GLN B C 1
ATOM 3251 O O . GLN B 1 181 ? -9.901 81.466 83.709 1.00 36.72 177 GLN B O 1
ATOM 3257 N N . GLN B 1 182 ? -10.577 83.091 85.110 1.00 36.84 178 GLN B N 1
ATOM 3258 C CA . GLN B 1 182 ? -10.954 82.130 86.137 1.00 39.29 178 GLN B CA 1
ATOM 3259 C C . GLN B 1 182 ? -12.046 81.191 85.640 1.00 34.91 178 GLN B C 1
ATOM 3260 O O . GLN B 1 182 ? -12.071 80.016 86.022 1.00 37.80 178 GLN B O 1
ATOM 3266 N N . LYS B 1 183 ? -12.945 81.681 84.784 1.00 33.12 179 LYS B N 1
ATOM 3267 C CA . LYS B 1 183 ? -13.976 80.820 84.217 1.00 32.89 179 LYS B CA 1
ATOM 3268 C C . LYS B 1 183 ? -13.356 79.731 83.347 1.00 30.67 179 LYS B C 1
ATOM 3269 O O . LYS B 1 183 ? -13.740 78.560 83.418 1.00 28.43 179 LYS B O 1
ATOM 3275 N N . PHE B 1 184 ? -12.402 80.110 82.490 1.00 29.77 180 PHE B N 1
ATOM 3276 C CA . PHE B 1 184 ? -11.709 79.124 81.671 1.00 30.16 180 PHE B CA 1
ATOM 3277 C C . PHE B 1 184 ? -11.042 78.066 82.536 1.00 29.86 180 PHE B C 1
ATOM 3278 O O . PHE B 1 184 ? -11.120 76.865 82.250 1.00 30.93 180 PHE B O 1
ATOM 3286 N N . ARG B 1 185 ? -10.371 78.499 83.600 1.00 36.56 181 ARG B N 1
ATOM 3287 C CA . ARG B 1 185 ? -9.610 77.562 84.418 1.00 39.80 181 ARG B CA 1
ATOM 3288 C C . ARG B 1 185 ? -10.532 76.689 85.254 1.00 37.32 181 ARG B C 1
ATOM 3289 O O . ARG B 1 185 ? -10.189 75.536 85.538 1.00 38.76 181 ARG B O 1
ATOM 3297 N N . TYR B 1 186 ? -11.721 77.192 85.618 1.00 34.45 182 TYR B N 1
ATOM 3298 C CA . TYR B 1 186 ? -12.734 76.341 86.234 1.00 33.38 182 TYR B CA 1
ATOM 3299 C C . TYR B 1 186 ? -13.307 75.347 85.224 1.00 32.61 182 TYR B C 1
ATOM 3300 O O . TYR B 1 186 ? -13.462 74.159 85.525 1.00 31.88 182 TYR B O 1
ATOM 3309 N N . ALA B 1 187 ? -13.638 75.824 84.020 1.00 28.80 183 ALA B N 1
ATOM 3310 C CA . ALA B 1 187 ? -14.175 74.942 82.989 1.00 28.09 183 ALA B CA 1
ATOM 3311 C C . ALA B 1 187 ? -13.239 73.771 82.727 1.00 30.05 183 ALA B C 1
ATOM 3312 O O . ALA B 1 187 ? -13.690 72.635 82.547 1.00 31.81 183 ALA B O 1
ATOM 3322 N N . GLU B 1 189 ? -11.235 72.372 84.796 1.00 34.81 185 GLU B N 1
ATOM 3323 C CA . GLU B 1 189 ? -11.337 71.431 85.904 1.00 36.01 185 GLU B CA 1
ATOM 3324 C C . GLU B 1 189 ? -12.574 70.548 85.785 1.00 35.67 185 GLU B C 1
ATOM 3325 O O . GLU B 1 189 ? -12.568 69.408 86.264 1.00 41.74 185 GLU B O 1
ATOM 3331 N N . GLN B 1 190 ? -13.632 71.052 85.156 1.00 34.44 186 GLN B N 1
ATOM 3332 C CA . GLN B 1 190 ? -14.919 70.375 85.131 1.00 35.18 186 GLN B CA 1
ATOM 3333 C C . GLN B 1 190 ? -15.189 69.596 83.848 1.00 36.88 186 GLN B C 1
ATOM 3334 O O . GLN B 1 190 ? -16.096 68.759 83.834 1.00 37.31 186 GLN B O 1
ATOM 3340 N N . GLU B 1 191 ? -14.434 69.844 82.781 1.00 29.59 187 GLU B N 1
ATOM 3341 C CA . GLU B 1 191 ? -14.756 69.311 81.459 1.00 29.24 187 GLU B CA 1
ATOM 3342 C C . GLU B 1 191 ? -13.566 68.554 80.889 1.00 25.60 187 GLU B C 1
ATOM 3343 O O . GLU B 1 191 ? -12.642 69.168 80.329 1.00 26.75 187 GLU B O 1
ATOM 3349 N N . PRO B 1 192 ? -13.555 67.223 81.004 1.00 25.04 188 PRO B N 1
ATOM 3350 C CA . PRO B 1 192 ? -12.417 66.461 80.460 1.00 24.04 188 PRO B CA 1
ATOM 3351 C C . PRO B 1 192 ? -12.143 66.715 78.990 1.00 24.98 188 PRO B C 1
ATOM 3352 O O . PRO B 1 192 ? -10.983 66.631 78.571 1.00 25.07 188 PRO B O 1
ATOM 3356 N N . HIS B 1 193 ? -13.167 67.019 78.189 1.00 23.93 189 HIS B N 1
ATOM 3357 C CA . HIS B 1 193 ? -12.939 67.204 76.762 1.00 23.17 189 HIS B CA 1
ATOM 3358 C C . HIS B 1 193 ? -12.007 68.376 76.489 1.00 25.31 189 HIS B C 1
ATOM 3359 O O . HIS B 1 193 ? -11.300 68.389 75.478 1.00 23.87 189 HIS B O 1
ATOM 3366 N N . LEU B 1 194 ? -12.000 69.376 77.370 1.00 24.37 190 LEU B N 1
ATOM 3367 C CA . LEU B 1 194 ? -11.210 70.567 77.106 1.00 23.19 190 LEU B CA 1
ATOM 3368 C C . LEU B 1 194 ? -9.713 70.296 77.095 1.00 24.88 190 LEU B C 1
ATOM 3369 O O . LEU B 1 194 ? -8.955 71.159 76.643 1.00 36.69 190 LEU B O 1
ATOM 3382 N N . LYS B 1 196 ? -8.545 67.320 75.705 1.00 22.03 192 LYS B N 1
ATOM 3383 C CA . LYS B 1 196 ? -8.294 66.457 74.553 1.00 22.07 192 LYS B CA 1
ATOM 3384 C C . LYS B 1 196 ? -7.613 67.263 73.449 1.00 18.89 192 LYS B C 1
ATOM 3385 O O . LYS B 1 196 ? -7.820 68.473 73.307 1.00 19.75 192 LYS B O 1
ATOM 3391 N N . GLY B 1 197 ? -6.789 66.581 72.655 1.00 20.65 193 GLY B N 1
ATOM 3392 C CA . GLY B 1 197 ? -6.061 67.251 71.601 1.00 21.73 193 GLY B CA 1
ATOM 3393 C C . GLY B 1 197 ? -4.988 68.202 72.073 1.00 18.81 193 GLY B C 1
ATOM 3394 O O . GLY B 1 197 ? -4.604 69.106 71.326 1.00 20.57 193 GLY B O 1
ATOM 3395 N N . THR B 1 198 ? -4.488 68.026 73.300 1.00 20.91 194 THR B N 1
ATOM 3396 C CA . THR B 1 198 ? -3.465 68.898 73.855 1.00 19.44 194 THR B CA 1
ATOM 3397 C C . THR B 1 198 ? -2.123 68.208 74.061 1.00 19.64 194 THR B C 1
ATOM 3398 O O . THR B 1 198 ? -1.115 68.901 74.236 1.00 21.29 194 THR B O 1
ATOM 3402 N N . TRP B 1 199 ? -2.090 66.876 74.058 1.00 19.36 195 TRP B N 1
ATOM 3403 C CA . TRP B 1 199 ? -0.885 66.104 74.362 1.00 21.97 195 TRP B CA 1
ATOM 3404 C C . TRP B 1 199 ? -0.349 66.415 75.756 1.00 25.41 195 TRP B C 1
ATOM 3405 O O . TRP B 1 199 ? 0.828 66.179 76.047 1.00 25.31 195 TRP B O 1
ATOM 3424 N N . THR B 1 201 ? -0.264 65.882 79.899 1.00 23.44 197 THR B N 1
ATOM 3425 C CA . THR B 1 201 ? -0.409 64.830 80.892 1.00 25.32 197 THR B CA 1
ATOM 3426 C C . THR B 1 201 ? -0.578 65.465 82.265 1.00 27.80 197 THR B C 1
ATOM 3427 O O . THR B 1 201 ? -0.345 66.662 82.453 1.00 29.97 197 THR B O 1
ATOM 3431 N N . SER B 1 202 ? -0.978 64.645 83.239 1.00 26.95 198 SER B N 1
ATOM 3432 C CA . SER B 1 202 ? -1.084 65.135 84.609 1.00 24.43 198 SER B CA 1
ATOM 3433 C C . SER B 1 202 ? 0.258 65.662 85.106 1.00 25.74 198 SER B C 1
ATOM 3434 O O . SER B 1 202 ? 0.312 66.657 85.835 1.00 23.94 198 SER B O 1
ATOM 3437 N N . GLU B 1 203 ? 1.362 65.017 84.710 1.00 24.55 199 GLU B N 1
ATOM 3438 C CA . GLU B 1 203 ? 2.680 65.454 85.159 1.00 24.75 199 GLU B CA 1
ATOM 3439 C C . GLU B 1 203 ? 3.050 66.805 84.557 1.00 23.60 199 GLU B C 1
ATOM 3440 O O . GLU B 1 203 ? 3.556 67.692 85.252 1.00 23.39 199 GLU B O 1
ATOM 3446 N N . VAL B 1 204 ? 2.832 66.974 83.252 1.00 23.34 200 VAL B N 1
ATOM 3447 C CA . VAL B 1 204 ? 3.185 68.238 82.617 1.00 22.92 200 VAL B CA 1
ATOM 3448 C C . VAL B 1 204 ? 2.250 69.344 83.082 1.00 22.68 200 VAL B C 1
ATOM 3449 O O . VAL B 1 204 ? 2.675 70.489 83.288 1.00 23.05 200 VAL B O 1
ATOM 3453 N N . LEU B 1 205 ? 0.969 69.026 83.277 1.00 22.66 201 LEU B N 1
ATOM 3454 C CA . LEU B 1 205 ? 0.037 70.017 83.800 1.00 23.16 201 LEU B CA 1
ATOM 3455 C C . LEU B 1 205 ? 0.437 70.449 85.204 1.00 24.80 201 LEU B C 1
ATOM 3456 O O . LEU B 1 205 ? 0.395 71.641 85.531 1.00 23.94 201 LEU B O 1
ATOM 3461 N N . SER B 1 206 ? 0.835 69.492 86.044 1.00 23.00 202 SER B N 1
ATOM 3462 C CA . SER B 1 206 ? 1.286 69.826 87.390 1.00 22.29 202 SER B CA 1
ATOM 3463 C C . SER B 1 206 ? 2.478 70.770 87.337 1.00 23.75 202 SER B C 1
ATOM 3464 O O . SER B 1 206 ? 2.519 71.779 88.053 1.00 25.84 202 SER B O 1
ATOM 3467 N N . TRP B 1 207 ? 3.462 70.457 86.493 1.00 22.69 203 TRP B N 1
ATOM 3468 C CA . TRP B 1 207 ? 4.628 71.320 86.352 1.00 24.31 203 TRP B CA 1
ATOM 3469 C C . TRP B 1 207 ? 4.210 72.711 85.907 1.00 23.38 203 TRP B C 1
ATOM 3470 O O . TRP B 1 207 ? 4.612 73.721 86.501 1.00 23.49 203 TRP B O 1
ATOM 3481 N N . LEU B 1 208 ? 3.393 72.783 84.858 1.00 22.06 204 LEU B N 1
ATOM 3482 C CA . LEU B 1 208 ? 2.970 74.074 84.334 1.00 21.97 204 LEU B CA 1
ATOM 3483 C C . LEU B 1 208 ? 2.249 74.887 85.399 1.00 25.05 204 LEU B C 1
ATOM 3484 O O . LEU B 1 208 ? 2.509 76.083 85.569 1.00 26.70 204 LEU B O 1
ATOM 3489 N N . GLN B 1 209 ? 1.327 74.252 86.130 1.00 26.32 205 GLN B N 1
ATOM 3490 C CA . GLN B 1 209 ? 0.526 75.003 87.092 1.00 28.43 205 GLN B CA 1
ATOM 3491 C C . GLN B 1 209 ? 1.367 75.483 88.267 1.00 27.92 205 GLN B C 1
ATOM 3492 O O . GLN B 1 209 ? 1.073 76.542 88.834 1.00 29.57 205 GLN B O 1
ATOM 3498 N N . GLN B 1 210 ? 2.427 74.752 88.626 1.00 24.80 206 GLN B N 1
ATOM 3499 C CA . GLN B 1 210 ? 3.384 75.276 89.595 1.00 27.16 206 GLN B CA 1
ATOM 3500 C C . GLN B 1 210 ? 4.062 76.532 89.060 1.00 26.79 206 GLN B C 1
ATOM 3501 O O . GLN B 1 210 ? 4.184 77.539 89.765 1.00 28.27 206 GLN B O 1
ATOM 3507 N N . ALA B 1 211 ? 4.529 76.477 87.810 1.00 25.59 207 ALA B N 1
ATOM 3508 C CA . ALA B 1 211 ? 5.214 77.623 87.222 1.00 25.07 207 ALA B CA 1
ATOM 3509 C C . ALA B 1 211 ? 4.283 78.822 87.110 1.00 27.13 207 ALA B C 1
ATOM 3510 O O . ALA B 1 211 ? 4.693 79.961 87.367 1.00 28.61 207 ALA B O 1
ATOM 3512 N N . ILE B 1 212 ? 3.027 78.589 86.718 1.00 26.84 208 ILE B N 1
ATOM 3513 C CA . ILE B 1 212 ? 2.060 79.678 86.645 1.00 28.10 208 ILE B CA 1
ATOM 3514 C C . ILE B 1 212 ? 1.847 80.288 88.024 1.00 28.90 208 ILE B C 1
ATOM 3515 O O . ILE B 1 212 ? 1.770 81.515 88.172 1.00 29.75 208 ILE B O 1
ATOM 3520 N N . GLY B 1 213 ? 1.747 79.447 89.057 1.00 28.99 209 GLY B N 1
ATOM 3521 C CA . GLY B 1 213 ? 1.553 79.964 90.400 1.00 31.25 209 GLY B CA 1
ATOM 3522 C C . GLY B 1 213 ? 2.656 80.909 90.831 1.00 33.14 209 GLY B C 1
ATOM 3523 O O . GLY B 1 213 ? 2.394 81.948 91.443 1.00 34.04 209 GLY B O 1
ATOM 3524 N N . VAL B 1 214 ? 3.910 80.557 90.527 1.00 30.56 210 VAL B N 1
ATOM 3525 C CA . VAL B 1 214 ? 5.028 81.443 90.846 1.00 31.96 210 VAL B CA 1
ATOM 3526 C C . VAL B 1 214 ? 4.890 82.757 90.091 1.00 31.30 210 VAL B C 1
ATOM 3527 O O . VAL B 1 214 ? 5.099 83.841 90.652 1.00 35.11 210 VAL B O 1
ATOM 3552 N N . ARG B 1 217 ? 2.164 85.260 91.569 1.00 44.21 213 ARG B N 1
ATOM 3553 C CA . ARG B 1 217 ? 2.129 85.425 93.020 1.00 45.55 213 ARG B CA 1
ATOM 3554 C C . ARG B 1 217 ? 1.688 86.824 93.444 1.00 55.99 213 ARG B C 1
ATOM 3555 O O . ARG B 1 217 ? 0.929 86.971 94.408 1.00 56.21 213 ARG B O 1
ATOM 3563 N N . GLN B 1 218 ? 2.150 87.862 92.750 1.00 62.84 214 GLN B N 1
ATOM 3564 C CA . GLN B 1 218 ? 1.635 89.209 93.015 1.00 68.44 214 GLN B CA 1
ATOM 3565 C C . GLN B 1 218 ? 0.244 89.356 92.393 1.00 72.73 214 GLN B C 1
ATOM 3566 O O . GLN B 1 218 ? 0.081 90.025 91.370 1.00 78.15 214 GLN B O 1
#